Protein AF-A0A2D4WNU9-F1 (afdb_monomer_lite)

Sequence (566 aa):
MNALAAFSLLGSTAFVHADVPSSVTVDGGSSAAVALQISLTSEFGGDTQTQVLNSAVTGGGIVVFRPDAEPFNEVQLSTLEFQIGGGSLDYQFLCGGILGCLDVNVTLTNVRAILDSPTVAGLDGGGNAGFNSNWRLLADYTITSSLSNSGGALDTVSTVPFGGRFIASEGDVFINQLSLGSISSSLGETAGFQIELVTSADLSNTSLSGSFDPLPPKACGSGGYCGSVGAPGCDDLNCCIAICELDFFCCETEWDFSCVEKAIEFCGVTPDNDDCINARPLDLGRHPFTTRNSSPDGPGLISECANETNGGALQGDVWFTHSPQFDNGVLVSTCGLVDFDTQITIYDGCNGLPLACSDDVDGCAGGSSRVGFQGVAGETYHIRVSGISTSGAGEIDLAWGDLDDPYSAPAVEWSTASGGNGHFYAVYAIGTDRSFAAAALAAERFGGYPATITSPEEQDFINRNMPAVQNGGNTVIGLVQDPTASEPSDGWGWVTGEPFSWSNWRSGEPNDTAGNEDFVIMYSDGTWNDNSEDFTYVLIEFDEDPGVEEVVWSVQDGGEGQRYEA

Structure (mmCIF, N/CA/C/O backbone):
data_AF-A0A2D4WNU9-F1
#
_entry.id   AF-A0A2D4WNU9-F1
#
loop_
_atom_site.group_PDB
_atom_site.id
_atom_site.type_symbol
_atom_site.label_atom_id
_atom_site.label_alt_id
_atom_site.label_comp_id
_atom_site.label_asym_id
_atom_site.label_entity_id
_atom_site.label_seq_id
_atom_site.pdbx_PDB_ins_code
_atom_site.Cartn_x
_atom_site.Cartn_y
_atom_site.Cartn_z
_atom_site.occupancy
_atom_site.B_iso_or_equiv
_atom_site.auth_seq_id
_atom_site.auth_comp_id
_atom_site.auth_asym_id
_atom_site.auth_atom_id
_atom_site.pdbx_PDB_model_num
ATOM 1 N N . MET A 1 1 ? -46.592 4.258 -28.150 1.00 36.25 1 MET A N 1
ATOM 2 C CA . MET A 1 1 ? -45.905 2.952 -28.131 1.00 36.25 1 MET A CA 1
ATOM 3 C C . MET A 1 1 ? -44.517 3.166 -28.709 1.00 36.25 1 MET A C 1
ATOM 5 O O . MET A 1 1 ? -44.353 3.118 -29.918 1.00 36.25 1 MET A O 1
ATOM 9 N N . ASN A 1 2 ? -43.566 3.515 -27.840 1.00 30.69 2 ASN A N 1
ATOM 10 C CA . ASN A 1 2 ? -42.141 3.555 -28.158 1.00 30.69 2 ASN A CA 1
ATOM 11 C C . ASN A 1 2 ? -41.570 2.183 -27.807 1.00 30.69 2 ASN A C 1
ATOM 13 O O . ASN A 1 2 ? -41.767 1.727 -26.682 1.00 30.69 2 ASN A O 1
ATOM 17 N N . ALA A 1 3 ? -40.881 1.543 -28.746 1.00 29.61 3 ALA A N 1
ATOM 18 C CA . ALA A 1 3 ? -40.063 0.373 -28.474 1.00 29.61 3 ALA A CA 1
ATOM 19 C C . ALA A 1 3 ? -38.695 0.581 -29.123 1.00 29.61 3 ALA A C 1
ATOM 21 O O . ALA A 1 3 ? -38.583 0.787 -30.330 1.00 29.61 3 ALA A O 1
ATOM 22 N N . LEU A 1 4 ? -37.698 0.586 -28.242 1.00 33.69 4 LEU A N 1
ATOM 23 C CA . LEU A 1 4 ? -36.267 0.590 -28.480 1.00 33.69 4 LEU A CA 1
ATOM 24 C C . LEU A 1 4 ? -35.822 -0.512 -29.452 1.00 33.69 4 LEU A C 1
ATOM 26 O O . LEU A 1 4 ? -36.300 -1.641 -29.376 1.00 33.69 4 LEU A O 1
ATOM 30 N N . ALA A 1 5 ? -34.803 -0.210 -30.256 1.00 30.00 5 ALA A N 1
ATOM 31 C CA . ALA A 1 5 ? -33.852 -1.205 -30.734 1.00 30.00 5 ALA A CA 1
ATOM 32 C C . ALA A 1 5 ? -32.438 -0.648 -30.534 1.00 30.00 5 ALA A C 1
ATOM 34 O O . ALA A 1 5 ? -32.087 0.412 -31.050 1.00 30.00 5 ALA A O 1
ATOM 35 N N . ALA A 1 6 ? -31.702 -1.356 -29.683 1.00 28.50 6 ALA A N 1
ATOM 36 C CA . ALA A 1 6 ? -30.399 -1.047 -29.129 1.00 28.50 6 ALA A CA 1
ATOM 37 C C . ALA A 1 6 ? -29.308 -0.841 -30.190 1.00 28.50 6 ALA A C 1
ATOM 39 O O . ALA A 1 6 ? -29.133 -1.662 -31.089 1.00 28.50 6 ALA A O 1
ATOM 40 N N . PHE A 1 7 ? -28.519 0.219 -30.014 1.00 30.16 7 PHE A N 1
ATOM 41 C CA . PHE A 1 7 ? -27.159 0.297 -30.536 1.00 30.16 7 PHE A CA 1
ATOM 42 C C . PHE A 1 7 ? -26.264 -0.486 -29.570 1.00 30.16 7 PHE A C 1
ATOM 44 O O . PHE A 1 7 ? -26.075 -0.065 -28.430 1.00 30.16 7 PHE A O 1
ATOM 51 N N . SER A 1 8 ? -25.738 -1.635 -29.997 1.00 30.09 8 SER A N 1
ATOM 52 C CA . SER A 1 8 ? -24.658 -2.293 -29.265 1.00 30.09 8 SER A CA 1
ATOM 53 C C . SER A 1 8 ? -23.374 -1.495 -29.488 1.00 30.09 8 SER A C 1
ATOM 55 O O . SER A 1 8 ? -22.766 -1.577 -30.558 1.00 30.09 8 SER A O 1
ATOM 57 N N . LEU A 1 9 ? -22.960 -0.721 -28.485 1.00 38.72 9 LEU A N 1
ATOM 58 C CA . LEU A 1 9 ? -21.551 -0.394 -28.309 1.00 38.72 9 LEU A CA 1
ATOM 59 C C . LEU A 1 9 ? -20.840 -1.698 -27.931 1.00 38.72 9 LEU A C 1
ATOM 61 O O . LEU A 1 9 ? -20.949 -2.158 -26.7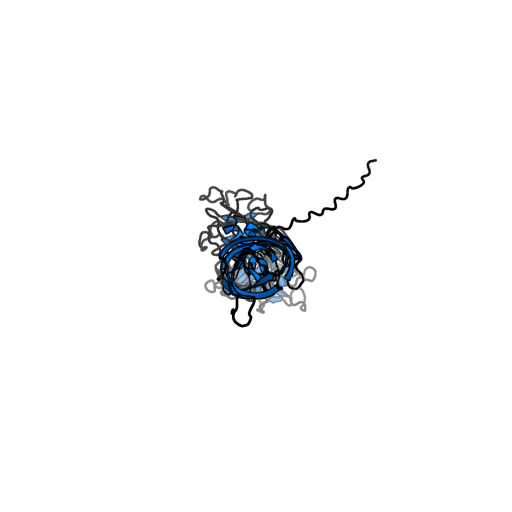99 1.00 38.72 9 LEU A O 1
ATOM 65 N N . LEU A 1 10 ? -20.129 -2.297 -28.881 1.00 36.16 10 LEU A N 1
ATOM 66 C CA . LEU A 1 10 ? -19.011 -3.172 -28.558 1.00 36.16 10 LEU A CA 1
ATOM 67 C C . LEU A 1 10 ? -17.757 -2.326 -28.717 1.00 36.16 10 LEU A C 1
ATOM 69 O O . LEU A 1 10 ? -17.350 -1.985 -29.827 1.00 36.16 10 LEU A O 1
ATOM 73 N N . GLY A 1 11 ? -17.226 -1.917 -27.569 1.00 38.78 11 GLY A N 1
ATOM 74 C CA . GLY A 1 11 ? -15.925 -1.295 -27.468 1.00 38.78 11 GLY A CA 1
ATOM 75 C C . GLY A 1 11 ? -14.828 -2.293 -27.816 1.00 38.78 11 GLY A C 1
ATOM 76 O O . GLY A 1 11 ? -14.859 -3.454 -27.419 1.00 38.78 11 GLY A O 1
ATOM 77 N N . SER A 1 12 ? -13.829 -1.793 -28.523 1.00 33.84 12 SER A N 1
ATOM 78 C CA . SER A 1 12 ? -12.454 -2.226 -28.345 1.00 33.84 12 SER A CA 1
ATOM 79 C C . SER A 1 12 ? -11.614 -0.957 -28.372 1.00 33.84 12 SER A C 1
ATOM 81 O O . SER A 1 12 ? -11.212 -0.484 -29.435 1.00 33.84 12 SER A O 1
ATOM 83 N N . THR A 1 13 ? -11.394 -0.355 -27.207 1.00 34.56 13 THR A N 1
ATOM 84 C CA . THR A 1 13 ? -10.204 0.470 -27.016 1.00 34.56 13 THR A CA 1
ATOM 85 C C . THR A 1 13 ? -9.032 -0.499 -27.088 1.00 34.56 13 THR A C 1
ATOM 87 O O . THR A 1 13 ? -8.683 -1.138 -26.100 1.00 34.56 13 THR A O 1
ATOM 90 N N . ALA A 1 14 ? -8.487 -0.702 -28.288 1.00 37.66 14 ALA A N 1
ATOM 91 C CA . ALA A 1 14 ? -7.142 -1.232 -28.395 1.00 37.66 14 ALA A CA 1
ATOM 92 C C . ALA A 1 14 ? -6.261 -0.203 -27.687 1.00 37.66 14 ALA A C 1
ATOM 94 O O . ALA A 1 14 ? -6.163 0.937 -28.148 1.00 37.66 14 ALA A O 1
ATOM 95 N N . PHE A 1 15 ? -5.727 -0.567 -26.523 1.00 37.31 15 PHE A N 1
ATOM 96 C CA . PHE A 1 15 ? -4.644 0.190 -25.921 1.00 37.31 15 PHE A CA 1
ATOM 97 C C . PHE A 1 15 ? -3.571 0.327 -27.001 1.00 37.31 15 PHE A C 1
ATOM 99 O O . PHE A 1 15 ? -3.139 -0.662 -27.596 1.00 37.31 15 PHE A O 1
ATOM 106 N N . VAL A 1 16 ? -3.235 1.567 -27.346 1.00 41.88 16 VAL A N 1
ATOM 107 C CA . VAL A 1 16 ? -2.070 1.838 -28.181 1.00 41.88 16 VAL A CA 1
ATOM 108 C C . VAL A 1 16 ? -0.886 1.533 -27.277 1.00 41.88 16 VAL A C 1
ATOM 110 O O . VAL A 1 16 ? -0.531 2.362 -26.448 1.00 41.88 16 VAL A O 1
ATOM 113 N N . HIS A 1 17 ? -0.372 0.309 -27.361 1.00 55.56 17 HIS A N 1
ATOM 114 C CA . HIS A 1 17 ? 0.868 -0.074 -26.698 1.00 55.56 17 HIS A CA 1
ATOM 115 C C . HIS A 1 17 ? 1.983 0.883 -27.134 1.00 55.56 17 HIS A C 1
ATOM 117 O O . HIS A 1 17 ? 2.082 1.203 -28.325 1.00 55.56 17 HIS A O 1
ATOM 123 N N . ALA A 1 18 ? 2.761 1.385 -26.177 1.00 61.28 18 ALA A N 1
ATOM 124 C CA . ALA A 1 18 ? 3.873 2.282 -26.445 1.00 61.28 18 ALA A CA 1
ATOM 125 C C . ALA A 1 18 ? 5.086 1.523 -27.022 1.00 61.28 18 ALA A C 1
ATOM 127 O O . ALA A 1 18 ? 5.115 0.295 -27.107 1.00 61.28 18 ALA A O 1
ATOM 128 N N . ASP A 1 19 ? 6.083 2.292 -27.450 1.00 81.94 19 ASP A N 1
ATOM 129 C CA . ASP A 1 19 ? 7.369 1.816 -27.956 1.00 81.94 19 ASP A CA 1
ATOM 130 C C . ASP A 1 19 ? 8.398 1.825 -26.816 1.00 81.94 19 ASP A C 1
ATOM 132 O O . ASP A 1 19 ? 8.449 2.799 -26.066 1.00 81.94 19 ASP A O 1
ATOM 136 N N . VAL A 1 20 ? 9.259 0.804 -26.723 1.00 85.12 20 VAL A N 1
ATOM 137 C CA . VAL A 1 20 ? 10.343 0.741 -25.721 1.00 85.12 20 VAL A CA 1
ATOM 138 C C . VAL A 1 20 ? 11.689 1.027 -26.391 1.00 85.12 20 VAL A C 1
ATOM 140 O O . VAL A 1 20 ? 12.302 0.111 -26.951 1.00 85.12 20 VAL A O 1
ATOM 143 N N . PRO A 1 21 ? 12.157 2.289 -26.420 1.00 88.56 21 PRO A N 1
ATOM 144 C CA . PRO A 1 21 ? 13.439 2.631 -27.016 1.00 88.56 21 PRO A CA 1
ATOM 145 C C . PRO A 1 21 ? 14.605 2.229 -26.106 1.00 88.56 21 PRO A C 1
ATOM 147 O O . PRO A 1 21 ? 14.609 2.492 -24.909 1.00 88.56 21 PRO A O 1
ATOM 150 N N . SER A 1 22 ? 15.647 1.672 -26.710 1.00 91.06 22 SER A N 1
ATOM 151 C CA . SER A 1 22 ? 16.920 1.350 -26.077 1.00 91.06 22 SER A CA 1
ATOM 152 C C . SER A 1 22 ? 18.069 1.901 -26.909 1.00 91.06 22 SER A C 1
ATOM 154 O O . SER A 1 22 ? 18.119 1.724 -28.132 1.00 91.06 22 SER A O 1
ATOM 156 N N . SER A 1 23 ? 19.007 2.567 -26.239 1.00 94.00 23 SER A N 1
ATOM 157 C CA . SER A 1 23 ? 20.282 2.940 -26.850 1.00 94.00 23 SER A CA 1
ATOM 158 C C . SER A 1 23 ? 21.259 1.785 -26.685 1.00 94.00 23 SER A C 1
ATOM 160 O O . SER A 1 23 ? 21.564 1.396 -25.561 1.00 94.00 23 SER A O 1
ATOM 162 N N . VAL A 1 24 ? 21.768 1.264 -27.798 1.00 95.69 24 VAL A N 1
ATOM 163 C CA . VAL A 1 24 ? 22.710 0.139 -27.815 1.00 95.69 24 VAL A CA 1
ATOM 164 C C . VAL A 1 24 ? 24.069 0.575 -28.346 1.00 95.69 24 VAL A C 1
ATOM 166 O O . VAL A 1 24 ? 24.165 1.421 -29.238 1.00 95.69 24 VAL A O 1
ATOM 169 N N . THR A 1 25 ? 25.132 -0.035 -27.837 1.00 96.12 25 THR A N 1
ATOM 170 C CA . THR A 1 25 ? 26.519 0.179 -28.256 1.00 96.12 25 THR A CA 1
ATOM 171 C C . THR A 1 25 ? 27.195 -1.144 -28.568 1.00 96.12 25 THR A C 1
ATOM 173 O O . THR A 1 25 ? 26.908 -2.147 -27.927 1.00 96.12 25 THR A O 1
ATOM 176 N N . VAL A 1 26 ? 28.095 -1.151 -29.551 1.00 94.25 26 VAL A N 1
ATOM 177 C CA . VAL A 1 26 ? 28.916 -2.326 -29.867 1.00 94.25 26 VAL A CA 1
ATOM 178 C C . VAL A 1 26 ? 29.881 -2.606 -28.716 1.00 94.25 26 VAL A C 1
ATOM 180 O O . VAL A 1 26 ? 30.627 -1.715 -28.301 1.00 94.25 26 VAL A O 1
ATOM 183 N N . ASP A 1 27 ? 29.904 -3.850 -28.243 1.00 91.06 27 ASP A N 1
ATOM 184 C CA . ASP A 1 27 ? 30.724 -4.242 -27.100 1.00 91.06 27 ASP A CA 1
ATOM 185 C C . ASP A 1 27 ? 32.220 -4.227 -27.432 1.00 91.06 27 ASP A C 1
ATOM 187 O O . ASP A 1 27 ? 32.656 -4.621 -28.523 1.00 91.06 27 ASP A O 1
ATOM 191 N N . GLY A 1 28 ? 33.034 -3.828 -26.452 1.00 85.00 28 GLY A N 1
ATOM 192 C CA . GLY A 1 28 ? 34.490 -3.830 -26.567 1.00 85.00 28 GLY A CA 1
ATOM 193 C C . GLY A 1 28 ? 35.046 -5.225 -26.870 1.00 85.00 28 GLY A C 1
ATOM 194 O O . GLY A 1 28 ? 34.719 -6.198 -26.199 1.00 85.00 28 GLY A O 1
ATOM 195 N N . GLY A 1 29 ? 35.925 -5.316 -27.871 1.00 77.00 29 GLY A N 1
ATOM 196 C CA . GLY A 1 29 ? 36.495 -6.589 -28.332 1.00 77.00 29 GLY A CA 1
ATOM 197 C C . GLY A 1 29 ? 35.723 -7.252 -29.476 1.00 77.00 29 GLY A C 1
ATOM 198 O O . GLY A 1 29 ? 36.216 -8.234 -30.031 1.00 77.00 29 GLY A O 1
ATOM 199 N N . SER A 1 30 ? 34.577 -6.691 -29.879 1.00 82.12 30 SER A N 1
ATOM 200 C CA . SER A 1 30 ? 33.875 -7.083 -31.104 1.00 82.12 30 SER A CA 1
ATOM 201 C C . SER A 1 30 ? 34.747 -6.875 -32.345 1.00 82.12 30 SER A C 1
ATOM 203 O O . SER A 1 30 ? 35.485 -5.889 -32.463 1.00 82.12 30 SER A O 1
ATOM 205 N N . SER A 1 31 ? 34.648 -7.802 -33.297 1.00 79.38 31 SER A N 1
ATOM 206 C CA . SER A 1 31 ? 35.371 -7.726 -34.570 1.00 79.38 31 SER A CA 1
ATOM 207 C C . SER A 1 31 ? 34.464 -8.052 -35.749 1.00 79.38 31 SER A C 1
ATOM 209 O O . SER A 1 31 ? 33.508 -8.820 -35.624 1.00 79.38 31 SER A O 1
ATOM 211 N N . ALA A 1 32 ? 34.792 -7.470 -36.899 1.00 78.50 32 ALA A N 1
ATOM 212 C CA . ALA A 1 32 ? 34.173 -7.778 -38.175 1.00 78.50 32 ALA A CA 1
ATOM 213 C C . ALA A 1 32 ? 35.239 -8.103 -39.208 1.00 78.50 32 ALA A C 1
ATOM 215 O O . ALA A 1 32 ? 36.336 -7.534 -39.207 1.00 78.50 32 ALA A O 1
ATOM 216 N N . ALA A 1 33 ? 34.877 -9.002 -40.112 1.00 75.38 33 ALA A N 1
ATOM 217 C CA . ALA A 1 33 ? 35.694 -9.342 -41.257 1.00 75.38 33 ALA A CA 1
ATOM 218 C C . ALA A 1 33 ? 35.141 -8.623 -42.486 1.00 75.38 33 ALA A C 1
ATOM 220 O O . ALA A 1 33 ? 34.005 -8.851 -42.888 1.00 75.38 33 ALA A O 1
ATOM 221 N N . VAL A 1 34 ? 35.943 -7.756 -43.091 1.00 75.50 34 VAL A N 1
ATOM 222 C CA . VAL A 1 34 ? 35.625 -7.111 -44.361 1.00 75.50 34 VAL A CA 1
ATOM 223 C C . VAL A 1 34 ? 36.395 -7.816 -45.461 1.00 75.50 34 VAL A C 1
ATOM 225 O O . VAL A 1 34 ? 37.608 -7.652 -45.572 1.00 75.50 34 VAL A O 1
ATOM 228 N N . ALA A 1 35 ? 35.712 -8.611 -46.279 1.00 75.25 35 ALA A N 1
ATOM 229 C CA . ALA A 1 35 ? 36.329 -9.135 -47.490 1.00 75.25 35 ALA A CA 1
ATOM 230 C C . ALA A 1 35 ? 36.332 -8.045 -48.559 1.00 75.25 35 ALA A C 1
ATOM 232 O O . ALA A 1 35 ? 35.297 -7.428 -48.800 1.00 75.25 35 ALA A O 1
ATOM 233 N N . LEU A 1 36 ? 37.487 -7.836 -49.180 1.00 74.69 36 LEU A N 1
ATOM 234 C CA . LEU A 1 36 ? 37.695 -6.967 -50.320 1.00 74.69 36 LEU A CA 1
ATOM 235 C C . LEU A 1 36 ? 38.136 -7.828 -51.501 1.00 74.69 36 LEU A C 1
ATOM 237 O O . LEU A 1 36 ? 39.171 -8.495 -51.446 1.00 74.69 36 LEU A O 1
ATOM 241 N N . GLN A 1 37 ? 37.346 -7.826 -52.565 1.00 76.50 37 GLN A N 1
ATOM 242 C CA . GLN A 1 37 ? 37.731 -8.423 -53.840 1.00 76.50 37 GLN A CA 1
ATOM 243 C C . GLN A 1 37 ? 38.235 -7.328 -54.775 1.00 76.50 37 GLN A C 1
ATOM 245 O O . GLN A 1 37 ? 37.631 -6.263 -54.824 1.00 76.50 37 GLN A O 1
ATOM 250 N N . ILE A 1 38 ? 39.317 -7.592 -55.505 1.00 71.88 38 ILE A N 1
ATOM 251 C CA . ILE A 1 38 ? 39.828 -6.752 -56.588 1.00 71.88 38 ILE A CA 1
ATOM 252 C C . ILE A 1 38 ? 39.979 -7.621 -57.829 1.00 71.88 38 ILE A C 1
ATOM 254 O O . ILE A 1 38 ? 40.676 -8.639 -57.819 1.00 71.88 38 ILE A O 1
ATOM 258 N N . SER A 1 39 ? 39.341 -7.187 -58.909 1.00 70.00 39 SER A N 1
ATOM 259 C CA . SER A 1 39 ? 39.519 -7.762 -60.238 1.00 70.00 39 SER A CA 1
ATOM 260 C C . SER A 1 39 ? 40.401 -6.850 -61.083 1.00 70.00 39 SER A C 1
ATOM 262 O O . SER A 1 39 ? 40.303 -5.630 -61.028 1.00 70.00 39 SER A O 1
ATOM 264 N N . LEU A 1 40 ? 41.265 -7.450 -61.885 1.00 67.25 40 LEU A N 1
ATOM 265 C CA . LEU A 1 40 ? 42.107 -6.793 -62.865 1.00 67.25 40 LEU A CA 1
ATOM 266 C C . LEU A 1 40 ? 41.696 -7.334 -64.226 1.00 67.25 40 LEU A C 1
ATOM 268 O O . LEU A 1 40 ? 41.853 -8.523 -64.475 1.00 67.25 40 LEU A O 1
ATOM 272 N N . THR A 1 41 ? 41.163 -6.491 -65.107 1.00 63.31 41 THR A N 1
ATOM 273 C CA . THR A 1 41 ? 40.808 -6.901 -66.474 1.00 63.31 41 THR A CA 1
ATOM 274 C C . THR A 1 41 ? 41.700 -6.165 -67.461 1.00 63.31 41 THR A C 1
ATOM 276 O O . THR A 1 41 ? 41.737 -4.939 -67.451 1.00 63.31 41 THR A O 1
ATOM 279 N N . SER A 1 42 ? 42.421 -6.906 -68.303 1.00 62.09 42 SER A N 1
ATOM 280 C CA . SER A 1 42 ? 43.293 -6.357 -69.347 1.00 62.09 42 SER A CA 1
ATOM 281 C C . SER A 1 42 ? 43.016 -7.009 -70.705 1.00 62.09 42 SER A C 1
ATOM 283 O O . SER A 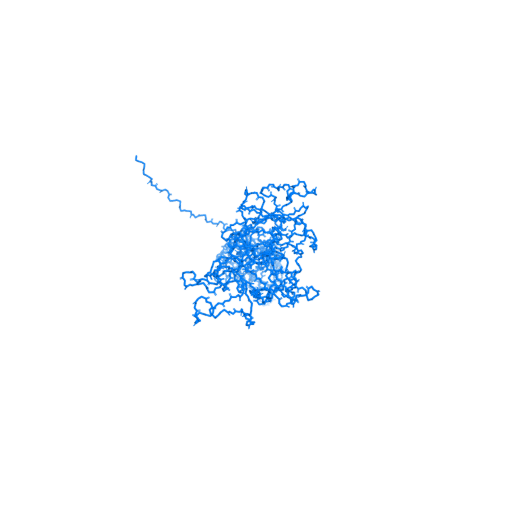1 42 ? 42.385 -8.065 -70.787 1.00 62.09 42 SER A O 1
ATOM 285 N N . GLU A 1 43 ? 43.552 -6.427 -71.780 1.00 59.53 43 GLU A N 1
ATOM 286 C CA . GLU A 1 43 ? 43.493 -7.011 -73.132 1.00 59.53 43 GLU A CA 1
ATOM 287 C C . GLU A 1 43 ? 44.224 -8.368 -73.255 1.00 59.53 43 GLU A C 1
ATOM 289 O O . GLU A 1 43 ? 44.023 -9.095 -74.227 1.00 59.53 43 GLU A O 1
ATOM 294 N N . PHE A 1 44 ? 45.027 -8.741 -72.249 1.00 57.62 44 PHE A N 1
ATOM 295 C CA . PHE A 1 44 ? 45.796 -9.989 -72.188 1.00 57.62 44 PHE A CA 1
ATOM 296 C C . PHE A 1 44 ? 45.204 -11.041 -71.230 1.00 57.62 44 PHE A C 1
ATOM 298 O O . PHE A 1 44 ? 45.801 -12.103 -71.050 1.00 57.62 44 PHE A O 1
ATOM 305 N N . GLY A 1 45 ? 44.037 -10.775 -70.634 1.00 62.81 45 GLY A N 1
ATOM 306 C CA . GLY A 1 45 ? 43.382 -11.641 -69.648 1.00 62.81 45 GLY A CA 1
ATOM 307 C C . GLY A 1 45 ? 42.997 -10.889 -68.373 1.00 62.81 45 GLY A C 1
ATOM 308 O O . GLY A 1 45 ? 43.363 -9.724 -68.196 1.00 62.81 45 GLY A O 1
ATOM 309 N N . GLY A 1 46 ? 42.242 -11.556 -67.497 1.00 69.19 46 GLY A N 1
ATOM 310 C CA . GLY A 1 46 ? 41.850 -11.020 -66.195 1.00 69.19 46 GLY A CA 1
ATOM 311 C C . GLY A 1 46 ? 42.319 -11.890 -65.031 1.00 69.19 46 GLY A C 1
ATOM 312 O O . GLY A 1 46 ? 42.469 -13.100 -65.189 1.00 69.19 46 GLY A O 1
ATOM 313 N N . ASP A 1 47 ? 42.558 -11.261 -63.885 1.00 76.06 47 ASP A N 1
ATOM 314 C CA . ASP A 1 47 ? 42.941 -11.896 -62.621 1.00 76.06 47 ASP A CA 1
ATOM 315 C C . ASP A 1 47 ? 42.090 -11.308 -61.485 1.00 76.06 47 ASP A C 1
ATOM 317 O O . ASP A 1 47 ? 41.843 -10.104 -61.463 1.00 76.06 47 ASP A O 1
ATOM 321 N N . THR A 1 48 ? 41.620 -12.139 -60.558 1.00 80.38 48 THR A N 1
ATOM 322 C CA . THR A 1 48 ? 40.743 -11.723 -59.453 1.00 80.38 48 THR A CA 1
ATOM 323 C C . THR A 1 48 ? 41.303 -12.253 -58.147 1.00 80.38 48 THR A C 1
ATOM 325 O O . THR A 1 48 ? 41.541 -13.452 -58.008 1.00 80.38 48 THR A O 1
ATOM 328 N N . GLN A 1 49 ? 41.465 -11.366 -57.170 1.00 81.38 49 GLN A N 1
ATOM 329 C CA . GLN A 1 49 ? 41.960 -11.705 -55.841 1.00 81.38 49 GLN A CA 1
ATOM 330 C C . GLN A 1 49 ? 41.037 -11.160 -54.762 1.00 81.38 49 GLN A C 1
ATOM 332 O O . GLN A 1 49 ? 40.508 -10.059 -54.889 1.00 81.38 49 GLN A O 1
ATOM 337 N N . THR A 1 50 ? 40.886 -11.917 -53.679 1.00 83.12 50 THR A N 1
ATOM 338 C CA . THR A 1 50 ? 40.083 -11.528 -52.517 1.00 83.12 50 THR A CA 1
ATOM 339 C C . THR A 1 50 ? 40.937 -11.620 -51.267 1.00 83.12 50 THR A C 1
ATOM 341 O O . THR A 1 50 ? 41.580 -12.643 -51.030 1.00 83.12 50 THR A O 1
ATOM 344 N N . GLN A 1 51 ? 40.923 -10.571 -50.454 1.00 84.69 51 GLN A N 1
ATOM 345 C CA . GLN A 1 51 ? 41.533 -10.567 -49.130 1.00 84.69 51 GLN A CA 1
ATOM 346 C C . GLN A 1 51 ? 40.530 -10.146 -48.072 1.00 84.69 51 GLN A C 1
ATOM 348 O O . GLN A 1 51 ? 39.538 -9.496 -48.371 1.00 84.69 51 GLN A O 1
ATOM 353 N N . VAL A 1 52 ? 40.788 -10.529 -46.825 1.00 81.81 52 VAL A N 1
ATOM 354 C CA . VAL A 1 52 ? 39.912 -10.230 -45.694 1.00 81.81 52 VAL A CA 1
ATOM 355 C C . VAL A 1 52 ? 40.658 -9.350 -44.707 1.00 81.81 52 VAL A C 1
ATOM 357 O O . VAL A 1 52 ? 41.710 -9.729 -44.194 1.00 81.81 52 VAL A O 1
ATOM 360 N N . LEU A 1 53 ? 40.088 -8.186 -44.428 1.00 81.38 53 LEU A N 1
ATOM 361 C CA . LEU A 1 53 ? 40.511 -7.290 -43.372 1.00 81.38 53 LEU A CA 1
ATOM 362 C C . LEU A 1 53 ? 39.690 -7.583 -42.115 1.00 81.38 53 LEU A C 1
ATOM 364 O O . LEU A 1 53 ? 38.497 -7.300 -42.073 1.00 81.38 53 LEU A O 1
ATOM 368 N N . ASN A 1 54 ? 40.330 -8.138 -41.089 1.00 82.75 54 ASN A N 1
ATOM 369 C CA . ASN A 1 54 ? 39.710 -8.275 -39.775 1.00 82.75 54 ASN A CA 1
ATOM 370 C C . ASN A 1 54 ? 40.001 -7.020 -38.958 1.00 82.75 54 ASN A C 1
ATOM 372 O O . ASN A 1 54 ? 41.163 -6.726 -38.669 1.00 82.75 54 ASN A O 1
ATOM 376 N N . SER A 1 55 ? 38.947 -6.310 -38.578 1.00 84.50 55 SER A N 1
ATOM 377 C CA . SER A 1 55 ? 39.038 -5.041 -37.865 1.00 84.50 55 SER A CA 1
ATOM 378 C C . SER A 1 55 ? 38.192 -5.071 -36.601 1.00 84.50 55 SER A C 1
ATOM 380 O O . SER A 1 55 ? 37.146 -5.719 -36.547 1.00 84.50 55 SER A O 1
ATOM 382 N N . ALA A 1 56 ? 38.635 -4.329 -35.586 1.00 86.56 56 ALA A N 1
ATOM 383 C CA . ALA A 1 56 ? 37.782 -4.005 -34.451 1.00 86.56 56 ALA A CA 1
ATOM 384 C C . ALA A 1 56 ? 36.560 -3.211 -34.934 1.00 86.56 56 ALA A C 1
ATOM 386 O O . ALA A 1 56 ? 36.662 -2.418 -35.880 1.00 86.56 56 ALA A O 1
ATOM 387 N N . VAL A 1 57 ? 35.429 -3.435 -34.273 1.00 89.25 57 VAL A N 1
ATOM 388 C CA . VAL A 1 57 ? 34.169 -2.755 -34.571 1.00 89.25 57 VAL A CA 1
ATOM 389 C C . VAL A 1 57 ? 33.745 -1.950 -33.363 1.00 89.25 57 VAL A C 1
ATOM 391 O O . VAL A 1 57 ? 33.777 -2.437 -32.235 1.00 89.25 57 VAL A O 1
ATOM 394 N N . THR A 1 58 ? 33.330 -0.719 -33.616 1.00 92.56 58 THR A N 1
ATOM 395 C CA . THR A 1 58 ? 32.637 0.136 -32.655 1.00 92.56 58 THR A CA 1
ATOM 396 C C . THR A 1 58 ? 31.343 0.632 -33.282 1.00 92.56 58 THR A C 1
ATOM 398 O O . THR A 1 58 ? 31.079 0.390 -34.458 1.00 92.56 58 THR A O 1
ATOM 401 N N . GLY A 1 59 ? 30.521 1.338 -32.517 1.00 94.00 59 GLY A N 1
ATOM 402 C CA . GLY A 1 59 ? 29.280 1.912 -33.022 1.00 94.00 59 GLY A CA 1
ATOM 403 C C . GLY A 1 59 ? 28.119 1.640 -32.087 1.00 94.00 59 GLY A C 1
ATOM 404 O O . GLY A 1 59 ? 28.317 1.387 -30.899 1.00 94.00 59 GLY A O 1
ATOM 405 N N . GLY A 1 60 ? 26.911 1.719 -32.623 1.00 95.25 60 GLY A N 1
ATOM 406 C CA . GLY A 1 60 ? 25.692 1.653 -31.834 1.00 95.25 60 GLY A CA 1
ATOM 407 C C . GLY A 1 60 ? 24.496 2.217 -32.581 1.00 95.25 60 GLY A C 1
ATOM 408 O O . GLY A 1 60 ? 24.561 2.501 -33.780 1.00 95.25 60 GLY A O 1
ATOM 409 N N . GLY A 1 61 ? 23.390 2.371 -31.869 1.00 95.75 61 GLY A N 1
ATOM 410 C CA . GLY A 1 61 ? 22.139 2.811 -32.460 1.00 95.75 61 GLY A CA 1
ATOM 411 C C . GLY A 1 61 ? 20.987 2.837 -31.470 1.00 95.75 61 GLY A C 1
ATOM 412 O O . GLY A 1 61 ? 21.181 2.707 -30.263 1.00 95.75 61 GLY A O 1
ATOM 413 N N . ILE A 1 62 ? 19.785 3.003 -32.011 1.00 95.06 62 ILE A N 1
ATOM 414 C CA . ILE A 1 62 ? 18.532 2.964 -31.263 1.00 95.06 62 ILE A CA 1
ATOM 415 C C . ILE A 1 62 ? 17.715 1.779 -31.763 1.00 95.06 62 ILE A C 1
ATOM 417 O O . ILE A 1 62 ? 17.338 1.719 -32.940 1.00 95.06 62 ILE A O 1
ATOM 421 N N . VAL A 1 63 ? 17.411 0.872 -30.844 1.00 95.25 63 VAL A N 1
ATOM 422 C CA . VAL A 1 63 ? 16.533 -0.280 -31.049 1.00 95.25 63 VAL A CA 1
ATOM 423 C C . VAL A 1 63 ? 15.254 -0.040 -30.262 1.00 95.25 63 VAL A C 1
ATOM 425 O O . VAL A 1 63 ? 15.300 0.482 -29.158 1.00 95.25 63 VAL A O 1
ATOM 428 N N . VAL A 1 64 ? 14.107 -0.364 -30.841 1.00 92.94 64 VAL A N 1
ATOM 429 C CA . VAL A 1 64 ? 12.795 -0.138 -30.237 1.00 92.94 64 VAL A CA 1
ATOM 430 C C . VAL A 1 64 ? 12.056 -1.465 -30.173 1.00 92.94 64 VAL A C 1
ATOM 432 O O . VAL A 1 64 ? 11.801 -2.065 -31.215 1.00 92.94 64 VAL A O 1
ATOM 435 N N . PHE A 1 65 ? 11.720 -1.923 -28.972 1.00 91.31 65 PHE A N 1
ATOM 436 C CA . PHE A 1 65 ? 10.961 -3.156 -28.762 1.00 91.31 65 PHE A CA 1
ATOM 437 C C . PHE A 1 65 ? 9.457 -2.874 -28.703 1.00 91.31 65 PHE A C 1
ATOM 439 O O . PHE A 1 65 ? 9.036 -1.828 -28.200 1.00 91.31 65 PHE A O 1
ATOM 446 N N . ARG A 1 66 ? 8.658 -3.791 -29.263 1.00 88.31 66 ARG A N 1
ATOM 447 C CA . ARG A 1 66 ? 7.200 -3.673 -29.389 1.00 88.31 66 ARG A CA 1
ATOM 448 C C . ARG A 1 66 ? 6.475 -5.002 -29.132 1.00 88.31 66 ARG A C 1
ATOM 450 O O . ARG A 1 66 ? 7.003 -6.060 -29.500 1.00 88.31 66 ARG A O 1
ATOM 457 N N . PRO A 1 67 ? 5.239 -4.955 -28.592 1.00 80.56 67 PRO A N 1
ATOM 458 C CA . PRO A 1 67 ? 4.648 -3.826 -27.845 1.00 80.56 67 PRO A CA 1
ATOM 459 C C . PRO A 1 67 ? 5.436 -3.539 -26.552 1.00 80.56 67 PRO A C 1
ATOM 461 O O . PRO A 1 67 ? 6.348 -4.282 -26.232 1.00 80.56 67 PRO A O 1
ATOM 464 N N . ASP A 1 68 ? 5.081 -2.526 -25.772 1.00 73.31 68 ASP A N 1
ATOM 465 C CA . ASP A 1 68 ? 5.620 -2.237 -24.426 1.00 73.31 68 ASP A CA 1
ATOM 466 C C . ASP A 1 68 ? 5.306 -3.288 -23.339 1.00 73.31 68 ASP A C 1
ATOM 468 O O . ASP A 1 68 ? 5.196 -2.968 -22.159 1.00 73.31 68 ASP A O 1
ATOM 472 N N . ALA A 1 69 ? 5.160 -4.558 -23.711 1.00 70.56 69 ALA A N 1
ATOM 473 C CA . ALA A 1 69 ? 4.891 -5.649 -22.790 1.00 70.56 69 ALA A CA 1
ATOM 474 C C . ALA A 1 69 ? 5.698 -6.886 -23.181 1.00 70.56 69 ALA A C 1
ATOM 476 O O . ALA A 1 69 ? 5.642 -7.351 -24.323 1.00 70.56 69 ALA A O 1
ATOM 477 N N . GLU A 1 70 ? 6.415 -7.452 -22.213 1.00 72.00 70 GLU A N 1
ATOM 478 C CA . GLU A 1 70 ? 7.117 -8.713 -22.409 1.00 72.00 70 GLU A CA 1
ATOM 479 C C . GLU A 1 70 ? 6.141 -9.910 -22.477 1.00 72.00 70 GLU A C 1
ATOM 481 O O . GLU A 1 70 ? 5.154 -9.962 -21.734 1.00 72.00 70 GLU A O 1
ATOM 486 N N . PRO A 1 71 ? 6.414 -10.918 -23.329 1.00 77.94 71 PRO A N 1
ATOM 487 C CA . PRO A 1 71 ? 7.524 -10.973 -24.277 1.00 77.94 71 PRO A CA 1
ATOM 488 C C . PRO A 1 71 ? 7.281 -10.088 -25.511 1.00 77.94 71 PRO A C 1
ATOM 490 O O . PRO A 1 71 ? 6.226 -10.163 -26.146 1.00 77.94 71 PRO A O 1
ATOM 493 N N . PHE A 1 72 ? 8.301 -9.315 -25.892 1.00 85.94 72 PHE A N 1
ATOM 494 C CA . PHE A 1 72 ? 8.298 -8.531 -27.126 1.00 85.94 72 PHE A CA 1
ATOM 495 C C . PHE A 1 72 ? 8.138 -9.441 -28.346 1.00 85.94 72 PHE A C 1
ATOM 497 O O . PHE A 1 72 ? 8.755 -10.506 -28.428 1.00 85.94 72 PHE A O 1
ATOM 504 N N . ASN A 1 73 ? 7.332 -9.016 -29.316 1.00 90.00 73 ASN A N 1
ATOM 505 C CA . ASN A 1 73 ? 7.076 -9.782 -30.537 1.00 90.00 73 ASN A CA 1
ATOM 506 C C . ASN A 1 73 ? 7.532 -9.060 -31.811 1.00 90.00 73 ASN A C 1
ATOM 508 O O . ASN A 1 73 ? 7.537 -9.665 -32.883 1.00 90.00 73 ASN A O 1
ATOM 512 N N . GLU A 1 74 ? 7.947 -7.802 -31.703 1.00 93.44 74 GLU A N 1
ATOM 513 C CA . GLU A 1 74 ? 8.466 -6.991 -32.793 1.00 93.44 74 GLU A CA 1
ATOM 514 C C . GLU A 1 74 ? 9.634 -6.132 -32.296 1.00 93.44 74 GLU A C 1
ATOM 516 O O . GLU A 1 74 ? 9.690 -5.702 -31.143 1.00 93.44 74 GLU A O 1
ATOM 521 N N . VAL A 1 75 ? 10.590 -5.885 -33.186 1.00 95.19 75 VAL A N 1
ATOM 522 C CA . VAL A 1 75 ? 11.706 -4.977 -32.955 1.00 95.19 75 VAL A CA 1
ATOM 523 C C . VAL A 1 75 ? 11.885 -4.064 -34.162 1.00 95.19 75 VAL A C 1
ATOM 525 O O . VAL A 1 75 ? 11.903 -4.503 -35.315 1.00 95.19 75 VAL A O 1
ATOM 528 N N . GLN A 1 76 ? 12.032 -2.771 -33.900 1.00 95.25 76 GLN A N 1
ATOM 529 C CA . GLN A 1 76 ? 12.405 -1.763 -34.879 1.00 95.25 76 GLN A CA 1
ATOM 530 C C . GLN A 1 76 ? 13.855 -1.329 -34.652 1.00 95.25 76 GLN A C 1
ATOM 532 O O . GLN A 1 76 ? 14.258 -0.985 -33.545 1.00 95.25 76 GLN A O 1
ATOM 537 N N . LEU A 1 77 ? 14.635 -1.272 -35.726 1.00 96.06 77 LEU A N 1
ATOM 538 C CA . LEU A 1 77 ? 15.920 -0.582 -35.743 1.00 96.06 77 LEU A CA 1
ATOM 539 C C . LEU A 1 77 ? 15.655 0.841 -36.227 1.00 96.06 77 LEU A C 1
ATOM 541 O O . LEU A 1 77 ? 15.365 1.048 -37.405 1.00 96.06 77 LEU A O 1
ATOM 545 N N . SER A 1 78 ? 15.708 1.814 -35.321 1.00 94.94 78 SER A N 1
ATOM 546 C CA . SER A 1 78 ? 15.512 3.228 -35.664 1.00 94.94 78 SER A CA 1
ATOM 547 C C . SER A 1 78 ? 16.776 3.811 -36.283 1.00 94.94 78 SER A C 1
ATOM 549 O O . SER A 1 78 ? 16.717 4.490 -37.306 1.00 94.94 78 SER A O 1
ATOM 551 N N . THR A 1 79 ? 17.923 3.510 -35.681 1.00 95.25 79 THR A N 1
ATOM 552 C CA . THR A 1 79 ? 19.252 3.849 -36.194 1.00 95.25 79 THR A CA 1
ATOM 553 C C . THR A 1 79 ? 20.216 2.732 -35.825 1.00 95.25 79 THR A C 1
ATOM 555 O O . THR A 1 79 ? 20.064 2.107 -34.778 1.00 95.25 79 THR A O 1
ATOM 558 N N . LEU A 1 80 ? 21.207 2.467 -36.675 1.00 95.94 80 LEU A N 1
ATOM 559 C CA . LEU A 1 80 ? 22.296 1.546 -36.363 1.00 95.94 80 LEU A CA 1
ATOM 560 C C . LEU A 1 80 ? 23.509 1.881 -37.231 1.00 95.94 80 LEU A C 1
ATOM 562 O O . LEU A 1 80 ? 23.384 2.023 -38.446 1.00 95.94 80 LEU A O 1
ATOM 566 N N . GLU A 1 81 ? 24.674 2.016 -36.612 1.00 95.31 81 GLU A N 1
ATOM 567 C CA . GLU A 1 81 ? 25.939 2.282 -37.291 1.00 95.31 81 GLU A CA 1
ATOM 568 C C . GLU A 1 81 ? 27.025 1.355 -36.751 1.00 95.31 81 GLU A C 1
ATOM 570 O O . GLU A 1 81 ? 27.258 1.288 -35.544 1.00 95.31 81 GLU A O 1
ATOM 575 N N . PHE A 1 82 ? 27.730 0.694 -37.667 1.00 92.50 82 PHE A N 1
ATOM 576 C CA . PHE A 1 82 ? 28.952 -0.048 -37.391 1.00 92.50 82 PHE A CA 1
ATOM 577 C C . PHE A 1 82 ? 30.137 0.705 -37.978 1.00 92.50 82 PHE A C 1
ATOM 579 O O . PHE A 1 82 ? 30.240 0.881 -39.193 1.00 92.50 82 PHE A O 1
ATOM 586 N N . GLN A 1 83 ? 31.049 1.127 -37.114 1.00 92.12 83 GLN A N 1
ATOM 587 C CA . GLN A 1 83 ? 32.340 1.685 -37.479 1.00 92.12 83 GLN A CA 1
ATOM 588 C C . GLN A 1 83 ? 33.351 0.551 -37.496 1.00 92.12 83 GLN A C 1
ATOM 590 O O . GLN A 1 83 ? 33.687 -0.025 -36.462 1.00 92.12 83 GLN A O 1
ATOM 595 N N . ILE A 1 84 ? 33.815 0.219 -38.691 1.00 87.62 84 ILE A N 1
ATOM 596 C CA . ILE A 1 84 ? 34.768 -0.850 -38.920 1.00 87.62 84 ILE A CA 1
ATOM 597 C C . ILE A 1 84 ? 36.143 -0.202 -39.063 1.00 87.62 84 ILE A C 1
ATOM 599 O O . ILE A 1 84 ? 36.329 0.749 -39.827 1.00 87.62 84 ILE A O 1
ATOM 603 N N . GLY A 1 85 ? 37.125 -0.690 -38.309 1.00 82.19 85 GLY A N 1
ATOM 604 C CA . GLY A 1 85 ? 38.499 -0.214 -38.442 1.00 82.19 85 GLY A CA 1
ATOM 605 C C . GLY A 1 85 ? 39.003 -0.260 -39.894 1.00 82.19 85 GLY A C 1
ATOM 606 O O . GLY A 1 85 ? 38.638 -1.141 -40.675 1.00 82.19 85 GLY A O 1
ATOM 607 N N . GLY A 1 86 ? 39.862 0.695 -40.249 1.00 83.38 86 GLY A N 1
ATOM 608 C CA . GLY A 1 86 ? 40.566 0.708 -41.530 1.00 83.38 86 GLY A CA 1
ATOM 609 C C . GLY A 1 86 ? 41.760 -0.249 -41.563 1.00 83.38 86 GLY A C 1
ATOM 610 O O . GLY A 1 86 ? 42.153 -0.821 -40.547 1.00 83.38 86 GLY A O 1
ATOM 611 N N . GLY A 1 87 ? 42.374 -0.396 -42.731 1.00 86.44 87 GLY A N 1
ATOM 612 C CA . GLY A 1 87 ? 43.518 -1.282 -42.915 1.00 86.44 87 GLY A CA 1
ATOM 613 C C . GLY A 1 87 ? 44.102 -1.206 -44.316 1.00 86.44 87 GLY A C 1
ATOM 614 O O . GLY A 1 87 ? 43.540 -0.562 -45.197 1.00 86.44 87 GLY A O 1
ATOM 615 N N . SER A 1 88 ? 45.252 -1.846 -44.507 1.00 88.38 88 SER A N 1
ATOM 616 C CA . SER A 1 88 ? 45.902 -1.972 -45.813 1.00 88.38 88 SER A CA 1
ATOM 617 C C . SER A 1 88 ? 45.885 -3.423 -46.275 1.00 88.38 88 SER A C 1
ATOM 619 O O . SER A 1 88 ? 46.118 -4.325 -45.474 1.00 88.38 88 SER A O 1
ATOM 621 N N . LEU A 1 89 ? 45.597 -3.626 -47.556 1.00 86.62 89 LEU A N 1
ATOM 622 C CA . LEU A 1 89 ? 45.518 -4.924 -48.215 1.00 86.62 89 LEU A CA 1
ATOM 623 C C . LEU A 1 89 ? 46.468 -4.925 -49.418 1.00 86.62 89 LEU A C 1
ATOM 625 O O . LEU A 1 89 ? 46.435 -3.996 -50.226 1.00 86.62 89 LEU A O 1
ATOM 629 N N . ASP A 1 90 ? 47.300 -5.960 -49.529 1.00 88.56 90 ASP A N 1
ATOM 630 C CA . ASP A 1 90 ? 48.406 -6.036 -50.494 1.00 88.56 90 ASP A CA 1
ATOM 631 C C . ASP A 1 90 ? 48.165 -7.119 -51.545 1.00 88.56 90 ASP A C 1
ATOM 633 O O . ASP A 1 90 ? 48.231 -8.309 -51.243 1.00 88.56 90 ASP A O 1
ATOM 637 N N . TYR A 1 91 ? 47.893 -6.728 -52.784 1.00 85.56 91 TYR A N 1
ATOM 638 C CA . TYR A 1 91 ? 47.559 -7.628 -53.889 1.00 85.56 91 TYR A CA 1
ATOM 639 C C . TYR A 1 91 ? 48.707 -7.747 -54.889 1.00 85.56 91 TYR A C 1
ATOM 641 O O . TYR A 1 91 ? 49.456 -6.792 -55.091 1.00 85.56 91 TYR A O 1
ATOM 649 N N . GLN A 1 92 ? 48.815 -8.897 -55.561 1.00 85.94 92 GLN A N 1
ATOM 650 C CA . GLN A 1 92 ? 49.891 -9.168 -56.523 1.00 85.94 92 GLN A CA 1
ATOM 651 C C . GLN A 1 92 ? 49.356 -9.690 -57.854 1.00 85.94 92 GLN A C 1
ATOM 653 O O . GLN A 1 92 ? 49.085 -10.879 -57.983 1.00 85.94 92 GLN A O 1
ATOM 658 N N . PHE A 1 93 ? 49.241 -8.832 -58.863 1.00 79.19 93 PHE A N 1
ATOM 659 C CA . PHE A 1 93 ? 48.652 -9.193 -60.158 1.00 79.19 93 PHE A CA 1
ATOM 660 C C . PHE A 1 93 ? 49.708 -9.458 -61.240 1.00 79.19 93 PHE A C 1
ATOM 662 O O . PHE A 1 93 ? 50.858 -9.028 -61.132 1.00 79.19 93 PHE A O 1
ATOM 669 N N . LEU A 1 94 ? 49.305 -10.138 -62.322 1.00 76.75 94 LEU A N 1
ATOM 670 C CA . LEU A 1 94 ? 50.128 -10.375 -63.525 1.00 76.75 94 LEU A CA 1
ATOM 671 C C . LEU A 1 94 ? 51.485 -11.048 -63.241 1.00 76.75 94 LEU A C 1
ATOM 673 O O . LEU A 1 94 ? 52.478 -10.797 -63.923 1.00 76.75 94 LEU A O 1
ATOM 677 N N . CYS A 1 95 ? 51.535 -11.918 -62.235 1.00 75.56 95 CYS A N 1
ATOM 678 C CA . CYS A 1 95 ? 52.759 -12.596 -61.827 1.00 75.56 95 CYS A CA 1
ATOM 679 C C . CYS A 1 95 ? 53.304 -13.522 -62.932 1.00 75.56 95 CYS A C 1
ATOM 681 O O . CYS A 1 95 ? 52.712 -14.560 -63.238 1.00 75.56 95 CYS A O 1
ATOM 683 N N . GLY A 1 96 ? 54.469 -13.190 -63.506 1.00 69.31 96 GLY A N 1
ATOM 684 C CA . GLY A 1 96 ? 55.112 -14.029 -64.519 1.00 69.31 96 GLY A CA 1
ATOM 685 C C . GLY A 1 96 ? 56.591 -13.723 -64.791 1.00 69.31 96 GLY A C 1
ATOM 686 O O . GLY A 1 96 ? 57.006 -12.573 -64.898 1.00 69.31 96 GLY A O 1
ATOM 687 N N . GLY A 1 97 ? 57.379 -14.791 -64.975 1.00 70.88 97 GLY A N 1
ATOM 688 C CA . GLY A 1 97 ? 58.733 -14.789 -65.549 1.00 70.88 97 GLY A CA 1
ATOM 689 C C . GLY A 1 97 ? 59.643 -13.607 -65.175 1.00 70.88 97 GLY A C 1
ATOM 690 O O . GLY A 1 97 ? 59.874 -13.322 -64.008 1.00 70.88 97 GLY A O 1
ATOM 691 N N . ILE A 1 98 ? 60.212 -12.950 -66.192 1.00 60.72 98 ILE A N 1
ATOM 692 C CA . ILE A 1 98 ? 61.303 -11.961 -66.071 1.00 60.72 98 ILE A CA 1
ATOM 693 C C . ILE A 1 98 ? 60.864 -10.636 -65.403 1.00 60.72 98 ILE A C 1
ATOM 695 O O . ILE A 1 98 ? 61.723 -9.859 -64.996 1.00 60.72 98 ILE A O 1
ATOM 699 N N . LEU A 1 99 ? 59.558 -10.362 -65.283 1.00 63.38 99 LEU A N 1
ATOM 700 C CA . LEU A 1 99 ? 59.037 -9.033 -64.921 1.00 63.38 99 LEU A CA 1
ATOM 701 C C . LEU A 1 99 ? 58.548 -8.898 -63.467 1.00 63.38 99 LEU A C 1
ATOM 703 O O . LEU A 1 99 ? 58.324 -7.775 -63.028 1.00 63.38 99 LEU A O 1
ATOM 707 N N . GLY A 1 100 ? 58.443 -9.994 -62.706 1.00 76.44 100 GLY A N 1
ATOM 708 C CA . GLY A 1 100 ? 57.906 -9.959 -61.337 1.00 76.44 100 GLY A CA 1
ATOM 709 C C . GLY A 1 100 ? 56.383 -9.761 -61.290 1.00 76.44 100 GLY A C 1
ATOM 710 O O . GLY A 1 100 ? 55.718 -9.817 -62.322 1.00 76.44 100 GLY A O 1
ATOM 711 N N . CYS A 1 101 ? 55.826 -9.594 -60.088 1.00 83.50 101 CYS A N 1
ATOM 712 C CA . CYS A 1 101 ? 54.406 -9.285 -59.885 1.00 83.50 101 CYS A CA 1
ATOM 713 C C . CYS A 1 101 ? 54.184 -7.767 -59.845 1.00 83.50 101 CYS A C 1
ATOM 715 O O . CYS A 1 101 ? 55.063 -7.014 -59.423 1.00 83.50 101 CYS A O 1
ATOM 717 N N . LEU A 1 102 ? 52.995 -7.324 -60.251 1.00 82.25 102 LEU A N 1
ATOM 718 C CA . LEU A 1 102 ? 52.528 -5.967 -59.998 1.00 82.25 102 LEU A CA 1
ATOM 719 C C . LEU A 1 102 ? 51.924 -5.903 -58.592 1.00 82.25 102 LEU A C 1
ATOM 721 O O . LEU A 1 102 ? 50.828 -6.422 -58.375 1.00 82.25 102 LEU A O 1
ATOM 725 N N . ASP A 1 103 ? 52.625 -5.249 -57.669 1.00 86.56 103 ASP A N 1
ATOM 726 C CA . ASP A 1 103 ? 52.115 -4.991 -56.323 1.00 86.56 103 ASP A CA 1
ATOM 727 C C . ASP A 1 103 ? 51.112 -3.825 -56.342 1.00 86.56 103 ASP A C 1
ATOM 729 O O . ASP A 1 103 ? 51.403 -2.732 -56.850 1.00 86.56 103 ASP A O 1
ATOM 733 N N . VAL A 1 104 ? 49.930 -4.066 -55.779 1.00 83.69 104 VAL A N 1
ATOM 734 C CA . VAL A 1 104 ? 48.853 -3.086 -55.610 1.00 83.69 104 VAL A CA 1
ATOM 735 C C . VAL A 1 104 ? 48.447 -3.072 -54.143 1.00 83.69 104 VAL A C 1
ATOM 737 O O . VAL A 1 104 ? 47.908 -4.051 -53.637 1.00 83.69 104 VAL A O 1
ATOM 740 N N . ASN A 1 105 ? 48.674 -1.954 -53.463 1.00 87.62 105 ASN A N 1
ATOM 741 C CA . ASN A 1 105 ? 48.249 -1.757 -52.084 1.00 87.62 105 ASN A CA 1
ATOM 742 C C . ASN A 1 105 ? 46.972 -0.913 -52.050 1.00 87.62 105 ASN A C 1
ATOM 744 O O . ASN A 1 105 ? 46.918 0.160 -52.659 1.00 87.62 105 ASN A O 1
ATOM 748 N N . VAL A 1 106 ? 45.959 -1.398 -51.334 1.00 85.06 106 VAL A N 1
ATOM 749 C CA . VAL A 1 106 ? 44.715 -0.671 -51.074 1.00 85.06 106 VAL A CA 1
ATOM 750 C C . VAL A 1 106 ? 44.600 -0.387 -49.589 1.00 85.06 106 VAL A C 1
ATOM 752 O O . VAL A 1 106 ? 44.494 -1.307 -48.782 1.00 85.06 106 VAL A O 1
ATOM 755 N N . THR A 1 107 ? 44.581 0.891 -49.233 1.00 88.25 107 THR A N 1
ATOM 756 C CA . THR A 1 107 ? 44.297 1.353 -47.876 1.00 88.25 107 THR A CA 1
ATOM 757 C C . THR A 1 107 ? 42.848 1.801 -47.782 1.00 88.25 107 THR A C 1
ATOM 759 O O . THR A 1 107 ? 42.417 2.632 -48.578 1.00 88.25 107 THR A O 1
ATOM 762 N N . LEU A 1 108 ? 42.125 1.293 -46.787 1.00 87.00 108 LEU A N 1
ATOM 763 C CA . LEU A 1 108 ? 40.782 1.725 -46.412 1.00 87.00 108 LEU A CA 1
ATOM 764 C C . LEU A 1 108 ? 40.821 2.467 -45.076 1.00 87.00 108 LEU A C 1
ATOM 766 O O . LEU A 1 108 ? 41.467 2.017 -44.128 1.00 87.00 108 LEU A O 1
ATOM 770 N N . THR A 1 109 ? 40.090 3.571 -44.977 1.00 90.12 109 THR A N 1
ATOM 771 C CA . THR A 1 109 ? 39.874 4.328 -43.736 1.00 90.12 109 THR A CA 1
ATOM 772 C C . THR A 1 109 ? 38.410 4.738 -43.608 1.00 90.12 109 THR A C 1
ATOM 774 O O . THR A 1 109 ? 37.684 4.732 -44.597 1.00 90.12 109 THR A O 1
ATOM 777 N N . ASN A 1 110 ? 37.964 5.099 -42.400 1.00 89.56 110 ASN A N 1
ATOM 778 C CA . ASN A 1 110 ? 36.589 5.558 -42.141 1.00 89.56 110 ASN A CA 1
ATOM 779 C C . ASN A 1 110 ? 35.503 4.589 -42.653 1.00 89.56 110 ASN A C 1
ATOM 781 O O . ASN A 1 110 ? 34.471 5.028 -43.160 1.00 89.56 110 ASN A O 1
ATOM 785 N N . VAL A 1 111 ? 35.744 3.278 -42.543 1.00 88.19 111 VAL A N 1
ATOM 786 C CA . VAL A 1 111 ? 34.804 2.261 -43.023 1.00 88.19 111 VAL A CA 1
ATOM 787 C C . VAL A 1 111 ? 33.596 2.227 -42.089 1.00 88.19 111 VAL A C 1
ATOM 789 O O . VAL A 1 111 ? 33.734 1.972 -40.895 1.00 88.19 111 VAL A O 1
ATOM 792 N N . ARG A 1 112 ? 32.402 2.508 -42.611 1.00 90.69 112 ARG A N 1
ATOM 793 C CA . ARG A 1 112 ? 31.154 2.527 -41.840 1.00 90.69 112 ARG A CA 1
ATOM 794 C C . ARG A 1 112 ? 30.025 1.853 -42.595 1.00 90.69 112 ARG A C 1
ATOM 796 O O . ARG A 1 112 ? 29.800 2.178 -43.756 1.00 90.69 112 ARG A O 1
ATOM 803 N N . ALA A 1 113 ? 29.280 0.991 -41.918 1.00 90.81 113 ALA A N 1
ATOM 804 C CA . ALA A 1 113 ? 27.997 0.487 -42.391 1.00 90.81 113 ALA A CA 1
ATOM 805 C C . ALA A 1 113 ? 26.882 1.148 -41.573 1.00 90.81 113 ALA A C 1
ATOM 807 O O . ALA A 1 113 ? 26.819 0.975 -40.358 1.00 90.81 113 ALA A O 1
ATOM 808 N N . ILE A 1 114 ? 26.032 1.929 -42.235 1.00 94.00 114 ILE A N 1
ATOM 809 C CA . ILE A 1 114 ? 24.979 2.733 -41.608 1.00 94.00 114 ILE A CA 1
ATOM 810 C C . ILE A 1 114 ? 23.628 2.234 -42.111 1.00 94.00 114 ILE A C 1
ATOM 812 O O . ILE A 1 114 ? 23.431 2.090 -43.318 1.00 94.00 114 ILE A O 1
ATOM 816 N N . LEU A 1 115 ? 22.690 1.991 -41.203 1.00 96.12 115 LEU A N 1
ATOM 817 C CA . LEU A 1 115 ? 21.300 1.735 -41.552 1.00 96.12 115 LEU A CA 1
ATOM 818 C C . LEU A 1 115 ? 20.711 2.992 -42.212 1.00 96.12 115 LEU A C 1
ATOM 820 O O . LEU A 1 115 ? 20.633 4.047 -41.587 1.00 96.12 115 LEU A O 1
ATOM 824 N N . ASP A 1 116 ? 20.314 2.884 -43.479 1.00 95.75 116 ASP A N 1
ATOM 825 C CA . ASP A 1 116 ? 19.910 4.034 -44.302 1.00 95.75 116 ASP A CA 1
ATOM 826 C C . ASP A 1 116 ? 18.502 4.542 -43.949 1.00 95.75 116 ASP A C 1
ATOM 828 O O . ASP A 1 116 ? 18.206 5.732 -44.055 1.00 95.75 116 ASP A O 1
ATOM 832 N N . SER A 1 117 ? 17.631 3.645 -43.482 1.00 92.94 117 SER A N 1
ATOM 833 C CA . SER A 1 117 ? 16.274 3.975 -43.047 1.00 92.94 117 SER A CA 1
ATOM 834 C C . SER A 1 117 ? 15.802 3.040 -41.932 1.00 92.94 117 SER A C 1
ATOM 836 O O . SER A 1 117 ? 16.166 1.859 -41.962 1.00 92.94 117 SER A O 1
ATOM 838 N N . PRO A 1 118 ? 14.933 3.508 -41.013 1.00 95.25 118 PRO A N 1
ATOM 839 C CA . PRO A 1 118 ? 14.334 2.652 -40.000 1.00 95.25 118 PRO A CA 1
ATOM 840 C C . PRO A 1 118 ? 13.671 1.412 -40.603 1.00 95.25 118 PRO A C 1
ATOM 842 O O . PRO A 1 118 ? 13.069 1.474 -41.678 1.00 95.25 118 PRO A O 1
ATOM 845 N N . THR A 1 119 ? 13.773 0.288 -39.905 1.00 96.00 119 THR A N 1
ATOM 846 C CA . THR A 1 119 ? 13.243 -1.007 -40.353 1.00 96.00 119 THR A CA 1
ATOM 847 C C . THR A 1 119 ? 12.640 -1.762 -39.179 1.00 96.00 119 THR A C 1
ATOM 849 O O . THR A 1 119 ? 13.033 -1.531 -38.039 1.00 96.00 119 THR A O 1
ATOM 852 N N . VAL A 1 120 ? 11.701 -2.664 -39.442 1.00 95.38 120 VAL A N 1
ATOM 853 C CA . VAL A 1 120 ? 10.966 -3.394 -38.408 1.00 95.38 120 VAL A CA 1
ATOM 854 C C . VAL A 1 120 ? 10.819 -4.863 -38.784 1.00 95.38 120 VAL A C 1
ATOM 856 O O . VAL A 1 120 ? 10.649 -5.188 -39.962 1.00 95.38 120 VAL A O 1
ATOM 859 N N . ALA A 1 121 ? 10.915 -5.747 -37.796 1.00 96.56 121 ALA A N 1
ATOM 860 C CA . ALA A 1 121 ? 10.765 -7.183 -37.976 1.00 96.56 121 ALA A CA 1
ATOM 861 C C . ALA A 1 121 ? 10.160 -7.841 -36.731 1.00 96.56 121 ALA A C 1
ATOM 863 O O . ALA A 1 121 ? 10.406 -7.412 -35.606 1.00 96.56 121 ALA A O 1
ATOM 864 N N . GLY A 1 122 ? 9.399 -8.915 -36.945 1.00 95.50 122 GLY A N 1
ATOM 865 C CA . GLY A 1 122 ? 8.904 -9.758 -35.859 1.00 95.50 122 GLY A CA 1
ATOM 866 C C . GLY A 1 122 ? 10.021 -10.589 -35.219 1.00 95.50 122 GLY A C 1
ATOM 867 O O . GLY A 1 122 ? 10.963 -10.995 -35.905 1.00 95.50 122 GLY A O 1
ATOM 868 N N . LEU A 1 123 ? 9.881 -10.864 -33.924 1.00 94.81 123 LEU A N 1
ATOM 869 C CA . LEU A 1 123 ? 10.738 -11.761 -33.151 1.00 94.81 123 LEU A CA 1
ATOM 870 C C . LEU A 1 123 ? 10.161 -13.182 -33.161 1.00 94.81 123 LEU A C 1
ATOM 872 O O . LEU A 1 123 ? 8.963 -13.385 -32.945 1.00 94.81 123 LEU A O 1
ATOM 876 N N . ASP A 1 124 ? 11.010 -14.182 -33.403 1.00 93.56 124 ASP A N 1
ATOM 877 C CA . ASP A 1 124 ? 10.640 -15.584 -33.196 1.00 93.56 124 ASP A CA 1
ATOM 878 C C . ASP A 1 124 ? 10.764 -16.004 -31.716 1.00 93.56 124 ASP A C 1
ATOM 880 O O . ASP A 1 124 ? 11.258 -15.260 -30.871 1.00 93.56 124 ASP A O 1
ATOM 884 N N . GLY A 1 125 ? 10.348 -17.232 -31.382 1.00 86.25 125 GLY A N 1
ATOM 885 C CA . GLY A 1 125 ? 10.421 -17.749 -30.005 1.00 86.25 125 GLY A CA 1
ATOM 886 C C . GLY A 1 125 ? 11.841 -17.904 -29.432 1.00 86.25 125 GLY A C 1
ATOM 887 O O . GLY A 1 125 ? 11.982 -18.244 -28.261 1.00 86.25 125 GLY A O 1
ATOM 888 N N . GLY A 1 126 ? 12.888 -17.694 -30.237 1.00 89.25 126 GLY A N 1
ATOM 889 C CA . GLY A 1 126 ? 14.288 -17.644 -29.809 1.00 89.25 126 GLY A CA 1
ATOM 890 C C . GLY A 1 126 ? 14.850 -16.222 -29.674 1.00 89.25 126 GLY A C 1
ATOM 891 O O . GLY A 1 126 ? 16.021 -16.083 -29.302 1.00 89.25 126 GLY A O 1
ATOM 892 N N . GLY A 1 127 ? 14.043 -15.195 -29.965 1.00 92.50 127 GLY A N 1
ATOM 893 C CA . GLY A 1 127 ? 14.445 -13.789 -30.005 1.00 92.50 127 GLY A CA 1
ATOM 894 C C . GLY A 1 127 ? 15.138 -13.386 -31.309 1.00 92.50 127 GLY A C 1
ATOM 895 O O . GLY A 1 127 ? 15.794 -12.350 -31.352 1.00 92.50 127 GLY A O 1
ATOM 896 N N . ASN A 1 128 ? 15.063 -14.189 -32.375 1.00 96.25 128 ASN A N 1
ATOM 897 C CA . ASN A 1 128 ? 15.695 -13.828 -33.645 1.00 96.25 128 ASN A CA 1
ATOM 898 C C . ASN A 1 128 ? 14.798 -12.881 -34.442 1.00 96.25 128 ASN A C 1
ATOM 900 O O . ASN A 1 128 ? 13.603 -13.138 -34.596 1.00 96.25 128 ASN A O 1
ATOM 904 N N . ALA A 1 129 ? 15.401 -11.838 -35.010 1.00 96.88 129 ALA A N 1
ATOM 905 C CA . ALA A 1 129 ? 14.760 -10.954 -35.975 1.00 96.88 129 ALA A CA 1
ATOM 906 C C . ALA A 1 129 ? 15.622 -10.825 -37.233 1.00 96.88 129 ALA A C 1
ATOM 908 O O . ALA A 1 129 ? 16.849 -10.694 -37.170 1.00 96.88 129 ALA A O 1
ATOM 909 N N . GLY A 1 130 ? 14.957 -10.865 -38.386 1.00 95.75 130 GLY A N 1
ATOM 910 C CA . GLY A 1 130 ? 15.565 -10.712 -39.701 1.00 95.75 130 GLY A CA 1
ATOM 911 C C . GLY A 1 130 ? 14.910 -9.570 -40.465 1.00 95.75 130 GLY A C 1
ATOM 912 O O . GLY A 1 130 ? 13.690 -9.503 -40.586 1.00 95.75 130 GLY A O 1
ATOM 913 N N . PHE A 1 131 ? 15.736 -8.698 -41.016 1.00 95.31 131 PHE A N 1
ATOM 914 C CA . PHE A 1 131 ? 15.361 -7.492 -41.729 1.00 95.31 131 PHE A CA 1
ATOM 915 C C . PHE A 1 131 ? 15.885 -7.566 -43.161 1.00 95.31 131 PHE A C 1
ATOM 917 O O . PHE A 1 131 ? 16.974 -8.080 -43.409 1.00 95.31 131 PHE A O 1
ATOM 924 N N . ASN A 1 132 ? 15.143 -7.000 -44.107 1.00 93.88 132 ASN A N 1
ATOM 925 C CA . ASN A 1 132 ? 15.655 -6.716 -45.442 1.00 93.88 132 ASN A CA 1
ATOM 926 C C . ASN A 1 132 ? 15.732 -5.198 -45.597 1.00 93.88 132 ASN A C 1
ATOM 928 O O . ASN A 1 132 ? 14.717 -4.553 -45.858 1.00 93.88 132 ASN A O 1
ATOM 932 N N . SER A 1 133 ? 16.917 -4.638 -45.364 1.00 93.19 133 SER A N 1
ATOM 933 C CA . SER A 1 133 ? 17.077 -3.209 -45.083 1.00 93.19 133 SER A CA 1
ATOM 934 C C . SER A 1 133 ? 18.080 -2.561 -46.015 1.00 93.19 133 SER A C 1
ATOM 936 O O . SER A 1 133 ? 19.020 -3.200 -46.488 1.00 93.19 133 SER A O 1
ATOM 938 N N . ASN A 1 134 ? 17.896 -1.266 -46.250 1.00 94.31 134 ASN A N 1
ATOM 939 C CA . ASN A 1 134 ? 18.882 -0.465 -46.955 1.00 94.31 134 ASN A CA 1
ATOM 940 C C . ASN A 1 134 ? 20.032 -0.135 -46.006 1.00 94.31 134 ASN A C 1
ATOM 942 O O . ASN A 1 134 ? 19.822 0.418 -44.925 1.00 94.31 134 ASN A O 1
ATOM 946 N N . TRP A 1 135 ? 21.242 -0.468 -46.433 1.00 92.62 135 TRP A N 1
ATOM 947 C CA . TRP A 1 135 ? 22.474 -0.144 -45.735 1.00 92.62 135 TRP A CA 1
ATOM 948 C C . TRP A 1 135 ? 23.349 0.717 -46.627 1.00 92.62 135 TRP A C 1
ATOM 950 O O . TRP A 1 135 ? 23.564 0.397 -47.798 1.00 92.62 135 TRP A O 1
ATOM 960 N N . ARG A 1 136 ? 23.870 1.795 -46.052 1.00 92.00 136 ARG A N 1
ATOM 961 C CA . ARG A 1 136 ? 24.831 2.692 -46.674 1.00 92.00 136 ARG A CA 1
ATOM 962 C C . ARG A 1 136 ? 26.230 2.356 -46.176 1.00 92.00 136 ARG A C 1
ATOM 964 O O . ARG A 1 136 ? 26.532 2.518 -44.995 1.00 92.00 136 ARG A O 1
ATOM 971 N N . LEU A 1 137 ? 27.080 1.890 -47.081 1.00 88.19 137 LEU A N 1
ATOM 972 C CA . LEU A 1 137 ? 28.492 1.644 -46.831 1.00 88.19 137 LEU A CA 1
ATOM 973 C C . LEU A 1 137 ? 29.306 2.869 -47.251 1.00 88.19 137 LEU A C 1
ATOM 975 O O . LEU A 1 137 ? 29.275 3.273 -48.415 1.00 88.19 137 LEU A O 1
ATOM 979 N N . LEU A 1 138 ? 30.052 3.421 -46.298 1.00 89.56 138 LEU A N 1
ATOM 980 C CA . LEU A 1 138 ? 30.997 4.513 -46.498 1.00 89.56 138 LEU A CA 1
ATOM 981 C C . LEU A 1 138 ? 32.418 4.012 -46.245 1.00 89.56 138 LEU A C 1
ATOM 983 O O . LEU A 1 138 ? 32.637 3.257 -45.302 1.00 89.56 138 LEU A O 1
ATOM 987 N N . ALA A 1 139 ? 33.382 4.442 -47.050 1.00 88.12 139 ALA A N 1
ATOM 988 C CA . ALA A 1 139 ? 34.807 4.219 -46.799 1.00 88.12 139 ALA A CA 1
ATOM 989 C C . ALA A 1 139 ? 35.638 5.209 -47.612 1.00 88.12 139 ALA A C 1
ATOM 991 O O . ALA A 1 139 ? 35.298 5.501 -48.748 1.00 88.12 139 ALA A O 1
ATOM 992 N N . ASP A 1 140 ? 36.764 5.671 -47.093 1.00 89.56 140 ASP A N 1
ATOM 993 C CA . ASP A 1 140 ? 37.773 6.344 -47.910 1.00 89.56 140 ASP A CA 1
ATOM 994 C C . ASP A 1 140 ? 38.812 5.317 -48.351 1.00 89.56 140 ASP A C 1
ATOM 996 O O . ASP A 1 140 ? 39.207 4.456 -47.559 1.00 89.56 140 ASP A O 1
ATOM 1000 N N . TYR A 1 141 ? 39.268 5.404 -49.599 1.00 86.38 141 TYR A N 1
ATOM 1001 C CA . TYR A 1 141 ? 40.247 4.472 -50.142 1.00 86.38 141 TYR A CA 1
ATOM 1002 C C . TYR A 1 141 ? 41.417 5.182 -50.821 1.00 86.38 141 TYR A C 1
ATOM 1004 O O . TYR A 1 141 ? 41.274 6.235 -51.445 1.00 86.38 141 TYR A O 1
ATOM 1012 N N . THR A 1 142 ? 42.593 4.567 -50.732 1.00 87.94 142 THR A N 1
ATOM 1013 C CA . THR A 1 142 ? 43.782 4.920 -51.517 1.00 87.94 142 THR A CA 1
ATOM 1014 C C . THR A 1 142 ? 44.350 3.655 -52.143 1.00 87.94 142 THR A C 1
ATOM 1016 O O . THR A 1 142 ? 44.476 2.638 -51.472 1.00 87.94 142 THR A O 1
ATOM 1019 N N . ILE A 1 143 ? 44.690 3.720 -53.425 1.00 83.62 143 ILE A N 1
ATOM 1020 C CA . ILE A 1 143 ? 45.261 2.630 -54.214 1.00 83.62 143 ILE A CA 1
ATOM 1021 C C . ILE A 1 143 ? 46.630 3.084 -54.693 1.00 83.62 143 ILE A C 1
ATOM 1023 O O . ILE A 1 143 ? 46.744 4.092 -55.393 1.00 83.62 143 ILE A O 1
ATOM 1027 N N . THR A 1 144 ? 47.663 2.327 -54.348 1.00 85.94 144 THR A N 1
ATOM 1028 C CA . THR A 1 144 ? 49.040 2.604 -54.757 1.00 85.94 144 THR A CA 1
ATOM 1029 C C . THR A 1 144 ? 49.637 1.409 -55.485 1.00 85.94 144 THR A C 1
ATOM 1031 O O . THR A 1 144 ? 49.433 0.259 -55.107 1.00 85.94 144 THR A O 1
ATOM 1034 N N . SER A 1 145 ? 50.371 1.682 -56.559 1.00 82.06 145 SER A N 1
ATOM 1035 C CA . SER A 1 145 ? 51.158 0.696 -57.300 1.00 82.06 145 SER A CA 1
ATOM 1036 C C . SER A 1 145 ? 52.410 1.356 -57.880 1.00 82.06 145 SER A C 1
ATOM 1038 O O . SER A 1 145 ? 52.579 2.577 -57.814 1.00 82.06 145 SER A O 1
ATOM 1040 N N . SER A 1 146 ? 53.275 0.563 -58.512 1.00 80.25 146 SER A N 1
ATOM 1041 C CA . SER A 1 146 ? 54.422 1.082 -59.270 1.00 80.25 146 SER A CA 1
ATOM 1042 C C . SER A 1 146 ? 54.028 1.882 -60.524 1.00 80.25 146 SER A C 1
ATOM 1044 O O . SER A 1 146 ? 54.867 2.598 -61.072 1.00 80.25 146 SER A O 1
ATOM 1046 N N . LEU A 1 147 ? 52.771 1.781 -60.975 1.00 73.81 147 LEU A N 1
ATOM 1047 C CA . LEU A 1 147 ? 52.271 2.396 -62.209 1.00 73.81 147 LEU A CA 1
ATOM 1048 C C . LEU A 1 147 ? 51.405 3.639 -61.954 1.00 73.81 147 LEU A C 1
ATOM 1050 O O . LEU A 1 147 ? 51.395 4.559 -62.772 1.00 73.81 147 LEU A O 1
ATOM 1054 N N . SER A 1 148 ? 50.678 3.679 -60.835 1.00 75.31 148 SER A N 1
ATOM 1055 C CA . SER A 1 148 ? 49.716 4.743 -60.528 1.00 75.31 148 SER A CA 1
ATOM 1056 C C . SER A 1 148 ? 49.396 4.853 -59.037 1.00 75.31 148 SER A C 1
ATOM 1058 O O . SER A 1 148 ? 49.492 3.879 -58.290 1.00 75.31 148 SER A O 1
ATOM 1060 N N . ASN A 1 149 ? 48.939 6.039 -58.628 1.00 82.94 149 ASN A N 1
ATOM 1061 C CA . ASN A 1 149 ? 48.340 6.297 -57.320 1.00 82.94 149 ASN A CA 1
ATOM 1062 C C . ASN A 1 149 ? 47.003 7.031 -57.514 1.00 82.94 149 ASN A C 1
ATOM 1064 O O . ASN A 1 149 ? 46.933 7.985 -58.293 1.00 82.94 149 ASN A O 1
ATOM 1068 N N . SER A 1 150 ? 45.959 6.582 -56.828 1.00 83.56 150 SER A N 1
ATOM 1069 C CA . SER A 1 150 ? 44.611 7.151 -56.883 1.00 83.56 150 SER A CA 1
ATOM 1070 C C . SER A 1 150 ? 43.902 6.982 -55.546 1.00 83.56 150 SER A C 1
ATOM 1072 O O . SER A 1 150 ? 44.161 6.017 -54.838 1.00 83.56 150 SER A O 1
ATOM 1074 N N . GLY A 1 151 ? 42.951 7.851 -55.229 1.00 85.69 151 GLY A N 1
ATOM 1075 C CA . GLY A 1 151 ? 42.101 7.691 -54.052 1.00 85.69 151 GLY A CA 1
ATOM 1076 C C . GLY A 1 151 ? 40.724 8.296 -54.273 1.00 85.69 151 GLY A C 1
ATOM 1077 O O . GLY A 1 151 ? 40.509 9.026 -55.244 1.00 85.69 151 GLY A O 1
ATOM 1078 N N . GLY A 1 152 ? 39.803 7.980 -53.376 1.00 86.69 152 GLY A N 1
ATOM 1079 C CA . GLY A 1 152 ? 38.423 8.438 -53.444 1.00 86.69 152 GLY A CA 1
ATOM 1080 C C . GLY A 1 152 ? 37.633 8.060 -52.199 1.00 86.69 152 GLY A C 1
ATOM 1081 O O . GLY A 1 152 ? 38.186 7.542 -51.229 1.00 86.69 152 GLY A O 1
ATOM 1082 N N . ALA A 1 153 ? 36.332 8.324 -52.256 1.00 87.94 153 ALA A N 1
ATOM 1083 C CA . ALA A 1 153 ? 35.374 7.921 -51.241 1.00 87.94 153 ALA A CA 1
ATOM 1084 C C . ALA A 1 153 ? 34.358 6.953 -51.853 1.00 87.94 153 ALA A C 1
ATOM 1086 O O . ALA A 1 153 ? 33.892 7.136 -52.979 1.00 87.94 153 ALA A O 1
ATOM 1087 N N . LEU A 1 154 ? 34.038 5.923 -51.089 1.00 84.12 154 LEU A N 1
ATOM 1088 C CA . LEU A 1 154 ? 32.989 4.956 -51.316 1.00 84.12 154 LEU A CA 1
ATOM 1089 C C . LEU A 1 154 ? 31.721 5.449 -50.634 1.00 84.12 154 LEU A C 1
ATOM 1091 O O . LEU A 1 154 ? 31.743 5.806 -49.457 1.00 84.12 154 LEU A O 1
ATOM 1095 N N . ASP A 1 155 ? 30.624 5.428 -51.377 1.00 89.88 155 ASP A N 1
ATOM 1096 C CA . ASP A 1 155 ? 29.298 5.733 -50.866 1.00 89.88 155 ASP A CA 1
ATOM 1097 C C . ASP A 1 155 ? 28.283 4.896 -51.635 1.00 89.88 155 ASP A C 1
ATOM 1099 O O . ASP A 1 155 ? 27.989 5.154 -52.803 1.00 89.88 155 ASP A O 1
ATOM 1103 N N . THR A 1 156 ? 27.848 3.791 -51.039 1.00 87.44 156 THR A N 1
ATOM 1104 C CA . THR A 1 156 ? 26.994 2.815 -51.719 1.00 87.44 156 THR A CA 1
ATOM 1105 C C . THR A 1 156 ? 25.851 2.400 -50.826 1.00 87.44 156 THR A C 1
ATOM 1107 O O . THR A 1 156 ? 26.069 1.962 -49.701 1.00 87.44 156 THR A O 1
ATOM 1110 N N . VAL A 1 157 ? 24.635 2.513 -51.354 1.00 90.69 157 VAL A N 1
ATOM 1111 C CA . VAL A 1 157 ? 23.419 2.040 -50.700 1.00 90.69 157 VAL A CA 1
ATOM 1112 C C . VAL A 1 157 ? 22.983 0.747 -51.369 1.00 90.69 157 VAL A C 1
ATOM 1114 O O . VAL A 1 157 ? 22.758 0.723 -52.579 1.00 90.69 157 VAL A O 1
ATOM 1117 N N . SER A 1 158 ? 22.836 -0.307 -50.573 1.00 89.56 158 SER A N 1
ATOM 1118 C CA . SER A 1 158 ? 22.359 -1.609 -51.033 1.00 89.56 158 SER A CA 1
ATOM 1119 C C . SER A 1 158 ? 21.304 -2.149 -50.082 1.00 89.56 158 SER A C 1
ATOM 1121 O O . SER A 1 158 ? 21.428 -2.035 -48.864 1.00 89.56 158 SER A O 1
ATOM 1123 N N . THR A 1 159 ? 20.271 -2.775 -50.640 1.00 92.62 159 THR A N 1
ATOM 1124 C CA . THR A 1 159 ? 19.304 -3.544 -49.856 1.00 92.62 159 THR A CA 1
ATOM 1125 C C . THR A 1 159 ? 19.889 -4.924 -49.585 1.00 92.62 159 THR A C 1
ATOM 1127 O O . THR A 1 159 ? 20.089 -5.706 -50.517 1.00 92.62 159 THR A O 1
ATOM 1130 N N . VAL A 1 160 ? 20.190 -5.218 -48.324 1.00 90.56 160 VAL A N 1
ATOM 1131 C CA . VAL A 1 160 ? 20.798 -6.483 -47.900 1.00 90.56 160 VAL A CA 1
ATOM 1132 C C . VAL A 1 160 ? 20.082 -7.034 -46.665 1.00 90.56 160 VAL A C 1
ATOM 1134 O O . VAL A 1 160 ? 19.536 -6.257 -45.873 1.00 90.56 160 VAL A O 1
ATOM 1137 N N . PRO A 1 161 ? 20.070 -8.366 -46.471 1.00 92.50 161 PRO A N 1
ATOM 1138 C CA . PRO A 1 161 ? 19.556 -8.937 -45.239 1.00 92.50 161 PRO A CA 1
ATOM 1139 C C . PRO A 1 161 ? 20.424 -8.501 -44.054 1.00 92.50 161 PRO A C 1
ATOM 1141 O O . PRO A 1 161 ? 21.651 -8.521 -44.136 1.00 92.50 161 PRO A O 1
ATOM 1144 N N . PHE A 1 162 ? 19.788 -8.138 -42.951 1.00 93.75 162 PHE A N 1
ATOM 1145 C CA . PHE A 1 162 ? 20.419 -7.963 -41.649 1.00 93.75 162 PHE A CA 1
ATOM 1146 C C . PHE A 1 162 ? 19.650 -8.797 -40.635 1.00 93.75 162 PHE A C 1
ATOM 1148 O O . PHE A 1 162 ? 18.437 -8.925 -40.747 1.00 93.75 162 PHE A O 1
ATOM 1155 N N . GLY A 1 163 ? 20.312 -9.364 -39.641 1.00 93.75 163 GLY A N 1
ATOM 1156 C CA . GLY A 1 163 ? 19.606 -10.094 -38.599 1.00 93.75 163 GLY A CA 1
ATOM 1157 C C . GLY A 1 163 ? 20.484 -10.385 -37.406 1.00 93.75 163 GLY A C 1
ATOM 1158 O O . GLY A 1 163 ? 21.703 -10.252 -37.474 1.00 93.75 163 GLY A O 1
ATOM 1159 N N . GLY A 1 164 ? 19.846 -10.795 -36.324 1.00 94.62 164 GLY A N 1
ATOM 1160 C CA . GLY A 1 164 ? 20.509 -11.163 -35.086 1.00 94.62 164 GLY A CA 1
ATOM 1161 C C . GLY A 1 164 ? 19.505 -11.695 -34.080 1.00 94.62 164 GLY A C 1
ATOM 1162 O O . GLY A 1 164 ? 18.298 -11.734 -34.340 1.00 94.62 164 GLY A O 1
ATOM 1163 N N . ARG A 1 165 ? 20.021 -12.091 -32.924 1.00 95.50 165 ARG A N 1
ATOM 1164 C CA . ARG A 1 165 ? 19.227 -12.478 -31.769 1.00 95.50 165 ARG A CA 1
ATOM 1165 C C . ARG A 1 165 ? 19.185 -11.315 -30.788 1.00 95.50 165 ARG A C 1
ATOM 1167 O O . ARG A 1 165 ? 20.229 -10.847 -30.346 1.00 95.50 165 ARG A O 1
ATOM 1174 N N . PHE A 1 166 ? 17.978 -10.869 -30.474 1.00 95.31 166 PHE A N 1
ATOM 1175 C CA . PHE A 1 166 ? 17.669 -9.752 -29.596 1.00 95.31 166 PHE A CA 1
ATOM 1176 C C . PHE A 1 166 ? 17.130 -10.307 -28.282 1.00 95.31 166 PHE A C 1
ATOM 1178 O O . PHE A 1 166 ? 16.174 -11.083 -28.264 1.00 95.31 166 PHE A O 1
ATOM 1185 N N . ILE A 1 167 ? 17.775 -9.933 -27.187 1.00 90.56 167 ILE A N 1
ATOM 1186 C CA . ILE A 1 167 ? 17.425 -10.343 -25.834 1.00 90.56 167 ILE A CA 1
ATOM 1187 C C . ILE A 1 167 ? 17.193 -9.055 -25.054 1.00 90.56 167 ILE A C 1
ATOM 1189 O O . ILE A 1 167 ? 18.087 -8.218 -24.992 1.00 90.56 167 ILE A O 1
ATOM 1193 N N . ALA A 1 168 ? 16.000 -8.897 -24.494 1.00 87.50 168 ALA A N 1
ATOM 1194 C CA . ALA A 1 168 ? 15.665 -7.817 -23.578 1.00 87.50 168 ALA A CA 1
ATOM 1195 C C . ALA A 1 168 ? 15.106 -8.449 -22.302 1.00 87.50 168 ALA A C 1
ATOM 1197 O O . ALA A 1 168 ? 14.311 -9.387 -22.398 1.00 87.50 168 ALA A O 1
ATOM 1198 N N . SER A 1 169 ? 15.611 -8.021 -21.149 1.00 79.88 169 SER A N 1
ATOM 1199 C CA . SER A 1 169 ? 15.213 -8.531 -19.836 1.00 79.88 169 SER A CA 1
ATOM 1200 C C . SER A 1 169 ? 15.706 -7.572 -18.762 1.00 79.88 169 SER A C 1
ATOM 1202 O O . SER A 1 169 ? 16.835 -7.099 -18.856 1.00 79.88 169 SER A O 1
ATOM 1204 N N . GLU A 1 170 ? 14.900 -7.327 -17.727 1.00 73.88 170 GLU A N 1
ATOM 1205 C CA . GLU A 1 170 ? 15.324 -6.596 -16.515 1.00 73.88 170 GLU A CA 1
ATOM 1206 C C . GLU A 1 170 ? 15.952 -5.207 -16.792 1.00 73.88 170 GLU A C 1
ATOM 1208 O O . GLU A 1 170 ? 16.838 -4.760 -16.072 1.00 73.88 170 GLU A O 1
ATOM 1213 N N . GLY A 1 171 ? 15.502 -4.508 -17.842 1.00 78.00 171 GLY A N 1
ATOM 1214 C CA . GLY A 1 171 ? 16.027 -3.187 -18.228 1.00 78.00 171 GLY A CA 1
ATOM 1215 C C . GLY A 1 171 ? 17.295 -3.221 -19.090 1.00 78.00 171 GLY A C 1
ATOM 1216 O O . GLY A 1 171 ? 17.742 -2.174 -19.560 1.00 78.00 171 GLY A O 1
ATOM 1217 N N . ASP A 1 172 ? 17.840 -4.404 -19.376 1.00 87.31 172 ASP A N 1
ATOM 1218 C CA . ASP A 1 172 ? 19.010 -4.591 -20.231 1.00 87.31 172 ASP A CA 1
ATOM 1219 C C . ASP A 1 172 ? 18.633 -5.135 -21.614 1.00 87.31 172 ASP A C 1
ATOM 1221 O O . ASP A 1 172 ? 17.718 -5.946 -21.780 1.00 87.31 172 ASP A O 1
ATOM 1225 N N . VAL A 1 173 ? 19.398 -4.722 -22.625 1.00 92.12 173 VAL A N 1
ATOM 1226 C CA . VAL A 1 173 ? 19.323 -5.228 -23.998 1.00 92.12 173 VAL A CA 1
ATOM 1227 C C . VAL A 1 173 ? 20.659 -5.833 -24.387 1.00 92.12 173 VAL A C 1
ATOM 1229 O O . VAL A 1 173 ? 21.701 -5.188 -24.283 1.00 92.12 173 VAL A O 1
ATOM 1232 N N . PHE A 1 174 ? 20.621 -7.047 -24.927 1.00 94.00 174 PHE A N 1
ATOM 1233 C CA . PHE A 1 174 ? 21.767 -7.718 -25.520 1.00 94.00 174 PHE A CA 1
ATOM 1234 C C . PHE A 1 174 ? 21.426 -8.259 -26.909 1.00 94.00 174 PHE A C 1
ATOM 1236 O O . PHE A 1 174 ? 20.437 -8.968 -27.100 1.00 94.00 174 PHE A O 1
ATOM 1243 N N . ILE A 1 175 ? 22.264 -7.938 -27.894 1.00 94.88 175 ILE A N 1
ATOM 1244 C CA . ILE A 1 175 ? 22.088 -8.342 -29.289 1.00 94.88 175 ILE A CA 1
ATOM 1245 C C . ILE A 1 175 ? 23.341 -9.079 -29.745 1.00 94.88 175 ILE A C 1
ATOM 1247 O O . ILE A 1 175 ? 24.446 -8.540 -29.692 1.00 94.88 175 ILE A O 1
ATOM 1251 N N . ASN A 1 176 ? 23.182 -10.310 -30.219 1.00 92.44 176 ASN A N 1
ATOM 1252 C CA . ASN A 1 176 ? 24.291 -11.128 -30.703 1.00 92.44 176 ASN A CA 1
ATOM 1253 C C . ASN A 1 176 ? 23.908 -11.931 -31.953 1.00 92.44 176 ASN A C 1
ATOM 1255 O O . ASN A 1 176 ? 22.824 -11.766 -32.509 1.00 92.44 176 ASN A O 1
ATOM 1259 N N . GLN A 1 177 ? 24.832 -12.773 -32.431 1.00 91.00 177 GLN A N 1
ATOM 1260 C CA . GLN A 1 177 ? 24.652 -13.560 -33.660 1.00 91.00 177 GLN A CA 1
ATOM 1261 C C . GLN A 1 177 ? 24.313 -12.677 -34.873 1.00 91.00 177 GLN A C 1
ATOM 1263 O O . GLN A 1 177 ? 23.489 -13.039 -35.713 1.00 91.00 177 GLN A O 1
ATOM 1268 N N . LEU A 1 178 ? 24.937 -11.498 -34.940 1.00 91.56 178 LEU A N 1
ATOM 1269 C CA . LEU A 1 178 ? 24.668 -10.525 -35.986 1.00 91.56 178 LEU A CA 1
ATOM 1270 C C . LEU A 1 178 ? 25.100 -11.050 -37.352 1.00 91.56 178 LEU A C 1
ATOM 1272 O O . LEU A 1 178 ? 26.147 -11.673 -37.515 1.00 91.56 178 LEU A O 1
ATOM 1276 N N . SER A 1 179 ? 24.313 -10.719 -38.362 1.00 89.62 179 SER A N 1
ATOM 1277 C CA . SER A 1 179 ? 24.620 -10.982 -39.759 1.00 89.62 179 SER A CA 1
ATOM 1278 C C . SER A 1 179 ? 24.260 -9.765 -40.595 1.00 89.62 179 SER A C 1
ATOM 1280 O O . SER A 1 179 ? 23.217 -9.147 -40.390 1.00 89.62 179 SER A O 1
ATOM 1282 N N . LEU A 1 180 ? 25.133 -9.423 -41.539 1.00 87.94 180 LEU A N 1
ATOM 1283 C CA . LEU A 1 180 ? 24.905 -8.387 -42.536 1.00 87.94 180 LEU A CA 1
ATOM 1284 C C . LEU A 1 180 ? 25.238 -8.969 -43.910 1.00 87.94 180 LEU A C 1
ATOM 1286 O O . LEU A 1 180 ? 26.310 -9.536 -44.121 1.00 87.94 180 LEU A O 1
ATOM 1290 N N . GLY A 1 181 ? 24.299 -8.870 -44.846 1.00 82.88 181 GLY A N 1
ATOM 1291 C CA . GLY A 1 181 ? 24.514 -9.288 -46.223 1.00 82.88 181 GLY A CA 1
ATOM 1292 C C . GLY A 1 181 ? 25.585 -8.438 -46.911 1.00 82.88 181 GLY A C 1
ATOM 1293 O O . GLY A 1 181 ? 25.893 -7.320 -46.505 1.00 82.88 181 GLY A O 1
ATOM 1294 N N . SER A 1 182 ? 26.179 -8.975 -47.973 1.00 78.94 182 SER A N 1
ATOM 1295 C CA . SER A 1 182 ? 27.303 -8.325 -48.652 1.00 78.94 182 SER A CA 1
ATOM 1296 C C . SER A 1 182 ? 26.878 -7.068 -49.415 1.00 78.94 182 SER A C 1
ATOM 1298 O O . SER A 1 182 ? 25.968 -7.120 -50.243 1.00 78.94 182 SER A O 1
ATOM 1300 N N . ILE A 1 183 ? 27.587 -5.958 -49.197 1.00 77.38 183 ILE A N 1
ATOM 1301 C CA . ILE A 1 183 ? 27.362 -4.687 -49.892 1.00 77.38 183 ILE A CA 1
ATOM 1302 C C . ILE A 1 183 ? 28.419 -4.559 -50.992 1.00 77.38 183 ILE A C 1
ATOM 1304 O O . ILE A 1 183 ? 29.553 -4.143 -50.769 1.00 77.38 183 ILE A O 1
ATOM 1308 N N . SER A 1 184 ? 28.054 -4.950 -52.209 1.00 72.75 184 SER A N 1
ATOM 1309 C CA . SER A 1 184 ? 28.944 -4.787 -53.362 1.00 72.75 184 SER A CA 1
ATOM 1310 C C . SER A 1 184 ? 28.977 -3.333 -53.829 1.00 72.75 184 SER A C 1
ATOM 1312 O O . SER A 1 184 ? 27.952 -2.653 -53.836 1.00 72.75 184 SER A O 1
ATOM 1314 N N . SER A 1 185 ? 30.158 -2.863 -54.228 1.00 69.19 185 SER A N 1
ATOM 1315 C CA . SER A 1 185 ? 30.330 -1.577 -54.892 1.00 69.19 185 SER A CA 1
ATOM 1316 C C . SER A 1 185 ? 31.401 -1.662 -55.981 1.00 69.19 185 SER A C 1
ATOM 1318 O O . SER A 1 185 ? 32.210 -2.585 -56.019 1.00 69.19 185 SER A O 1
ATOM 1320 N N . SER A 1 186 ? 31.413 -0.708 -56.905 1.00 68.31 186 SER A N 1
ATOM 1321 C CA . SER A 1 186 ? 32.427 -0.614 -57.954 1.00 68.31 186 SER A CA 1
ATOM 1322 C C . SER A 1 186 ? 33.074 0.760 -57.905 1.00 68.31 186 SER A C 1
ATOM 1324 O O . SER A 1 186 ? 32.379 1.775 -57.857 1.00 68.31 186 SER A O 1
ATOM 1326 N N . LEU A 1 187 ? 34.407 0.791 -57.934 1.00 65.69 187 LEU A N 1
ATOM 1327 C CA . LEU A 1 187 ? 35.182 2.031 -57.961 1.00 65.69 187 LEU A CA 1
ATOM 1328 C C . LEU A 1 187 ? 35.411 2.546 -59.395 1.00 65.69 187 LEU A C 1
ATOM 1330 O O . LEU A 1 187 ? 36.047 3.582 -59.586 1.00 65.69 187 LEU A O 1
ATOM 1334 N N . GLY A 1 188 ? 34.881 1.845 -60.407 1.00 62.62 188 GLY A N 1
ATOM 1335 C CA . GLY A 1 188 ? 35.047 2.180 -61.823 1.00 62.62 188 GLY A CA 1
ATOM 1336 C C . GLY A 1 188 ? 36.456 1.907 -62.368 1.00 62.62 188 GLY A C 1
ATOM 1337 O O . GLY A 1 188 ? 37.266 1.211 -61.753 1.00 62.62 188 GLY A O 1
ATOM 1338 N N . GLU A 1 189 ? 36.755 2.449 -63.557 1.00 62.28 189 GLU A N 1
ATOM 1339 C CA . GLU A 1 189 ? 38.086 2.329 -64.166 1.00 62.28 189 GLU A CA 1
ATOM 1340 C C . GLU A 1 189 ? 39.057 3.364 -63.614 1.00 62.28 189 GLU A C 1
ATOM 1342 O O . GLU A 1 189 ? 38.846 4.569 -63.756 1.00 62.28 189 GLU A O 1
ATOM 1347 N N . THR A 1 190 ? 40.177 2.898 -63.068 1.00 56.94 190 THR A N 1
ATOM 1348 C CA . THR A 1 190 ? 41.272 3.770 -62.645 1.00 56.94 190 THR A CA 1
ATOM 1349 C C . THR A 1 190 ? 42.596 3.228 -63.172 1.00 56.94 190 THR A C 1
ATOM 1351 O O . THR A 1 190 ? 42.913 2.057 -62.995 1.00 56.94 190 THR A O 1
ATOM 1354 N N . ALA A 1 191 ? 43.366 4.077 -63.863 1.00 55.19 191 ALA A N 1
ATOM 1355 C CA . ALA A 1 191 ? 44.683 3.744 -64.424 1.00 55.19 191 ALA A CA 1
ATOM 1356 C C . ALA A 1 191 ? 44.729 2.517 -65.373 1.00 55.19 191 ALA A C 1
ATOM 1358 O O . ALA A 1 191 ? 45.762 1.865 -65.486 1.00 55.19 191 ALA A O 1
ATOM 1359 N N . GLY A 1 192 ? 43.634 2.226 -66.089 1.00 57.09 192 GLY A N 1
ATOM 1360 C CA . GLY A 1 192 ? 43.542 1.090 -67.023 1.00 57.09 192 GLY A CA 1
ATOM 1361 C C . GLY A 1 192 ? 43.081 -0.228 -66.387 1.00 57.09 192 GLY A C 1
ATOM 1362 O O . GLY A 1 192 ? 43.105 -1.257 -67.055 1.00 57.09 192 GLY A O 1
ATOM 1363 N N . PHE A 1 193 ? 42.647 -0.195 -65.124 1.00 58.16 193 PHE A N 1
ATOM 1364 C CA . PHE A 1 193 ? 42.103 -1.336 -64.389 1.00 58.16 193 PHE A CA 1
ATOM 1365 C C . PHE A 1 193 ? 40.618 -1.129 -64.079 1.00 58.16 193 PHE A C 1
ATOM 1367 O O . PHE A 1 193 ? 40.237 -0.055 -63.619 1.00 58.16 193 PHE A O 1
ATOM 1374 N N . GLN A 1 194 ? 39.794 -2.159 -64.291 1.00 60.91 194 GLN A N 1
ATOM 1375 C CA . GLN A 1 194 ? 38.407 -2.232 -63.807 1.00 60.91 194 GLN A CA 1
ATOM 1376 C C . GLN A 1 194 ? 38.395 -2.759 -62.373 1.00 60.91 194 GLN A C 1
ATOM 1378 O O . GLN A 1 194 ? 38.462 -3.969 -62.180 1.00 60.91 194 GLN A O 1
ATOM 1383 N N . ILE A 1 195 ? 38.329 -1.870 -61.381 1.00 57.97 195 ILE A N 1
ATOM 1384 C CA . ILE A 1 195 ? 38.382 -2.251 -59.966 1.00 57.97 195 ILE A CA 1
ATOM 1385 C C . ILE A 1 195 ? 36.951 -2.350 -59.431 1.00 57.97 195 ILE A C 1
ATOM 1387 O O . ILE A 1 195 ? 36.320 -1.355 -59.071 1.00 57.97 195 ILE A O 1
ATOM 1391 N N . GLU A 1 196 ? 36.429 -3.572 -59.386 1.00 60.25 196 GLU A N 1
ATOM 1392 C CA . GLU A 1 196 ? 35.213 -3.881 -58.636 1.00 60.25 196 GLU A CA 1
ATOM 1393 C C . GLU A 1 196 ? 35.594 -4.153 -57.185 1.00 60.25 196 GLU A C 1
ATOM 1395 O O . GLU A 1 196 ? 36.469 -4.977 -56.939 1.00 60.25 196 GLU A O 1
ATOM 1400 N N . LEU A 1 197 ? 34.964 -3.443 -56.250 1.00 56.44 197 LEU A N 1
ATOM 1401 C CA . LEU A 1 197 ? 35.272 -3.475 -54.829 1.00 56.44 197 LEU A CA 1
ATOM 1402 C C . LEU A 1 197 ? 34.112 -4.151 -54.095 1.00 56.44 197 LEU A C 1
ATOM 1404 O O . LEU A 1 197 ? 33.191 -3.507 -53.587 1.00 56.44 197 LEU A O 1
ATOM 1408 N N . VAL A 1 198 ? 34.120 -5.481 -54.075 1.00 60.66 198 VAL A N 1
ATOM 1409 C CA . VAL A 1 198 ? 33.092 -6.225 -53.339 1.00 60.66 198 VAL A CA 1
ATOM 1410 C C . VAL A 1 198 ? 33.457 -6.188 -51.865 1.00 60.66 198 VAL A C 1
ATOM 1412 O O . VAL A 1 198 ? 34.430 -6.826 -51.472 1.00 60.66 198 VAL A O 1
ATOM 1415 N N . THR A 1 199 ? 32.680 -5.445 -51.077 1.00 61.38 199 THR A N 1
ATOM 1416 C CA . THR A 1 199 ? 32.874 -5.312 -49.634 1.00 61.38 199 THR A CA 1
ATOM 1417 C C . THR A 1 199 ? 31.822 -6.145 -48.903 1.00 61.38 199 THR A C 1
ATOM 1419 O O . THR A 1 199 ? 30.656 -5.766 -48.805 1.00 61.38 199 THR A O 1
ATOM 1422 N N . SER A 1 200 ? 32.195 -7.305 -48.367 1.00 63.62 200 SER A N 1
ATOM 1423 C CA . SER A 1 200 ? 31.306 -8.053 -47.465 1.00 63.62 200 SER A CA 1
ATOM 1424 C C . SER A 1 200 ? 31.768 -7.872 -46.027 1.00 63.62 200 SER A C 1
ATOM 1426 O O . SER A 1 200 ? 32.876 -8.294 -45.712 1.00 63.62 200 SER A O 1
ATOM 1428 N N . ALA A 1 201 ? 30.939 -7.265 -45.175 1.00 66.75 201 ALA A N 1
ATOM 1429 C CA . ALA A 1 201 ? 31.198 -7.146 -43.742 1.00 66.75 201 ALA A CA 1
ATOM 1430 C C . ALA A 1 201 ? 30.497 -8.289 -42.989 1.00 66.75 201 ALA A C 1
ATOM 1432 O O . ALA A 1 201 ? 29.273 -8.313 -42.895 1.00 66.75 201 ALA A O 1
ATOM 1433 N N . ASP A 1 202 ? 31.267 -9.241 -42.470 1.00 69.69 202 ASP A N 1
ATOM 1434 C CA . ASP A 1 202 ? 30.790 -10.286 -41.563 1.00 69.69 202 ASP A CA 1
ATOM 1435 C C . ASP A 1 202 ? 30.809 -9.756 -40.123 1.00 69.69 202 ASP A C 1
ATOM 1437 O O . ASP A 1 202 ? 31.876 -9.460 -39.581 1.00 69.69 202 ASP A O 1
ATOM 1441 N N . LEU A 1 203 ? 29.623 -9.626 -39.522 1.00 79.56 203 LEU A N 1
ATOM 1442 C CA . LEU A 1 203 ? 29.414 -9.139 -38.153 1.00 79.56 203 LEU A CA 1
ATOM 1443 C C . LEU A 1 203 ? 29.219 -10.275 -37.131 1.00 79.56 203 LEU A C 1
ATOM 1445 O O . LEU A 1 203 ? 28.867 -10.004 -35.987 1.00 79.56 203 LEU A O 1
ATOM 1449 N N . SER A 1 204 ? 29.450 -11.538 -37.498 1.00 75.94 204 SER A N 1
ATOM 1450 C CA . SER A 1 204 ? 29.143 -12.700 -36.643 1.00 75.94 204 SER A CA 1
ATOM 1451 C C . SER A 1 204 ? 29.872 -12.720 -35.292 1.00 75.94 204 SER A C 1
ATOM 1453 O O . SER A 1 204 ? 29.379 -13.335 -34.345 1.00 75.94 204 SER A O 1
ATOM 1455 N N . ASN A 1 205 ? 31.000 -12.008 -35.176 1.00 79.75 205 ASN A N 1
ATOM 1456 C CA . ASN A 1 205 ? 31.773 -11.833 -33.939 1.00 79.75 205 ASN A CA 1
ATOM 1457 C C . ASN A 1 205 ? 31.553 -10.459 -33.279 1.00 79.75 205 ASN A C 1
ATOM 1459 O O . ASN A 1 205 ? 32.437 -9.950 -32.585 1.00 79.75 205 ASN A O 1
ATOM 1463 N N . THR A 1 206 ? 30.408 -9.830 -33.537 1.00 86.12 206 THR A N 1
ATOM 1464 C CA . THR A 1 206 ? 30.007 -8.549 -32.951 1.00 86.12 206 THR A CA 1
ATOM 1465 C C . THR A 1 206 ? 28.765 -8.741 -32.086 1.00 86.12 206 THR A C 1
ATOM 1467 O O . THR A 1 206 ? 27.820 -9.432 -32.478 1.00 86.12 206 THR A O 1
ATOM 1470 N N . SER A 1 207 ? 28.762 -8.111 -30.914 1.00 91.81 207 SER A N 1
ATOM 1471 C CA . SER A 1 207 ? 27.589 -7.984 -30.049 1.00 91.81 207 SER A CA 1
ATOM 1472 C C . SER A 1 207 ? 27.324 -6.521 -29.712 1.00 91.81 207 SER A C 1
ATOM 1474 O O . SER A 1 207 ? 28.214 -5.672 -29.826 1.00 91.81 207 SER A O 1
ATOM 1476 N N . LEU A 1 208 ? 26.081 -6.225 -29.342 1.00 95.12 208 LEU A N 1
ATOM 1477 C CA . LEU A 1 208 ? 25.683 -4.932 -28.810 1.00 95.12 208 LEU A CA 1
ATOM 1478 C C . LEU A 1 208 ? 25.032 -5.117 -27.449 1.00 95.12 208 LEU A C 1
ATOM 1480 O O . LEU A 1 208 ? 24.259 -6.056 -27.255 1.00 95.12 208 LEU A O 1
ATOM 1484 N N . SER A 1 209 ? 25.282 -4.168 -26.561 1.00 94.94 209 SER A N 1
ATOM 1485 C CA . SER A 1 209 ? 24.603 -4.041 -25.277 1.00 94.94 209 SER A CA 1
ATOM 1486 C C . SER A 1 209 ? 24.030 -2.639 -25.092 1.00 94.94 209 SER A C 1
ATOM 1488 O O . SER A 1 209 ? 24.508 -1.672 -25.689 1.00 94.94 209 SER A O 1
ATOM 1490 N N . GLY A 1 210 ? 22.979 -2.526 -24.295 1.00 92.62 210 GLY A N 1
ATOM 1491 C CA . GLY A 1 210 ? 22.324 -1.268 -23.963 1.00 92.62 210 GLY A CA 1
ATOM 1492 C C . GLY A 1 210 ? 21.360 -1.452 -22.804 1.00 92.62 210 GLY A C 1
ATOM 1493 O O . GLY A 1 210 ? 21.201 -2.563 -22.306 1.00 92.62 210 GLY A O 1
ATOM 1494 N N . SER A 1 211 ? 20.691 -0.373 -22.414 1.00 88.06 211 SER A N 1
ATOM 1495 C CA . SER A 1 211 ? 19.600 -0.411 -21.441 1.00 88.06 211 SER A CA 1
ATOM 1496 C C . SER A 1 211 ? 18.352 0.273 -21.996 1.00 88.06 211 SER A C 1
ATOM 1498 O O . SER A 1 211 ? 18.418 1.040 -22.969 1.00 88.06 211 SER A O 1
ATOM 1500 N N . PHE A 1 212 ? 17.202 -0.045 -21.421 1.00 82.06 212 PHE A N 1
ATOM 1501 C CA . PHE A 1 212 ? 15.936 0.655 -21.614 1.00 82.06 212 PHE A CA 1
ATOM 1502 C C . PHE A 1 212 ? 15.355 1.002 -20.246 1.00 82.06 212 PHE A C 1
ATOM 1504 O O . PHE A 1 212 ? 15.672 0.332 -19.263 1.00 82.06 212 PHE A O 1
ATOM 1511 N N . ASP A 1 213 ? 14.530 2.049 -20.176 1.00 68.81 213 ASP A N 1
ATOM 1512 C CA . ASP A 1 213 ? 13.788 2.320 -18.944 1.00 68.81 213 ASP A CA 1
ATOM 1513 C C . ASP A 1 213 ? 12.929 1.090 -18.641 1.00 68.81 213 ASP A C 1
ATOM 1515 O O . ASP A 1 213 ? 12.172 0.668 -19.525 1.00 68.81 213 ASP A O 1
ATOM 1519 N N . PRO A 1 214 ? 13.074 0.474 -17.452 1.00 63.09 214 PRO A N 1
ATOM 1520 C CA . PRO A 1 214 ? 12.356 -0.743 -17.131 1.00 63.09 214 PRO A CA 1
ATOM 1521 C C . PRO A 1 214 ? 10.868 -0.496 -17.349 1.00 63.09 214 PRO A C 1
ATOM 1523 O O . PRO A 1 214 ? 10.334 0.556 -16.986 1.00 63.09 214 PRO A O 1
ATOM 1526 N N . LEU A 1 215 ? 10.201 -1.461 -17.984 1.00 64.25 215 LEU A N 1
ATOM 1527 C CA . LEU A 1 215 ? 8.751 -1.419 -18.085 1.00 64.25 215 LEU A CA 1
ATOM 1528 C C . LEU A 1 215 ? 8.180 -1.225 -16.675 1.00 64.25 215 LEU A C 1
ATOM 1530 O O . LEU A 1 215 ? 8.710 -1.829 -15.734 1.00 64.25 215 LEU A O 1
ATOM 1534 N N . PRO A 1 216 ? 7.125 -0.406 -16.508 1.00 66.00 216 PRO A N 1
ATOM 1535 C CA . PRO A 1 216 ? 6.482 -0.290 -15.212 1.00 66.00 216 PRO A CA 1
ATOM 1536 C C . PRO A 1 216 ? 6.140 -1.694 -14.700 1.00 66.00 216 PRO A C 1
ATOM 1538 O O . PRO A 1 216 ? 5.703 -2.533 -15.501 1.00 66.00 216 PRO A O 1
ATOM 1541 N N . PRO A 1 217 ? 6.343 -1.978 -13.400 1.00 75.00 217 PRO A N 1
ATOM 1542 C CA . PRO A 1 217 ? 5.992 -3.270 -12.832 1.00 75.00 217 PRO A CA 1
ATOM 1543 C C . PRO A 1 217 ? 4.570 -3.647 -13.237 1.00 75.00 217 PRO A C 1
ATOM 1545 O O . PRO A 1 217 ? 3.672 -2.807 -13.199 1.00 75.00 217 PRO A O 1
ATOM 1548 N N . LYS A 1 218 ? 4.351 -4.906 -13.633 1.00 79.31 218 LYS A N 1
ATOM 1549 C CA . LYS A 1 218 ? 3.057 -5.371 -14.170 1.00 79.31 218 LYS A CA 1
ATOM 1550 C C . LYS A 1 218 ? 1.873 -5.071 -13.236 1.00 79.31 218 LYS A C 1
ATOM 1552 O O . LYS A 1 218 ? 0.743 -4.952 -13.700 1.00 79.31 218 LYS A O 1
ATOM 1557 N N . ALA A 1 219 ? 2.140 -4.989 -11.936 1.00 85.44 219 ALA A N 1
ATOM 1558 C CA . ALA A 1 219 ? 1.183 -4.650 -10.892 1.00 85.44 219 ALA A CA 1
ATOM 1559 C C . ALA A 1 219 ? 0.672 -3.192 -10.961 1.00 85.44 219 ALA A C 1
ATOM 1561 O O . ALA A 1 219 ? -0.436 -2.895 -10.518 1.00 85.44 219 ALA A O 1
ATOM 1562 N N . CYS A 1 220 ? 1.441 -2.275 -11.550 1.00 89.38 220 CYS A N 1
ATOM 1563 C CA . CYS A 1 220 ? 1.097 -0.860 -11.601 1.00 89.38 220 CYS A CA 1
ATOM 1564 C C . CYS A 1 220 ? 0.019 -0.526 -12.635 1.00 89.38 220 CYS A C 1
ATOM 1566 O O . CYS A 1 220 ? 0.029 -1.014 -13.764 1.00 89.38 220 CYS A O 1
ATOM 1568 N N . GLY A 1 221 ? -0.896 0.368 -12.249 1.00 84.31 221 GLY A N 1
ATOM 1569 C CA . GLY A 1 221 ? -2.007 0.851 -13.072 1.00 84.31 221 GLY A CA 1
ATOM 1570 C C . GLY A 1 221 ? -3.304 0.046 -12.946 1.00 84.31 221 GLY A C 1
ATOM 1571 O O . GLY A 1 221 ? -4.226 0.277 -13.728 1.00 84.31 221 GLY A O 1
ATOM 1572 N N . SER A 1 222 ? -3.381 -0.913 -12.013 1.00 84.38 222 SER A N 1
ATOM 1573 C CA . SER A 1 222 ? -4.603 -1.709 -11.786 1.00 84.38 222 SER A CA 1
ATOM 1574 C C . SER A 1 222 ? -4.790 -2.253 -10.359 1.00 84.38 222 SER A C 1
ATOM 1576 O O . SER A 1 222 ? -5.627 -3.133 -10.150 1.00 84.38 222 SER A O 1
ATOM 1578 N N . GLY A 1 223 ? -4.000 -1.771 -9.393 1.00 86.31 223 GLY A N 1
ATOM 1579 C CA . GLY A 1 223 ? -3.985 -2.274 -8.013 1.00 86.31 223 GLY A CA 1
ATOM 1580 C C . GLY A 1 223 ? -4.970 -1.597 -7.049 1.00 86.31 223 GLY A C 1
ATOM 1581 O O . GLY A 1 223 ? -5.032 -1.973 -5.884 1.00 86.31 223 GLY A O 1
ATOM 1582 N N . GLY A 1 224 ? -5.769 -0.630 -7.511 1.00 93.50 224 GLY A N 1
ATOM 1583 C CA . GLY A 1 224 ? -6.678 0.153 -6.669 1.00 93.50 224 GLY A CA 1
ATOM 1584 C C . GLY A 1 224 ? -6.058 1.461 -6.170 1.00 93.50 224 GLY A C 1
ATOM 1585 O O . GLY A 1 224 ? -5.044 1.933 -6.682 1.00 93.50 224 GLY A O 1
ATOM 1586 N N . TYR A 1 225 ? -6.675 2.099 -5.176 1.00 96.50 225 TYR A N 1
ATOM 1587 C CA . TYR A 1 225 ? -6.213 3.399 -4.691 1.00 96.50 225 TYR A CA 1
ATOM 1588 C C . TYR A 1 225 ? -4.885 3.277 -3.925 1.00 96.50 225 TYR A C 1
ATOM 1590 O O . TYR A 1 225 ? -4.748 2.444 -3.037 1.00 96.50 225 TYR A O 1
ATOM 1598 N N . CYS A 1 226 ? -3.898 4.127 -4.227 1.00 97.00 226 CYS A N 1
ATOM 1599 C CA . CYS A 1 226 ? -2.560 4.014 -3.624 1.00 97.00 226 CYS A CA 1
ATOM 1600 C C . CYS A 1 226 ? -2.538 4.274 -2.107 1.00 97.00 226 CYS A C 1
ATOM 1602 O O . CYS A 1 226 ? -1.612 3.833 -1.431 1.00 97.00 226 CYS A O 1
ATOM 1604 N N . GLY A 1 227 ? -3.549 4.975 -1.583 1.00 96.88 227 GLY A N 1
ATOM 1605 C CA . GLY A 1 227 ? -3.748 5.206 -0.151 1.00 96.88 227 GLY A CA 1
ATOM 1606 C C . GLY A 1 227 ? -4.522 4.098 0.578 1.00 96.88 227 GLY A C 1
ATOM 1607 O O . GLY A 1 227 ? -4.805 4.259 1.759 1.00 96.88 227 GLY A O 1
ATOM 1608 N N . SER A 1 228 ? -4.883 3.003 -0.105 1.00 95.88 228 SER A N 1
ATOM 1609 C CA . SER A 1 228 ? -5.583 1.843 0.473 1.00 95.88 228 SER A CA 1
ATOM 1610 C C . SER A 1 228 ? -4.727 0.588 0.397 1.00 95.88 228 SER A C 1
ATOM 1612 O O . SER A 1 228 ? -4.002 0.402 -0.579 1.00 95.88 228 SER A O 1
ATOM 1614 N N . VAL A 1 229 ? -4.850 -0.299 1.385 1.00 95.12 229 VAL A N 1
ATOM 1615 C CA . VAL A 1 229 ? -4.238 -1.634 1.313 1.00 95.12 229 VAL A CA 1
ATOM 1616 C C . VAL A 1 229 ? -4.926 -2.486 0.244 1.00 95.12 229 VAL A C 1
ATOM 1618 O O . VAL A 1 229 ? -6.139 -2.384 0.045 1.00 95.12 229 VAL A O 1
ATOM 1621 N N . GLY A 1 230 ? -4.180 -3.349 -0.443 1.00 94.00 230 GLY A N 1
ATOM 1622 C CA . GLY A 1 230 ? -4.739 -4.092 -1.568 1.00 94.00 230 GLY A CA 1
ATOM 1623 C C . GLY A 1 230 ? -3.826 -5.137 -2.200 1.00 94.00 230 GLY A C 1
ATOM 1624 O O . GLY A 1 230 ? -2.823 -5.579 -1.641 1.00 94.00 230 GLY A O 1
ATOM 1625 N N . ALA A 1 231 ? -4.225 -5.560 -3.402 1.00 94.19 231 ALA A N 1
ATOM 1626 C CA . ALA A 1 231 ? -3.399 -6.405 -4.259 1.00 94.19 231 ALA A CA 1
ATOM 1627 C C . ALA A 1 231 ? -2.105 -5.663 -4.656 1.00 94.19 231 ALA A C 1
ATOM 1629 O O . ALA A 1 231 ? -2.062 -4.445 -4.529 1.00 94.19 231 ALA A O 1
ATOM 1630 N N . PRO A 1 232 ? -1.063 -6.359 -5.148 1.00 95.56 232 PRO A N 1
ATOM 1631 C CA . PRO A 1 232 ? 0.172 -5.702 -5.565 1.00 95.56 232 PRO A CA 1
ATOM 1632 C C . PRO A 1 232 ? -0.057 -4.513 -6.507 1.00 95.56 232 PRO A C 1
ATOM 1634 O O . PRO A 1 232 ? -0.832 -4.614 -7.464 1.00 95.56 232 PRO A O 1
ATOM 1637 N N . GLY A 1 233 ? 0.700 -3.438 -6.280 1.00 95.12 233 GLY A N 1
ATOM 1638 C CA . GLY A 1 233 ? 0.635 -2.185 -7.034 1.00 95.12 233 GLY A CA 1
ATOM 1639 C C . GLY A 1 233 ? -0.574 -1.302 -6.701 1.00 95.12 233 GLY A C 1
ATOM 1640 O O . GLY A 1 233 ? -1.408 -1.631 -5.869 1.00 95.12 233 GLY A O 1
ATOM 1641 N N . CYS A 1 234 ? -0.682 -0.160 -7.382 1.00 96.31 234 CYS A N 1
ATOM 1642 C CA . CYS A 1 234 ? -1.836 0.738 -7.292 1.00 96.31 234 CYS A CA 1
ATOM 1643 C C . CYS A 1 234 ? -2.144 1.407 -8.647 1.00 96.31 234 CYS A C 1
ATOM 1645 O O . CYS A 1 234 ? -1.413 1.222 -9.623 1.00 96.31 234 CYS A O 1
ATOM 1647 N N . ASP A 1 235 ? -3.254 2.141 -8.735 1.00 94.31 235 ASP A N 1
ATOM 1648 C CA . ASP A 1 235 ? -3.821 2.701 -9.970 1.00 94.31 235 ASP A CA 1
ATOM 1649 C C . ASP A 1 235 ? -3.061 3.926 -10.492 1.00 94.31 235 ASP A C 1
ATOM 1651 O O . ASP A 1 235 ? -3.000 4.140 -11.707 1.00 94.31 235 ASP A O 1
ATOM 1655 N N . ASP A 1 236 ? -2.465 4.735 -9.609 1.00 93.69 236 ASP A N 1
ATOM 1656 C CA . ASP A 1 236 ? -1.591 5.824 -10.046 1.00 93.69 236 ASP A CA 1
ATOM 1657 C C . ASP A 1 236 ? -0.249 5.237 -10.484 1.00 93.69 236 ASP A C 1
ATOM 1659 O O . ASP A 1 236 ? 0.556 4.796 -9.666 1.00 93.69 236 ASP A O 1
ATOM 1663 N N . LEU A 1 237 ? -0.013 5.237 -11.796 1.00 89.56 237 LEU A N 1
ATOM 1664 C CA . LEU A 1 237 ? 1.177 4.652 -12.403 1.00 89.56 237 LEU A CA 1
ATOM 1665 C C . LEU A 1 237 ? 2.478 5.265 -11.864 1.00 89.56 237 LEU A C 1
ATOM 1667 O O . LEU A 1 237 ? 3.422 4.529 -11.598 1.00 89.56 237 LEU A O 1
ATOM 1671 N N . ASN A 1 238 ? 2.535 6.587 -11.685 1.00 89.12 238 ASN A N 1
ATOM 1672 C CA . ASN A 1 238 ? 3.760 7.249 -11.236 1.00 89.12 238 ASN A CA 1
ATOM 1673 C C . ASN A 1 238 ? 4.024 6.953 -9.762 1.00 89.12 238 ASN A C 1
ATOM 1675 O O . ASN A 1 238 ? 5.162 6.671 -9.393 1.00 89.12 238 ASN A O 1
ATOM 1679 N N . CYS A 1 239 ? 2.974 6.992 -8.936 1.00 94.31 239 CYS A N 1
ATOM 1680 C CA . CYS A 1 239 ? 3.099 6.632 -7.532 1.00 94.31 239 CYS A CA 1
ATOM 1681 C C . CYS A 1 239 ? 3.497 5.164 -7.377 1.00 94.31 239 CYS A C 1
ATOM 1683 O O . CYS A 1 239 ? 4.454 4.857 -6.675 1.00 94.31 239 CYS A O 1
ATOM 1685 N N . CYS A 1 240 ? 2.817 4.267 -8.093 1.00 94.00 240 CYS A N 1
ATOM 1686 C CA . CYS A 1 240 ? 3.102 2.844 -8.045 1.00 94.00 240 CYS A CA 1
ATOM 1687 C C . CYS A 1 240 ? 4.560 2.554 -8.406 1.00 94.00 240 CYS A C 1
ATOM 1689 O O . CYS A 1 240 ? 5.247 1.925 -7.610 1.00 94.00 240 CYS A O 1
ATOM 1691 N N . ILE A 1 241 ? 5.066 3.080 -9.531 1.00 90.50 241 ILE A N 1
ATOM 1692 C CA . ILE A 1 241 ? 6.474 2.904 -9.926 1.00 90.50 241 ILE A CA 1
ATOM 1693 C C . ILE A 1 241 ? 7.411 3.414 -8.825 1.00 90.50 241 ILE A C 1
ATOM 1695 O O . ILE A 1 241 ? 8.313 2.685 -8.418 1.00 90.50 241 ILE A O 1
ATOM 1699 N N . ALA A 1 242 ? 7.169 4.622 -8.304 1.00 90.50 242 ALA A N 1
ATOM 1700 C CA . ALA A 1 242 ? 8.013 5.211 -7.269 1.00 90.50 242 ALA A CA 1
ATOM 1701 C C . ALA A 1 242 ? 8.071 4.345 -6.000 1.00 90.50 242 ALA A C 1
ATOM 1703 O O . ALA A 1 242 ? 9.145 4.162 -5.430 1.00 90.50 242 ALA A O 1
ATOM 1704 N N . ILE A 1 243 ? 6.942 3.774 -5.566 1.00 94.19 243 ILE A N 1
ATOM 1705 C CA . ILE A 1 243 ? 6.912 2.908 -4.382 1.00 94.19 243 ILE A CA 1
ATOM 1706 C C . ILE A 1 243 ? 7.511 1.531 -4.682 1.00 94.19 243 ILE A C 1
ATOM 1708 O O . ILE A 1 243 ? 8.273 1.035 -3.857 1.00 94.19 243 ILE A O 1
ATOM 1712 N N . CYS A 1 244 ? 7.258 0.942 -5.856 1.00 90.94 244 CYS A N 1
ATOM 1713 C CA . CYS A 1 244 ? 7.877 -0.327 -6.260 1.00 90.94 244 CYS A CA 1
ATOM 1714 C C . CYS A 1 244 ? 9.411 -0.252 -6.286 1.00 90.94 244 CYS A C 1
ATOM 1716 O O . CYS A 1 244 ? 10.080 -1.241 -5.997 1.00 90.94 244 CYS A O 1
ATOM 1718 N N . GLU A 1 245 ? 9.972 0.902 -6.664 1.00 88.88 245 GLU A N 1
ATOM 1719 C CA . GLU A 1 245 ? 11.421 1.133 -6.667 1.00 88.88 245 GLU A CA 1
ATOM 1720 C C . GLU A 1 245 ? 12.002 1.239 -5.251 1.00 88.88 245 GLU A C 1
ATOM 1722 O O . GLU A 1 245 ? 13.149 0.847 -5.023 1.00 88.88 245 GLU A O 1
ATOM 1727 N N . LEU A 1 246 ? 11.223 1.755 -4.295 1.00 89.19 246 LEU A N 1
ATOM 1728 C CA . LEU A 1 246 ? 11.616 1.823 -2.886 1.00 89.19 246 LEU A CA 1
ATOM 1729 C C . LEU A 1 246 ? 11.474 0.469 -2.190 1.00 89.19 246 LEU A C 1
ATOM 1731 O O . LEU A 1 246 ? 12.311 0.112 -1.358 1.00 89.19 246 LEU A O 1
ATOM 1735 N N . ASP A 1 247 ? 10.411 -0.263 -2.512 1.00 91.50 247 ASP A N 1
ATOM 1736 C CA . ASP A 1 247 ? 10.079 -1.540 -1.907 1.00 91.50 247 ASP A CA 1
ATOM 1737 C C . ASP A 1 247 ? 9.403 -2.472 -2.916 1.00 91.50 247 ASP A C 1
ATOM 1739 O O . ASP A 1 247 ? 8.207 -2.388 -3.205 1.00 91.50 247 ASP A O 1
ATOM 1743 N N . PHE A 1 248 ? 10.196 -3.409 -3.431 1.00 89.00 248 PHE A N 1
ATOM 1744 C CA . PHE A 1 248 ? 9.750 -4.374 -4.430 1.00 89.00 248 PHE A CA 1
ATOM 1745 C C . PHE A 1 248 ? 8.625 -5.291 -3.915 1.00 89.00 248 PHE A C 1
ATOM 1747 O O . PHE A 1 248 ? 7.834 -5.802 -4.711 1.00 89.00 248 PHE A O 1
ATOM 1754 N N . PHE A 1 249 ? 8.500 -5.470 -2.592 1.00 91.94 249 PHE A N 1
ATOM 1755 C CA . PHE A 1 249 ? 7.426 -6.264 -1.989 1.00 91.94 249 PHE A CA 1
ATOM 1756 C C . PHE A 1 249 ? 6.037 -5.735 -2.368 1.00 91.94 249 PHE A C 1
ATOM 1758 O O . PHE A 1 249 ? 5.157 -6.540 -2.689 1.00 91.94 249 PHE A O 1
ATOM 1765 N N . CYS A 1 250 ? 5.891 -4.405 -2.455 1.00 95.25 250 CYS A N 1
ATOM 1766 C CA . CYS A 1 250 ? 4.641 -3.719 -2.787 1.00 95.25 250 CYS A CA 1
ATOM 1767 C C . CYS A 1 250 ? 4.051 -4.138 -4.141 1.00 95.25 250 CYS A C 1
ATOM 1769 O O . CYS A 1 250 ? 2.856 -3.985 -4.387 1.00 95.25 250 CYS A O 1
ATOM 1771 N N . CYS A 1 251 ? 4.888 -4.661 -5.039 1.00 90.75 251 CYS A N 1
ATOM 1772 C CA . CYS A 1 251 ? 4.523 -4.912 -6.432 1.00 90.75 251 CYS A CA 1
ATOM 1773 C C . CYS A 1 251 ? 4.609 -6.390 -6.820 1.00 90.75 251 CYS A C 1
ATOM 1775 O O . CYS A 1 251 ? 4.089 -6.773 -7.866 1.00 90.75 251 CYS A O 1
ATOM 1777 N N . GLU A 1 252 ? 5.160 -7.228 -5.941 1.00 90.06 252 GLU A N 1
ATOM 1778 C CA . GLU A 1 252 ? 5.202 -8.682 -6.119 1.00 90.06 252 GLU A CA 1
ATOM 1779 C C . GLU A 1 252 ? 4.284 -9.447 -5.169 1.00 90.06 252 GLU A C 1
ATOM 1781 O O . GLU A 1 252 ? 3.753 -10.490 -5.551 1.00 90.06 252 GLU A O 1
ATOM 1786 N N . THR A 1 253 ? 4.121 -8.973 -3.930 1.00 92.62 253 THR A N 1
ATOM 1787 C CA . THR A 1 253 ? 3.435 -9.748 -2.886 1.00 92.62 253 THR A CA 1
ATOM 1788 C C . THR A 1 253 ? 2.086 -9.151 -2.537 1.00 92.62 253 THR A C 1
ATOM 1790 O O . THR A 1 253 ? 1.068 -9.810 -2.745 1.00 92.62 253 THR A O 1
ATOM 1793 N N . GLU A 1 254 ? 2.061 -7.904 -2.070 1.00 95.31 254 GLU A N 1
ATOM 1794 C CA . GLU A 1 254 ? 0.837 -7.184 -1.713 1.00 95.31 254 GLU A CA 1
ATOM 1795 C C . GLU A 1 254 ? 1.121 -5.696 -1.510 1.00 95.31 254 GLU A C 1
ATOM 1797 O O . GLU A 1 254 ? 2.250 -5.315 -1.210 1.00 95.31 254 GLU A O 1
ATOM 1802 N N . TRP A 1 255 ? 0.091 -4.863 -1.649 1.00 97.19 255 TRP A N 1
ATOM 1803 C CA . TRP A 1 255 ? 0.159 -3.451 -1.289 1.00 97.19 255 TRP A CA 1
ATOM 1804 C C . TRP A 1 255 ? -0.302 -3.294 0.162 1.00 97.19 255 TRP A C 1
ATOM 1806 O O . TRP A 1 255 ? -1.467 -3.006 0.435 1.00 97.19 255 TRP A O 1
ATOM 1816 N N . ASP A 1 256 ? 0.594 -3.585 1.104 1.00 96.12 256 ASP A N 1
ATOM 1817 C CA . ASP A 1 256 ? 0.305 -3.536 2.539 1.00 96.12 256 ASP A CA 1
ATOM 1818 C C . ASP A 1 256 ? 0.315 -2.103 3.108 1.00 96.12 256 ASP A C 1
ATOM 1820 O O . ASP A 1 256 ? 0.466 -1.108 2.393 1.00 96.12 256 ASP A O 1
ATOM 1824 N N . PHE A 1 257 ? 0.155 -1.978 4.429 1.00 95.31 257 PHE A N 1
ATOM 1825 C CA . PHE A 1 257 ? 0.161 -0.672 5.087 1.00 95.31 257 PHE A CA 1
ATOM 1826 C C . PHE A 1 257 ? 1.504 0.066 4.948 1.00 95.31 257 PHE A C 1
ATOM 1828 O O . PHE A 1 257 ? 1.510 1.288 4.828 1.00 95.31 257 PHE A O 1
ATOM 1835 N N . SER A 1 258 ? 2.637 -0.644 4.886 1.00 95.56 258 SER A N 1
ATOM 1836 C CA . SER A 1 258 ? 3.930 0.001 4.638 1.00 95.56 258 SER A CA 1
ATOM 1837 C C . SER A 1 258 ? 3.982 0.611 3.236 1.00 95.56 258 SER A C 1
ATOM 1839 O O . SER A 1 258 ? 4.543 1.692 3.056 1.00 95.56 258 SER A O 1
ATOM 1841 N N . CYS A 1 259 ? 3.383 -0.044 2.239 1.00 97.19 259 CYS A N 1
ATOM 1842 C CA . CYS A 1 259 ? 3.232 0.514 0.895 1.00 97.19 259 CYS A CA 1
ATOM 1843 C C . CYS A 1 259 ? 2.349 1.769 0.901 1.00 97.19 259 CYS A C 1
ATOM 1845 O O . CYS A 1 259 ? 2.719 2.776 0.292 1.00 97.19 259 CYS A O 1
ATOM 1847 N N . VAL A 1 260 ? 1.237 1.740 1.643 1.00 97.44 260 VAL A N 1
ATOM 1848 C CA . VAL A 1 260 ? 0.339 2.893 1.826 1.00 97.44 260 VAL A CA 1
ATOM 1849 C C . VAL A 1 260 ? 1.054 4.071 2.494 1.00 97.44 260 VAL A C 1
ATOM 1851 O O . VAL A 1 260 ? 0.967 5.190 1.991 1.00 97.44 260 VAL A O 1
ATOM 1854 N N . GLU A 1 261 ? 1.815 3.854 3.572 1.00 95.81 261 GLU A N 1
ATOM 1855 C CA . GLU A 1 261 ? 2.561 4.934 4.237 1.00 95.81 261 GLU A CA 1
ATOM 1856 C C . GLU A 1 261 ? 3.578 5.594 3.306 1.00 95.81 261 GLU A C 1
ATOM 1858 O O . GLU A 1 261 ? 3.633 6.825 3.222 1.00 95.81 261 GLU A O 1
ATOM 1863 N N . LYS A 1 262 ? 4.338 4.789 2.552 1.00 95.75 262 LYS A N 1
ATOM 1864 C CA . LYS A 1 262 ? 5.269 5.311 1.546 1.00 95.75 262 LYS A CA 1
ATOM 1865 C C . LYS A 1 262 ? 4.515 6.088 0.461 1.00 95.75 262 LYS A C 1
ATOM 1867 O O . LYS A 1 262 ? 4.960 7.161 0.063 1.00 95.75 262 LYS A O 1
ATOM 1872 N N . ALA A 1 263 ? 3.369 5.593 -0.008 1.00 97.31 263 ALA A N 1
ATOM 1873 C CA . ALA A 1 263 ? 2.561 6.291 -1.006 1.00 97.31 263 ALA A CA 1
ATOM 1874 C C . ALA A 1 263 ? 2.084 7.659 -0.499 1.00 97.31 263 ALA A C 1
ATOM 1876 O O . ALA A 1 263 ? 2.205 8.661 -1.205 1.00 97.31 263 ALA A O 1
ATOM 1877 N N . ILE A 1 264 ? 1.595 7.729 0.738 1.00 96.62 264 ILE A N 1
ATOM 1878 C CA . ILE A 1 264 ? 1.180 8.983 1.376 1.00 96.62 264 ILE A CA 1
ATOM 1879 C C . ILE A 1 264 ? 2.375 9.946 1.463 1.00 96.62 264 ILE A C 1
ATOM 1881 O O . ILE A 1 264 ? 2.266 11.102 1.050 1.00 96.62 264 ILE A O 1
ATOM 1885 N N . GLU A 1 265 ? 3.539 9.480 1.915 1.00 93.75 265 GLU A N 1
ATOM 1886 C CA . GLU A 1 265 ? 4.733 10.320 2.062 1.00 93.75 265 GLU A CA 1
ATOM 1887 C C . GLU A 1 265 ? 5.293 10.821 0.718 1.00 93.75 265 GLU A C 1
ATOM 1889 O O . GLU A 1 265 ? 5.535 12.020 0.552 1.00 93.75 265 GLU A O 1
ATOM 1894 N N . PHE A 1 266 ? 5.502 9.925 -0.248 1.00 94.06 266 PHE A N 1
ATOM 1895 C CA . PHE A 1 266 ? 6.235 10.234 -1.481 1.00 94.06 266 PHE A CA 1
ATOM 1896 C C . PHE A 1 266 ? 5.341 10.701 -2.630 1.00 94.06 266 PHE A C 1
ATOM 1898 O O . PHE A 1 266 ? 5.803 11.455 -3.489 1.00 94.06 266 PHE A O 1
ATOM 1905 N N . CYS A 1 267 ? 4.074 10.286 -2.653 1.00 95.31 267 CYS A N 1
ATOM 1906 C CA . CYS A 1 267 ? 3.136 10.636 -3.720 1.00 95.31 267 CYS A CA 1
ATOM 1907 C C . CYS A 1 267 ? 2.136 11.723 -3.312 1.00 95.31 267 CYS A C 1
ATOM 1909 O O . CYS A 1 267 ? 1.464 12.277 -4.181 1.00 95.31 267 CYS A O 1
ATOM 1911 N N . GLY A 1 268 ? 2.019 12.038 -2.017 1.00 95.00 268 GLY A N 1
ATOM 1912 C CA . GLY A 1 268 ? 1.068 13.037 -1.531 1.00 95.00 268 GLY A CA 1
ATOM 1913 C C . GLY A 1 268 ? -0.394 12.599 -1.648 1.00 95.00 268 GLY A C 1
ATOM 1914 O O . GLY A 1 268 ? -1.273 13.453 -1.762 1.00 95.00 268 GLY A O 1
ATOM 1915 N N . VAL A 1 269 ? -0.657 11.287 -1.668 1.00 95.88 269 VAL A N 1
ATOM 1916 C CA . VAL A 1 269 ? -2.026 10.753 -1.584 1.00 95.88 269 VAL A CA 1
ATOM 1917 C C . VAL A 1 269 ? -2.541 10.845 -0.145 1.00 95.88 269 VAL A C 1
ATOM 1919 O O . VAL A 1 269 ? -1.751 11.013 0.790 1.00 95.88 269 VAL A O 1
ATOM 1922 N N . THR A 1 270 ? -3.859 10.768 0.026 1.00 96.88 270 THR A N 1
ATOM 1923 C CA . THR A 1 270 ? -4.506 10.713 1.340 1.00 96.88 270 THR A CA 1
ATOM 1924 C C . THR A 1 270 ? -4.747 9.256 1.750 1.00 96.88 270 THR A C 1
ATOM 1926 O O . THR A 1 270 ? -4.759 8.376 0.882 1.00 96.88 270 THR A O 1
ATOM 1929 N N . PRO A 1 271 ? -4.908 8.965 3.052 1.00 97.44 271 PRO A N 1
ATOM 1930 C CA . PRO A 1 271 ? -5.425 7.677 3.506 1.00 97.44 271 PRO A CA 1
ATOM 1931 C C . PRO A 1 271 ? -6.798 7.386 2.884 1.00 97.44 271 PRO A C 1
ATOM 1933 O O . PRO A 1 271 ? -7.587 8.296 2.637 1.00 97.44 271 PRO A O 1
ATOM 1936 N N . ASP A 1 272 ? -7.110 6.118 2.638 1.00 96.38 272 ASP A N 1
ATOM 1937 C CA . ASP A 1 272 ? -8.407 5.711 2.084 1.00 96.38 272 ASP A CA 1
ATOM 1938 C C . ASP A 1 272 ? -9.596 5.994 3.009 1.00 96.38 272 ASP A C 1
ATOM 1940 O O . ASP A 1 272 ? -10.721 6.177 2.542 1.00 96.38 272 ASP A O 1
ATOM 1944 N N . ASN A 1 273 ? -9.327 6.092 4.306 1.00 96.88 273 ASN A N 1
ATOM 1945 C CA . ASN A 1 273 ? -10.283 6.400 5.354 1.00 96.88 273 ASN A CA 1
ATOM 1946 C C . ASN A 1 273 ? -10.199 7.851 5.865 1.00 96.88 273 ASN A C 1
ATOM 1948 O O . ASN A 1 273 ? -10.534 8.107 7.021 1.00 96.88 273 ASN A O 1
ATOM 1952 N N . ASP A 1 274 ? -9.753 8.776 5.008 1.00 96.12 274 ASP A N 1
ATOM 1953 C CA . ASP A 1 274 ? -9.746 10.233 5.235 1.00 96.12 274 ASP A CA 1
ATOM 1954 C C . ASP A 1 274 ? -11.160 10.770 5.529 1.00 96.12 274 ASP A C 1
ATOM 1956 O O . ASP A 1 274 ? -11.381 11.474 6.504 1.00 96.12 274 ASP A O 1
ATOM 1960 N N . ASP A 1 275 ? -12.159 10.346 4.748 1.00 94.94 275 ASP A N 1
ATOM 1961 C CA . ASP A 1 275 ? -13.556 10.744 4.957 1.00 94.94 275 ASP A CA 1
ATOM 1962 C C . ASP A 1 275 ? -14.326 9.718 5.803 1.00 94.94 275 ASP A C 1
ATOM 1964 O O . ASP A 1 275 ? -14.195 8.503 5.613 1.00 94.94 275 ASP A O 1
ATOM 1968 N N . CYS A 1 276 ? -15.273 10.184 6.623 1.00 95.12 276 CYS A N 1
ATOM 1969 C CA . CYS A 1 276 ? -16.114 9.312 7.445 1.00 95.12 276 CYS A CA 1
ATOM 1970 C C . CYS A 1 276 ? -16.920 8.297 6.626 1.00 95.12 276 CYS A C 1
ATOM 1972 O O . CYS A 1 276 ? -17.139 7.163 7.051 1.00 95.12 276 CYS A O 1
ATOM 1974 N N . ILE A 1 277 ? -17.351 8.668 5.418 1.00 95.06 277 ILE A N 1
ATOM 1975 C CA . ILE A 1 277 ? -18.103 7.753 4.549 1.00 95.06 277 ILE A CA 1
ATOM 1976 C C . ILE A 1 277 ? -17.268 6.543 4.096 1.00 95.06 277 ILE A C 1
ATOM 1978 O O . ILE A 1 277 ? -17.839 5.514 3.735 1.00 95.06 277 ILE A O 1
ATOM 1982 N N . ASN A 1 278 ? -15.939 6.667 4.138 1.00 95.50 278 ASN A N 1
ATOM 1983 C CA . ASN A 1 278 ? -14.973 5.628 3.793 1.00 95.50 278 ASN A CA 1
ATOM 1984 C C . ASN A 1 278 ? -14.323 5.015 5.047 1.00 95.50 278 ASN A C 1
ATOM 1986 O O . ASN A 1 278 ? -13.267 4.393 4.955 1.00 95.50 278 ASN A O 1
ATOM 1990 N N . ALA A 1 279 ? -14.942 5.185 6.221 1.00 96.88 279 ALA A N 1
ATOM 1991 C CA . ALA A 1 279 ? -14.410 4.711 7.489 1.00 96.88 279 ALA A CA 1
ATOM 1992 C C . ALA A 1 279 ? -14.056 3.215 7.451 1.00 96.88 279 ALA A C 1
ATOM 1994 O O . ALA A 1 279 ? -14.896 2.356 7.160 1.00 96.88 279 ALA A O 1
ATOM 1995 N N . ARG A 1 280 ? -12.805 2.897 7.792 1.00 96.38 280 ARG A N 1
ATOM 1996 C CA . ARG A 1 280 ? -12.268 1.537 7.699 1.00 96.38 280 ARG A CA 1
ATOM 1997 C C . ARG A 1 280 ? -12.786 0.662 8.850 1.00 96.38 280 ARG A C 1
ATOM 1999 O O . ARG A 1 280 ? -12.613 1.045 10.006 1.00 96.38 280 ARG A O 1
ATOM 2006 N N . PRO A 1 281 ? -13.388 -0.511 8.591 1.00 96.56 281 PRO A N 1
ATOM 2007 C CA . PRO A 1 281 ? -13.790 -1.422 9.660 1.00 96.56 281 PRO A CA 1
ATOM 2008 C C . PRO A 1 281 ? -12.587 -1.896 10.477 1.00 96.56 281 PRO A C 1
ATOM 2010 O O . PRO A 1 281 ? -11.564 -2.272 9.904 1.00 96.56 281 PRO A O 1
ATOM 2013 N N . LEU A 1 282 ? -12.723 -1.890 11.799 1.00 94.50 282 LEU A N 1
ATOM 2014 C CA . LEU A 1 282 ? -11.756 -2.433 12.741 1.00 94.50 282 LEU A CA 1
ATOM 2015 C C . LEU A 1 282 ? -12.386 -3.563 13.549 1.00 94.50 282 LEU A C 1
ATOM 2017 O O . LEU A 1 282 ? -13.438 -3.407 14.180 1.00 94.50 282 LEU A O 1
ATOM 2021 N N . ASP A 1 283 ? -11.683 -4.687 13.562 1.00 87.31 283 ASP A N 1
ATOM 2022 C CA . ASP A 1 283 ? -11.873 -5.743 14.546 1.00 87.31 283 ASP A CA 1
ATOM 2023 C C . ASP A 1 283 ? -11.082 -5.416 15.822 1.00 87.31 283 ASP A C 1
ATOM 2025 O O . ASP A 1 283 ? -10.299 -4.466 15.862 1.00 87.31 283 ASP A O 1
ATOM 2029 N N . LEU A 1 284 ? -11.265 -6.214 16.873 1.00 82.06 284 LEU A N 1
ATOM 2030 C CA . LEU A 1 284 ? -10.450 -6.102 18.085 1.00 82.06 284 LEU A CA 1
ATOM 2031 C C . LEU A 1 284 ? -8.963 -6.360 17.781 1.00 82.06 284 LEU A C 1
ATOM 2033 O O . LEU A 1 284 ? -8.628 -7.134 16.881 1.00 82.06 284 LEU A O 1
ATOM 2037 N N . GLY A 1 285 ? -8.087 -5.749 18.572 1.00 80.06 285 GLY A N 1
ATOM 2038 C CA . GLY A 1 285 ? -6.636 -5.785 18.439 1.00 80.06 285 GLY A CA 1
ATOM 2039 C C . GLY A 1 285 ? -6.050 -4.500 17.853 1.00 80.06 285 GLY A C 1
ATOM 2040 O O . GLY A 1 285 ? -6.746 -3.500 17.660 1.00 80.06 285 GLY A O 1
ATOM 2041 N N . ARG A 1 286 ? -4.745 -4.555 17.562 1.00 88.19 286 ARG A N 1
ATOM 2042 C CA . ARG A 1 286 ? -3.974 -3.426 17.032 1.00 88.19 286 ARG A CA 1
ATOM 2043 C C . ARG A 1 286 ? -4.016 -3.358 15.519 1.00 88.19 286 ARG A C 1
ATOM 2045 O O . ARG A 1 286 ? -3.804 -4.358 14.834 1.00 88.19 286 ARG A O 1
ATOM 2052 N N . HIS A 1 287 ? -4.206 -2.145 15.018 1.00 93.94 287 HIS A N 1
ATOM 2053 C CA . HIS A 1 287 ? -4.234 -1.846 13.595 1.00 93.94 287 HIS A CA 1
ATOM 2054 C C . HIS A 1 287 ? -3.400 -0.604 13.298 1.00 93.94 287 HIS A C 1
ATOM 2056 O O . HIS A 1 287 ? -3.548 0.410 13.983 1.00 93.94 287 HIS A O 1
ATOM 2062 N N . PRO A 1 288 ? -2.558 -0.630 12.258 1.00 96.38 288 PRO A N 1
ATOM 2063 C CA . PRO A 1 288 ? -1.750 0.523 11.916 1.00 96.38 288 PRO A CA 1
ATOM 2064 C C . PRO A 1 288 ? -2.584 1.579 11.179 1.00 96.38 288 PRO A C 1
ATOM 2066 O O . PRO A 1 288 ? -3.519 1.258 10.430 1.00 96.38 288 PRO A O 1
ATOM 2069 N N . PHE A 1 289 ? -2.266 2.852 11.392 1.00 96.81 289 PHE A N 1
ATOM 2070 C CA . PHE A 1 289 ? -2.932 3.971 10.735 1.00 96.81 289 PHE A CA 1
ATOM 2071 C C . PHE A 1 289 ? -2.044 5.217 10.639 1.00 96.81 289 PHE A C 1
ATOM 2073 O O . PHE A 1 289 ? -1.009 5.336 11.293 1.00 96.81 289 PHE A O 1
ATOM 2080 N N . THR A 1 290 ? -2.467 6.169 9.809 1.00 96.19 290 THR A N 1
ATOM 2081 C CA . THR A 1 290 ? -1.792 7.457 9.641 1.00 96.19 290 THR A CA 1
ATOM 2082 C C . THR A 1 290 ? -2.805 8.550 9.333 1.00 96.19 290 THR A C 1
ATOM 2084 O O . THR A 1 290 ? -3.739 8.329 8.571 1.00 96.19 290 THR A O 1
ATOM 2087 N N . THR A 1 291 ? -2.618 9.729 9.922 1.00 95.88 291 THR A N 1
ATOM 2088 C CA . THR A 1 291 ? -3.376 10.957 9.628 1.00 95.88 291 THR A CA 1
ATOM 2089 C C . THR A 1 291 ? -2.592 11.892 8.705 1.00 95.88 291 THR A C 1
ATOM 2091 O O . THR A 1 291 ? -3.004 13.022 8.431 1.00 95.88 291 THR A O 1
ATOM 2094 N N . ARG A 1 292 ? -1.423 11.480 8.204 1.00 95.31 292 ARG A N 1
ATOM 2095 C CA . ARG A 1 292 ? -0.623 12.312 7.294 1.00 95.31 292 ARG A CA 1
ATOM 2096 C C . ARG A 1 292 ? -1.399 12.568 5.997 1.00 95.31 292 ARG A C 1
ATOM 2098 O O . ARG A 1 292 ? -2.056 11.678 5.476 1.00 95.31 292 ARG A O 1
ATOM 2105 N N . ASN A 1 293 ? -1.323 13.801 5.496 1.00 95.06 293 ASN A N 1
ATOM 2106 C CA . ASN A 1 293 ? -2.057 14.325 4.331 1.00 95.06 293 ASN A CA 1
ATOM 2107 C C . ASN A 1 293 ? -3.592 14.322 4.407 1.00 95.06 293 ASN A C 1
ATOM 2109 O O . ASN A 1 293 ? -4.209 14.885 3.506 1.00 95.06 293 ASN A O 1
ATOM 2113 N N . SER A 1 294 ? -4.192 13.752 5.451 1.00 95.25 294 SER A N 1
ATOM 2114 C CA . SER A 1 294 ? -5.641 13.783 5.651 1.00 95.25 294 SER A CA 1
ATOM 2115 C C . SER A 1 294 ? -6.172 15.202 5.878 1.00 95.25 294 SER A C 1
ATOM 2117 O O . SER A 1 294 ? -5.436 16.129 6.253 1.00 95.25 294 SER A O 1
ATOM 2119 N N . SER A 1 295 ? -7.468 15.373 5.649 1.00 91.88 295 SER A N 1
ATOM 2120 C CA . SER A 1 295 ? -8.210 16.599 5.896 1.00 91.88 295 SER A CA 1
ATOM 2121 C C . SER A 1 295 ? -9.280 16.362 6.961 1.00 91.88 295 SER A C 1
ATOM 2123 O O . SER A 1 295 ? -9.823 15.271 7.032 1.00 91.88 295 SER A O 1
ATOM 2125 N N . PRO A 1 296 ? -9.595 17.349 7.818 1.00 88.44 296 PRO A N 1
ATOM 2126 C CA . PRO A 1 296 ? -10.641 17.145 8.809 1.00 88.44 296 PRO A CA 1
ATOM 2127 C C . PRO A 1 296 ? -12.018 16.975 8.152 1.00 88.44 296 PRO A C 1
ATOM 2129 O O . PRO A 1 296 ? -12.498 17.911 7.501 1.00 88.44 296 PRO A O 1
ATOM 2132 N N . ASP A 1 297 ? -12.676 15.841 8.385 1.00 88.25 297 ASP A N 1
ATOM 2133 C CA . ASP A 1 297 ? -14.055 15.563 7.962 1.00 88.25 297 ASP A CA 1
ATOM 2134 C C . ASP A 1 297 ? -14.998 15.387 9.170 1.00 88.25 297 ASP A C 1
ATOM 2136 O O . ASP A 1 297 ? -14.577 15.225 10.314 1.00 88.25 297 ASP A O 1
ATOM 2140 N N . GLY A 1 298 ? -16.309 15.467 8.950 1.00 78.06 298 GLY A N 1
ATOM 2141 C CA . GLY A 1 298 ? -17.321 15.144 9.956 1.00 78.06 298 GLY A CA 1
ATOM 2142 C C . GLY A 1 298 ? -17.732 16.287 10.900 1.00 78.06 298 GLY A C 1
ATOM 2143 O O . GLY A 1 298 ? -17.349 17.451 10.732 1.00 78.06 298 GLY A O 1
ATOM 2144 N N . PRO A 1 299 ? -18.609 15.992 11.878 1.00 72.12 299 PRO A N 1
ATOM 2145 C CA . PRO A 1 299 ? -19.223 16.995 12.739 1.00 72.12 299 PRO A CA 1
ATOM 2146 C C . PRO A 1 299 ? -18.191 17.674 13.643 1.00 72.12 299 PRO A C 1
ATOM 2148 O O . PRO A 1 299 ? -17.165 17.104 14.013 1.00 72.12 299 PRO A O 1
ATOM 2151 N N . GLY A 1 300 ? -18.477 18.921 14.019 1.00 66.38 300 GLY A N 1
ATOM 2152 C CA . GLY A 1 300 ? -17.685 19.618 15.028 1.00 66.38 300 GLY A CA 1
ATOM 2153 C C . GLY A 1 300 ? -17.833 18.964 16.403 1.00 66.38 300 GLY A C 1
ATOM 2154 O O . GLY A 1 300 ? -18.877 18.391 16.720 1.00 66.38 300 GLY A O 1
ATOM 2155 N N . LEU A 1 301 ? -16.800 19.094 17.232 1.00 67.94 301 LEU A N 1
ATOM 2156 C CA . LEU A 1 301 ? -16.815 18.602 18.608 1.00 67.94 301 LEU A CA 1
ATOM 2157 C C . LEU A 1 301 ? -17.851 19.36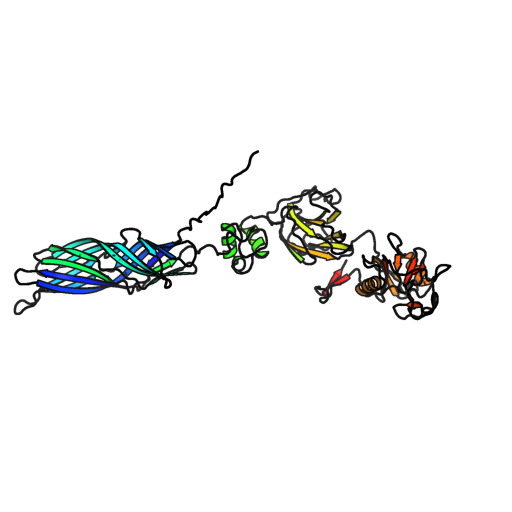7 19.450 1.00 67.94 301 LEU A C 1
ATOM 2159 O O . LEU A 1 301 ? -18.009 20.585 19.318 1.00 67.94 301 LEU A O 1
ATOM 2163 N N . ILE A 1 302 ? -18.551 18.657 20.338 1.00 62.91 302 ILE A N 1
ATOM 2164 C CA . ILE A 1 302 ? -19.374 19.285 21.385 1.00 62.91 302 ILE A CA 1
ATOM 2165 C C . ILE A 1 302 ? -18.472 19.886 22.466 1.00 62.91 302 ILE A C 1
ATOM 2167 O O . ILE A 1 302 ? -17.309 19.517 22.578 1.00 62.91 302 ILE A O 1
ATOM 2171 N N . SER A 1 303 ? -19.000 20.789 23.297 1.00 63.22 303 SER A N 1
ATOM 2172 C CA . SER A 1 303 ? -18.210 21.474 24.335 1.00 63.22 303 SER A CA 1
ATOM 2173 C C . SER A 1 303 ? -17.549 20.538 25.348 1.00 63.22 303 SER A C 1
ATOM 2175 O O . SER A 1 303 ? -16.557 20.920 25.947 1.00 63.22 303 SER A O 1
ATOM 2177 N N . GLU A 1 304 ? -18.101 19.341 25.545 1.00 64.69 304 GLU A N 1
ATOM 2178 C CA . GLU A 1 304 ? -17.543 18.302 26.424 1.00 64.69 304 GLU A CA 1
ATOM 2179 C C . GLU A 1 304 ? -16.334 17.592 25.795 1.00 64.69 304 GLU A C 1
ATOM 2181 O O . GLU A 1 304 ? -15.495 17.067 26.514 1.00 64.69 304 GLU A O 1
ATOM 2186 N N . CYS A 1 305 ? -16.223 17.630 24.465 1.00 69.56 305 CYS A N 1
ATOM 2187 C CA . CYS A 1 305 ? -15.123 17.055 23.692 1.00 69.56 305 CYS A CA 1
ATOM 2188 C C . CYS A 1 305 ? -14.153 18.107 23.148 1.00 69.56 305 CYS A C 1
ATOM 2190 O O . CYS A 1 305 ? -13.109 17.765 22.609 1.00 69.56 305 CYS A O 1
ATOM 2192 N N . ALA A 1 306 ? -14.496 19.390 23.225 1.00 67.69 306 ALA A N 1
ATOM 2193 C CA . ALA A 1 306 ? -13.648 20.470 22.753 1.00 67.69 306 ALA A CA 1
ATOM 2194 C C . ALA A 1 306 ? -12.745 20.952 23.894 1.00 67.69 306 ALA A C 1
ATOM 2196 O O . ALA A 1 306 ? -13.243 21.410 24.921 1.00 67.69 306 ALA A O 1
ATOM 2197 N N . ASN A 1 307 ? -11.428 20.899 23.701 1.00 64.31 307 ASN A N 1
ATOM 2198 C CA . ASN A 1 307 ? -10.468 21.374 24.694 1.00 64.31 307 ASN A CA 1
ATOM 2199 C C . ASN A 1 307 ? -10.089 22.853 24.457 1.00 64.31 307 ASN A C 1
ATOM 2201 O O . ASN A 1 307 ? -10.163 23.374 23.337 1.00 64.31 307 ASN A O 1
ATOM 2205 N N . GLU A 1 308 ? -9.672 23.567 25.508 1.00 54.81 308 GLU A N 1
ATOM 2206 C CA . GLU A 1 308 ? -9.364 25.009 25.441 1.00 54.81 308 GLU A CA 1
ATOM 2207 C C . GLU A 1 308 ? -8.166 25.326 24.519 1.00 54.81 308 GLU A C 1
ATOM 2209 O O . GLU A 1 308 ? -8.028 26.454 24.036 1.00 54.81 308 GLU A O 1
ATOM 2214 N N . THR A 1 309 ? -7.321 24.327 24.240 1.00 58.84 309 THR A N 1
ATOM 2215 C CA . THR A 1 309 ? -6.080 24.440 23.458 1.00 58.84 309 THR A CA 1
ATOM 2216 C C . THR A 1 309 ? -6.319 24.591 21.950 1.00 58.84 309 THR A C 1
ATOM 2218 O O . THR A 1 309 ? -5.542 25.270 21.278 1.00 58.84 309 THR A O 1
ATOM 2221 N N . ASN A 1 310 ? -7.399 24.015 21.406 1.00 54.47 310 ASN A N 1
ATOM 2222 C CA . ASN A 1 310 ? -7.660 23.972 19.959 1.00 54.47 310 ASN A CA 1
ATOM 2223 C C . ASN A 1 310 ? -8.897 24.777 19.513 1.00 54.47 310 ASN A C 1
ATOM 2225 O O . ASN A 1 310 ? -9.107 24.982 18.316 1.00 54.47 310 ASN A O 1
ATOM 2229 N N . GLY A 1 311 ? -9.726 25.255 20.451 1.00 56.41 311 GLY A N 1
ATOM 2230 C CA . GLY A 1 311 ? -10.964 25.976 20.132 1.00 56.41 311 GLY A CA 1
ATOM 2231 C C . GLY A 1 311 ? -11.966 25.154 19.305 1.00 56.41 311 GLY A C 1
ATOM 2232 O O . GLY A 1 311 ? -12.810 25.744 18.628 1.00 56.41 311 GLY A O 1
ATOM 2233 N N . GLY A 1 312 ? -11.850 23.820 19.331 1.00 60.78 312 GLY A N 1
ATOM 2234 C CA . GLY A 1 312 ? -12.652 22.874 18.552 1.00 60.78 312 GLY A CA 1
ATOM 2235 C C . GLY A 1 312 ? -12.160 22.609 17.122 1.00 60.78 312 GLY A C 1
ATOM 2236 O O . GLY A 1 312 ? -12.900 22.003 16.349 1.00 60.78 312 GLY A O 1
ATOM 2237 N N . ALA A 1 313 ? -10.963 23.072 16.740 1.00 65.06 313 ALA A N 1
ATOM 2238 C CA . ALA A 1 313 ? -10.377 22.794 15.428 1.00 65.06 313 ALA A CA 1
ATOM 2239 C C . ALA A 1 313 ? -9.436 21.582 15.487 1.00 65.06 313 ALA A C 1
ATOM 2241 O O . ALA A 1 313 ? -8.436 21.611 16.199 1.00 65.06 313 ALA A O 1
ATOM 2242 N N . LEU A 1 314 ? -9.750 20.548 14.709 1.00 79.06 314 LEU A N 1
ATOM 2243 C CA . LEU A 1 314 ? -8.919 19.360 14.534 1.00 79.06 314 LEU A CA 1
ATOM 2244 C C . LEU A 1 314 ? -7.995 19.532 13.324 1.00 79.06 314 LEU A C 1
ATOM 2246 O O . LEU A 1 314 ? -8.367 20.171 12.337 1.00 79.06 314 LEU A O 1
ATOM 2250 N N . GLN A 1 315 ? -6.792 18.972 13.405 1.00 81.62 315 GLN A N 1
ATOM 2251 C CA . GLN A 1 315 ? -5.963 18.684 12.237 1.00 81.62 315 GLN A CA 1
ATOM 2252 C C . GLN A 1 315 ? -6.343 17.316 11.680 1.00 81.62 315 GLN A C 1
ATOM 2254 O O . GLN A 1 315 ? -6.977 16.542 12.393 1.00 81.62 315 GLN A O 1
ATOM 2259 N N . GLY A 1 316 ? -5.963 17.075 10.417 1.00 87.00 316 GLY A N 1
ATOM 2260 C CA . GLY A 1 316 ? -6.339 15.914 9.603 1.00 87.00 316 GLY A CA 1
ATOM 2261 C C . GLY A 1 316 ? -6.720 14.661 10.395 1.00 87.00 316 GLY A C 1
ATOM 2262 O O . GLY A 1 316 ? -6.023 14.269 11.339 1.00 87.00 316 GLY A O 1
ATOM 2263 N N . ASP A 1 317 ? -7.848 14.065 10.023 1.00 93.31 317 ASP A N 1
ATOM 2264 C CA . ASP A 1 317 ? -8.413 12.916 10.707 1.00 93.31 317 ASP A CA 1
ATOM 2265 C C . ASP A 1 317 ? -8.551 11.708 9.800 1.00 93.31 317 ASP A C 1
ATOM 2267 O O . ASP A 1 317 ? -8.465 11.783 8.582 1.00 93.31 317 ASP A O 1
ATOM 2271 N N . VAL A 1 318 ? -8.705 10.561 10.443 1.00 97.31 318 VAL A N 1
ATOM 2272 C CA . VAL A 1 318 ? -9.116 9.343 9.774 1.00 97.31 318 VAL A CA 1
ATOM 2273 C C . VAL A 1 318 ? -10.232 8.684 10.554 1.00 97.31 318 VAL A C 1
ATOM 2275 O O . VAL A 1 318 ? -10.371 8.852 11.773 1.00 97.31 318 VAL A O 1
ATOM 2278 N N . TRP A 1 319 ? -11.024 7.909 9.830 1.00 97.88 319 TRP A N 1
ATOM 2279 C CA . TRP A 1 319 ? -12.238 7.314 10.345 1.00 97.88 319 TRP A CA 1
ATOM 2280 C C . TRP A 1 319 ? -12.185 5.798 10.313 1.00 97.88 319 TRP A C 1
ATOM 2282 O O . TRP A 1 319 ? -11.708 5.165 9.369 1.00 97.88 319 TRP A O 1
ATOM 2292 N N . PHE A 1 320 ? -12.738 5.202 11.355 1.00 98.25 320 PHE A N 1
ATOM 2293 C CA . PHE A 1 320 ? -12.912 3.768 11.472 1.00 98.25 320 PHE A CA 1
ATOM 2294 C C . PHE A 1 320 ? -14.344 3.429 11.842 1.00 98.25 320 PHE A C 1
ATOM 2296 O O . PHE A 1 320 ? -15.072 4.268 12.371 1.00 98.25 320 PHE A O 1
ATOM 2303 N N . THR A 1 321 ? -14.747 2.189 11.588 1.00 98.00 321 THR A N 1
ATOM 2304 C CA . THR A 1 321 ? -15.996 1.643 12.121 1.00 98.00 321 THR A CA 1
ATOM 2305 C C . THR A 1 321 ? -15.730 0.440 13.001 1.00 98.00 321 THR A C 1
ATOM 2307 O O . THR A 1 321 ? -14.833 -0.349 12.729 1.00 98.00 321 THR A O 1
ATOM 2310 N N . HIS A 1 322 ? -16.531 0.275 14.046 1.00 95.31 322 HIS A N 1
ATOM 2311 C CA . HIS A 1 322 ? -16.542 -0.939 14.850 1.00 95.31 322 HIS A CA 1
ATOM 2312 C C . HIS A 1 322 ? -17.986 -1.367 15.097 1.00 95.31 322 HIS A C 1
ATOM 2314 O O . HIS A 1 322 ? -18.844 -0.530 15.377 1.00 95.31 322 HIS A O 1
ATOM 2320 N N . SER A 1 323 ? -18.262 -2.664 14.957 1.00 93.38 323 SER A N 1
ATOM 2321 C CA . SER A 1 323 ? -19.577 -3.246 15.243 1.00 93.38 323 SER A CA 1
ATOM 2322 C C . SER A 1 323 ? -19.423 -4.327 16.312 1.00 93.38 323 SER A C 1
ATOM 2324 O O . SER A 1 323 ? -19.027 -5.448 15.973 1.00 93.38 323 SER A O 1
ATOM 2326 N N . PRO A 1 324 ? -19.692 -4.007 17.592 1.00 73.69 324 PRO A N 1
ATOM 2327 C CA . PRO A 1 324 ? -19.573 -4.953 18.691 1.00 73.69 324 PRO A CA 1
ATOM 2328 C C . PRO A 1 324 ? -20.373 -6.229 18.427 1.00 73.69 324 PRO A C 1
ATOM 2330 O O . PRO A 1 324 ? -21.494 -6.183 17.922 1.00 73.69 324 PRO A O 1
ATOM 2333 N N . GLN A 1 325 ? -19.825 -7.390 18.784 1.00 75.50 325 GLN A N 1
ATOM 2334 C CA . GLN A 1 325 ? -20.562 -8.659 18.695 1.00 75.50 325 GLN A CA 1
ATOM 2335 C C . GLN A 1 325 ? -21.498 -8.891 19.891 1.00 75.50 325 GLN A C 1
ATOM 2337 O O . GLN A 1 325 ? -22.399 -9.726 19.809 1.00 75.50 325 GLN A O 1
ATOM 2342 N N . PHE A 1 326 ? -21.292 -8.155 20.984 1.00 58.56 326 PHE A N 1
ATOM 2343 C CA . PHE A 1 326 ? -22.019 -8.262 22.246 1.00 58.56 326 PHE A CA 1
ATOM 2344 C C . PHE A 1 326 ? -22.266 -6.861 22.817 1.00 58.56 326 PHE A C 1
ATOM 2346 O O . PHE A 1 326 ? -21.585 -5.920 22.422 1.00 58.56 326 PHE A O 1
ATOM 2353 N N . ASP A 1 327 ? -23.229 -6.740 23.733 1.00 59.03 327 ASP A N 1
ATOM 2354 C CA . ASP A 1 327 ? -23.434 -5.513 24.507 1.00 59.03 327 ASP A CA 1
ATOM 2355 C C . ASP A 1 327 ? -22.338 -5.424 25.577 1.00 59.03 327 ASP A C 1
ATOM 2357 O O . ASP A 1 327 ? -22.295 -6.271 26.475 1.00 59.03 327 ASP A O 1
ATOM 2361 N N . ASN A 1 328 ? -21.427 -4.459 25.466 1.00 56.38 328 ASN A N 1
ATOM 2362 C CA . ASN A 1 328 ? -20.282 -4.307 26.367 1.00 56.38 328 ASN A CA 1
ATOM 2363 C C . ASN A 1 328 ? -19.546 -2.972 26.178 1.00 56.38 328 ASN A C 1
ATOM 2365 O O . ASN A 1 328 ? -19.787 -2.218 25.238 1.00 56.38 328 ASN A O 1
ATOM 2369 N N . GLY A 1 329 ? -18.601 -2.698 27.076 1.00 64.25 329 GLY A N 1
ATOM 2370 C CA . GLY A 1 329 ? -17.665 -1.599 26.904 1.00 64.25 329 GLY A CA 1
ATOM 2371 C C . GLY A 1 329 ? -16.629 -1.891 25.819 1.00 64.25 329 GLY A C 1
ATOM 2372 O O . GLY A 1 329 ? -15.997 -2.951 25.801 1.00 64.25 329 GLY A O 1
ATOM 2373 N N . VAL A 1 330 ? -16.447 -0.928 24.920 1.00 72.62 330 VAL A N 1
ATOM 2374 C CA . VAL A 1 330 ? -15.391 -0.908 23.908 1.00 72.62 330 VAL A CA 1
ATOM 2375 C C . VAL A 1 330 ? -14.379 0.156 24.295 1.00 72.62 330 VAL A C 1
ATOM 2377 O O . VAL A 1 330 ? -14.732 1.326 24.456 1.00 72.62 330 VAL A O 1
ATOM 2380 N N . LEU A 1 331 ? -13.121 -0.253 24.403 1.00 78.38 331 LEU A N 1
ATOM 2381 C CA . LEU A 1 331 ? -11.978 0.613 24.625 1.00 78.38 331 LEU A CA 1
ATOM 2382 C C . LEU A 1 331 ? -11.265 0.860 23.297 1.00 78.38 331 LEU A C 1
ATOM 2384 O O . LEU A 1 331 ? -10.913 -0.082 22.588 1.00 78.38 331 LEU A O 1
ATOM 2388 N N . VAL A 1 332 ? -11.024 2.129 22.986 1.00 87.81 332 VAL A N 1
ATOM 2389 C CA . VAL A 1 332 ? -10.241 2.571 21.832 1.00 87.81 332 VAL A CA 1
ATOM 2390 C C . VAL A 1 332 ? -9.035 3.340 22.349 1.00 87.81 332 VAL A C 1
ATOM 2392 O O . VAL A 1 332 ? -9.190 4.334 23.061 1.00 87.81 332 VAL A O 1
ATOM 2395 N N . SER A 1 333 ? -7.832 2.892 22.001 1.00 90.50 333 SER A N 1
ATOM 2396 C CA . SER A 1 333 ? -6.590 3.441 22.541 1.00 90.50 333 SER A CA 1
ATOM 2397 C C . SER A 1 333 ? -5.566 3.736 21.452 1.00 90.50 333 SER A C 1
ATOM 2399 O O . SER A 1 333 ? -5.339 2.935 20.551 1.00 90.50 333 SER A O 1
ATOM 2401 N N . THR A 1 334 ? -4.901 4.878 21.584 1.00 95.00 334 THR A N 1
ATOM 2402 C CA . THR A 1 334 ? -3.637 5.208 20.898 1.00 95.00 334 THR A CA 1
ATOM 2403 C C . THR A 1 334 ? -2.497 5.394 21.907 1.00 95.00 334 THR A C 1
ATOM 2405 O O . THR A 1 334 ? -1.382 5.760 21.539 1.00 95.00 334 THR A O 1
ATOM 2408 N N . CYS A 1 335 ? -2.770 5.144 23.194 1.00 89.50 335 CYS A N 1
ATOM 2409 C CA . CYS A 1 335 ? -1.892 5.426 24.324 1.00 89.50 335 CYS A CA 1
ATOM 2410 C C . CYS A 1 335 ? -0.502 4.794 24.155 1.00 89.50 335 CYS A C 1
ATOM 2412 O O . CYS A 1 335 ? -0.346 3.577 24.232 1.00 89.50 335 CYS A O 1
ATOM 2414 N N . GLY A 1 336 ? 0.518 5.626 23.934 1.00 89.56 336 GLY A N 1
ATOM 2415 C CA . GLY A 1 336 ? 1.904 5.193 23.733 1.00 89.56 336 GLY A CA 1
ATOM 2416 C C . GLY A 1 336 ? 2.181 4.474 22.405 1.00 89.56 336 GLY A C 1
ATOM 2417 O O . GLY A 1 336 ? 3.278 3.943 22.242 1.00 89.56 336 GLY A O 1
ATOM 2418 N N . LEU A 1 337 ? 1.223 4.462 21.471 1.00 92.19 337 LEU A N 1
ATOM 2419 C CA . LEU A 1 337 ? 1.291 3.746 20.188 1.00 92.19 337 LEU A CA 1
ATOM 2420 C C . LEU A 1 337 ? 1.457 4.667 18.968 1.00 92.19 337 LEU A C 1
ATOM 2422 O O . LEU A 1 337 ? 1.557 4.187 17.841 1.00 92.19 337 LEU A O 1
ATOM 2426 N N . VAL A 1 338 ? 1.472 5.984 19.174 1.00 94.56 338 VAL A N 1
ATOM 2427 C CA . VAL A 1 338 ? 1.477 7.001 18.111 1.00 94.56 338 VAL A CA 1
ATOM 2428 C C . VAL A 1 338 ? 2.600 8.017 18.301 1.00 94.56 338 VAL A C 1
ATOM 2430 O O . VAL A 1 338 ? 3.095 8.224 19.410 1.00 94.56 338 VAL A O 1
ATOM 2433 N N . ASP A 1 339 ? 3.003 8.666 17.206 1.00 94.56 339 ASP A N 1
ATOM 2434 C CA . ASP A 1 339 ? 4.057 9.690 17.191 1.00 94.56 339 ASP A CA 1
ATOM 2435 C C . ASP A 1 339 ? 3.538 11.140 17.284 1.00 94.56 339 ASP A C 1
ATOM 2437 O O . ASP A 1 339 ? 4.318 12.087 17.135 1.00 94.56 339 ASP A O 1
ATOM 2441 N N . PHE A 1 340 ? 2.241 11.322 17.545 1.00 93.06 340 PHE A N 1
ATOM 2442 C CA . PHE A 1 340 ? 1.569 12.617 17.570 1.00 93.06 340 PHE A CA 1
ATOM 2443 C C . PHE A 1 340 ? 0.498 12.704 18.665 1.00 93.06 340 PHE A C 1
ATOM 2445 O O . PHE A 1 340 ? 0.034 11.693 19.182 1.00 93.06 340 PHE A O 1
ATOM 2452 N N . ASP A 1 341 ? 0.131 13.942 18.988 1.00 91.69 341 ASP A N 1
ATOM 2453 C CA . ASP A 1 341 ? -0.913 14.314 19.944 1.00 91.69 341 ASP A CA 1
ATOM 2454 C C . ASP A 1 341 ? -2.299 14.055 19.328 1.00 91.69 341 ASP A C 1
ATOM 2456 O O . ASP A 1 341 ? -2.665 14.670 18.310 1.00 91.69 341 ASP A O 1
ATOM 2460 N N . THR A 1 342 ? -3.018 13.086 19.896 1.00 92.94 342 THR A N 1
ATOM 2461 C CA . THR A 1 342 ? -4.265 12.559 19.342 1.00 92.94 342 THR A CA 1
ATOM 2462 C C . THR A 1 342 ? -5.483 13.104 20.062 1.00 92.94 342 THR A C 1
ATOM 2464 O O . THR A 1 342 ? -5.469 13.379 21.251 1.00 92.94 342 THR A O 1
ATOM 2467 N N . GLN A 1 343 ? -6.596 13.113 19.342 1.00 90.62 343 GLN A N 1
ATOM 2468 C CA . GLN A 1 343 ? -7.930 13.136 19.911 1.00 90.62 343 GLN A CA 1
ATOM 2469 C C . GLN A 1 343 ? -8.748 12.001 19.291 1.00 90.62 343 GLN A C 1
ATOM 2471 O O . GLN A 1 343 ? -8.790 11.860 18.065 1.00 90.62 343 GLN A O 1
ATOM 2476 N N . ILE A 1 344 ? -9.416 11.209 20.134 1.00 91.81 344 ILE A N 1
ATOM 2477 C CA . ILE A 1 344 ? -10.333 10.141 19.711 1.00 91.81 344 ILE A CA 1
ATOM 2478 C C . ILE A 1 344 ? -11.764 10.575 20.021 1.00 91.81 344 ILE A C 1
ATOM 2480 O O . ILE A 1 344 ? -12.052 11.049 21.120 1.00 91.81 344 ILE A O 1
ATOM 2484 N N . THR A 1 345 ? -12.681 10.424 19.066 1.00 87.62 345 THR A N 1
ATOM 2485 C CA . THR A 1 345 ? -14.116 10.688 19.269 1.00 87.62 345 THR A CA 1
ATOM 2486 C C . THR A 1 345 ? -14.974 9.582 18.665 1.00 87.62 345 THR A C 1
ATOM 2488 O O . THR A 1 345 ? -14.745 9.160 17.534 1.00 87.62 345 THR A O 1
ATOM 2491 N N . ILE A 1 346 ? -15.983 9.139 19.412 1.00 87.50 346 ILE A N 1
ATOM 2492 C CA . ILE A 1 346 ? -16.908 8.066 19.046 1.00 87.50 346 ILE A CA 1
ATOM 2493 C C . ILE A 1 346 ? -18.259 8.657 18.643 1.00 87.50 346 ILE A C 1
ATOM 2495 O O . ILE A 1 346 ? -18.772 9.540 19.327 1.00 87.50 346 ILE A O 1
ATOM 2499 N N . TYR A 1 347 ? -18.860 8.137 17.576 1.00 83.88 347 TYR A N 1
ATOM 2500 C CA . TYR A 1 347 ? -20.163 8.550 17.051 1.00 83.88 347 TYR A CA 1
ATOM 2501 C C . TYR A 1 347 ? -21.053 7.337 16.749 1.00 83.88 347 TYR A C 1
ATOM 2503 O O . TYR A 1 347 ? -20.558 6.256 16.429 1.00 83.88 347 TYR A O 1
ATOM 2511 N N . ASP A 1 348 ? -22.372 7.538 16.757 1.00 79.62 348 ASP A N 1
ATOM 2512 C CA . ASP A 1 348 ? -23.369 6.585 16.233 1.00 79.62 348 ASP A CA 1
ATOM 2513 C C . ASP A 1 348 ? -23.535 6.670 14.698 1.00 79.62 348 ASP A C 1
ATOM 2515 O O . ASP A 1 348 ? -24.274 5.900 14.088 1.00 79.62 348 ASP A O 1
ATOM 2519 N N . GLY A 1 349 ? -22.835 7.604 14.046 1.00 85.50 349 GLY A N 1
ATOM 2520 C CA . GLY A 1 349 ? -22.831 7.787 12.598 1.00 85.50 349 GLY A CA 1
ATOM 2521 C C . GLY A 1 349 ? -22.060 9.033 12.163 1.00 85.50 349 GLY A C 1
ATOM 2522 O O . GLY A 1 349 ? -21.814 9.932 12.963 1.00 85.50 349 GLY A O 1
ATOM 2523 N N . CYS A 1 350 ? -21.753 9.152 10.868 1.00 88.62 350 CYS A N 1
ATOM 2524 C CA . CYS A 1 350 ? -20.999 10.293 10.319 1.00 88.62 350 CYS A CA 1
ATOM 2525 C C . CYS A 1 350 ? -21.637 11.676 10.516 1.00 88.62 350 CYS A C 1
ATOM 2527 O O . CYS A 1 350 ? -20.972 12.685 10.333 1.00 88.62 350 CYS A O 1
ATOM 2529 N N . ASN A 1 351 ? -22.928 11.748 10.848 1.00 79.62 351 ASN A N 1
ATOM 2530 C CA . ASN A 1 351 ? -23.623 13.002 11.169 1.00 79.62 351 ASN A CA 1
ATOM 2531 C C . ASN A 1 351 ? -24.183 12.999 12.603 1.00 79.62 351 ASN A C 1
ATOM 2533 O O . ASN A 1 351 ? -25.071 13.793 12.921 1.00 79.62 351 ASN A O 1
ATOM 2537 N N . GLY A 1 352 ? -23.720 12.057 13.425 1.00 71.94 352 GLY A N 1
ATOM 2538 C CA . GLY A 1 352 ? -24.126 11.871 14.808 1.00 71.94 352 GLY A CA 1
ATOM 2539 C C . GLY A 1 352 ? -23.572 12.941 15.740 1.00 71.94 352 GLY A C 1
ATOM 2540 O O . GLY A 1 352 ? -22.731 13.760 15.361 1.00 71.94 352 GLY A O 1
ATOM 2541 N N . LEU A 1 353 ? -24.039 12.921 16.985 1.0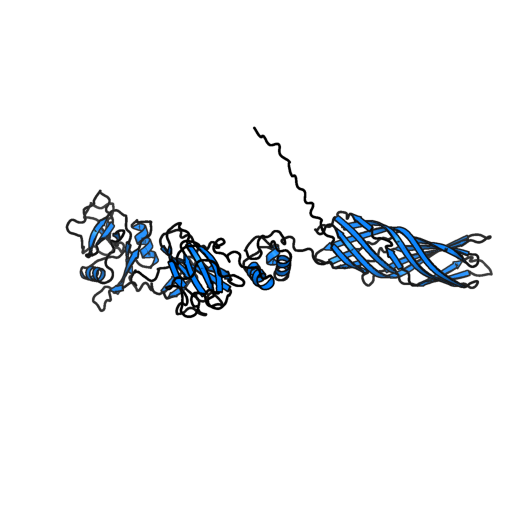0 66.19 353 LEU A N 1
ATOM 2542 C CA . LEU A 1 353 ? -23.377 13.651 18.064 1.00 66.19 353 LEU A CA 1
ATOM 2543 C C . LEU A 1 353 ? -22.272 12.766 18.664 1.00 66.19 353 LEU A C 1
ATOM 2545 O O . LEU A 1 353 ? -22.450 11.547 18.703 1.00 66.19 353 LEU A O 1
ATOM 2549 N N . PRO A 1 354 ? -21.157 13.350 19.141 1.00 72.31 354 PRO A N 1
ATOM 2550 C CA . PRO A 1 354 ? -20.168 12.615 19.919 1.00 72.31 354 PRO A CA 1
ATOM 2551 C C . PRO A 1 354 ? -20.828 11.862 21.082 1.00 72.31 354 PRO A C 1
ATOM 2553 O O . PRO A 1 354 ? -21.554 12.462 21.874 1.00 72.31 354 PRO A O 1
ATOM 2556 N N . LEU A 1 355 ? -20.580 10.557 21.165 1.00 73.38 355 LEU A N 1
ATOM 2557 C CA . LEU A 1 355 ? -21.014 9.679 22.254 1.00 73.38 355 LEU A CA 1
ATOM 2558 C C . LEU A 1 355 ? -19.989 9.649 23.387 1.00 73.38 355 LEU A C 1
ATOM 2560 O O . LEU A 1 355 ? -20.351 9.604 24.558 1.00 73.38 355 LEU A O 1
ATOM 2564 N N . ALA A 1 356 ? -18.712 9.650 23.013 1.00 75.44 356 ALA A N 1
ATOM 2565 C CA . ALA A 1 356 ? -17.575 9.652 23.915 1.00 75.44 356 ALA A CA 1
ATOM 2566 C C . ALA A 1 356 ? -16.376 10.274 23.199 1.00 75.44 356 ALA A C 1
ATOM 2568 O O . ALA A 1 356 ? -16.286 10.245 21.968 1.00 75.44 356 ALA A O 1
ATOM 2569 N N . CYS A 1 357 ? -15.447 10.832 23.958 1.00 82.12 357 CYS A N 1
ATOM 2570 C CA . CYS A 1 357 ? -14.230 11.416 23.421 1.00 82.12 357 CYS A CA 1
ATOM 2571 C C . CYS A 1 357 ? -13.127 11.410 24.473 1.00 82.12 357 CYS A C 1
ATOM 2573 O O . CYS A 1 357 ? -13.398 11.410 25.671 1.00 82.12 357 CYS A O 1
ATOM 2575 N N . SER A 1 358 ? -11.886 11.410 24.006 1.00 84.31 358 SER A N 1
ATOM 2576 C CA . SER A 1 358 ? -10.705 11.585 24.839 1.00 84.31 358 SER A CA 1
ATOM 2577 C C . SER A 1 358 ? -9.671 12.391 24.068 1.00 84.31 358 SER A C 1
ATOM 2579 O O . SER A 1 358 ? -9.467 12.181 22.871 1.00 84.31 358 SER A O 1
ATOM 2581 N N . ASP A 1 359 ? -9.065 13.319 24.786 1.00 83.81 359 ASP A N 1
ATOM 2582 C CA . ASP A 1 359 ? -7.926 14.137 24.407 1.00 83.81 359 ASP A CA 1
ATOM 2583 C C . ASP A 1 359 ? -7.031 14.130 25.651 1.00 83.81 359 ASP A C 1
ATOM 2585 O O . ASP A 1 359 ? -7.497 14.528 26.719 1.00 83.81 359 ASP A O 1
ATOM 2589 N N . ASP A 1 360 ? -5.819 13.595 25.500 1.00 82.88 360 ASP A N 1
ATOM 2590 C CA . ASP A 1 360 ? -4.876 13.249 26.566 1.00 82.88 360 ASP A CA 1
ATOM 2591 C C . ASP A 1 360 ? -5.390 12.288 27.657 1.00 82.88 360 ASP A C 1
ATOM 2593 O O . ASP A 1 360 ? -6.388 12.513 28.340 1.00 82.88 360 ASP A O 1
ATOM 2597 N N . VAL A 1 361 ? -4.637 11.212 27.900 1.00 76.19 361 VAL A N 1
ATOM 2598 C CA . VAL A 1 361 ? -4.818 10.371 29.093 1.00 76.19 361 VAL A CA 1
ATOM 2599 C C . VAL A 1 361 ? -3.546 10.379 29.929 1.00 76.19 361 VAL A C 1
ATOM 2601 O O . VAL A 1 361 ? -2.441 10.188 29.418 1.00 76.19 361 VAL A O 1
ATOM 2604 N N . ASP A 1 362 ? -3.698 10.616 31.234 1.00 78.12 362 ASP A N 1
ATOM 2605 C CA . ASP A 1 362 ? -2.585 10.611 32.180 1.00 78.12 362 ASP A CA 1
ATOM 2606 C C . ASP A 1 362 ? -1.840 9.266 32.114 1.00 78.12 362 ASP A C 1
ATOM 2608 O O . ASP A 1 362 ? -2.435 8.196 32.191 1.00 78.12 362 ASP A O 1
ATOM 2612 N N . GLY A 1 363 ? -0.516 9.320 31.949 1.00 77.75 363 GLY A N 1
ATOM 2613 C CA . GLY A 1 363 ? 0.326 8.128 31.769 1.00 77.75 363 GLY A CA 1
ATOM 2614 C C . GLY A 1 363 ? 0.596 7.745 30.308 1.00 77.75 363 GLY A C 1
ATOM 2615 O O . GLY A 1 363 ? 1.526 6.978 30.053 1.00 77.75 363 GLY A O 1
ATOM 2616 N N . CYS A 1 364 ? -0.109 8.338 29.343 1.00 81.50 364 CYS A N 1
ATOM 2617 C CA . CYS A 1 364 ? 0.124 8.122 27.918 1.00 81.50 364 CYS A CA 1
ATOM 2618 C C . CYS A 1 364 ? 1.167 9.105 27.362 1.00 81.50 364 CYS A C 1
ATOM 2620 O O . CYS A 1 364 ? 1.082 10.323 27.526 1.00 81.50 364 CYS A O 1
ATOM 2622 N N . ALA A 1 365 ? 2.200 8.581 26.700 1.00 86.38 365 ALA A N 1
ATOM 2623 C CA . ALA A 1 365 ? 3.257 9.412 26.128 1.00 86.38 365 ALA A CA 1
ATOM 2624 C C . ALA A 1 365 ? 2.749 10.226 24.923 1.00 86.38 365 ALA A C 1
ATOM 2626 O O . ALA A 1 365 ? 1.918 9.754 24.155 1.00 86.38 365 ALA A O 1
ATOM 2627 N N . GLY A 1 366 ? 3.296 11.430 24.726 1.00 83.00 366 GLY A N 1
ATOM 2628 C CA . GLY A 1 366 ? 3.087 12.205 23.495 1.00 83.00 366 GLY A CA 1
ATOM 2629 C C . GLY A 1 366 ? 1.713 12.858 23.332 1.00 83.00 366 GLY A C 1
ATOM 2630 O O . GLY A 1 366 ? 1.445 13.351 22.244 1.00 83.00 366 GLY A O 1
ATOM 2631 N N . GLY A 1 367 ? 0.887 12.885 24.382 1.00 86.88 367 GLY A N 1
ATOM 2632 C CA . GLY A 1 367 ? -0.496 13.368 24.293 1.00 86.88 367 GLY A CA 1
ATOM 2633 C C . GLY A 1 367 ? -1.423 12.373 23.591 1.00 86.88 367 GLY A C 1
ATOM 2634 O O . GLY A 1 367 ? -2.309 12.725 22.822 1.00 86.88 367 GLY A O 1
ATOM 2635 N N . SER A 1 368 ? -1.141 11.079 23.756 1.00 91.44 368 SER A N 1
ATOM 2636 C CA . SER A 1 368 ? -1.972 10.032 23.168 1.00 91.44 368 SER A CA 1
ATOM 2637 C C . SER A 1 368 ? -3.197 9.742 24.036 1.00 91.44 368 SER A C 1
ATOM 2639 O O . SER A 1 368 ? -3.170 9.910 25.258 1.00 91.44 368 SER A O 1
ATOM 2641 N N . SER A 1 369 ? -4.283 9.305 23.401 1.00 89.75 369 SER A N 1
ATOM 2642 C CA . SER A 1 369 ? -5.607 9.236 24.031 1.00 89.75 369 SER A CA 1
ATOM 2643 C C . SER A 1 369 ? -6.117 7.810 24.196 1.00 89.75 369 SER A C 1
ATOM 2645 O O . SER A 1 369 ? -5.716 6.886 23.478 1.00 89.75 369 SER A O 1
ATOM 2647 N N . ARG A 1 370 ? -7.080 7.650 25.105 1.00 85.88 370 ARG A N 1
ATOM 2648 C CA . ARG A 1 370 ? -7.823 6.409 25.340 1.00 85.88 370 ARG A CA 1
ATOM 2649 C C . ARG A 1 370 ? -9.262 6.758 25.711 1.00 85.88 370 ARG A C 1
ATOM 2651 O O . ARG A 1 370 ? -9.489 7.530 26.635 1.00 85.88 370 ARG A O 1
ATOM 2658 N N . VAL A 1 371 ? -10.234 6.202 24.993 1.00 78.88 371 VAL A N 1
ATOM 2659 C CA . VAL A 1 371 ? -11.664 6.448 25.226 1.00 78.88 371 VAL A CA 1
ATOM 2660 C C . VAL A 1 371 ? -12.429 5.138 25.303 1.00 78.88 371 VAL A C 1
ATOM 2662 O O . VAL A 1 371 ? -12.164 4.206 24.547 1.00 78.88 371 VAL A O 1
ATOM 2665 N N . GLY A 1 372 ? -13.396 5.089 26.210 1.00 77.00 372 GLY A N 1
ATOM 2666 C CA . GLY A 1 372 ? -14.335 3.991 26.340 1.00 77.00 372 GLY A CA 1
ATOM 2667 C C . GLY A 1 372 ? -15.757 4.404 25.944 1.00 77.00 372 GLY A C 1
ATOM 2668 O O . GLY A 1 372 ? -16.157 5.543 26.182 1.00 77.00 372 GLY A O 1
ATOM 2669 N N . PHE A 1 373 ? -16.538 3.499 25.352 1.00 69.94 373 PHE A N 1
ATOM 2670 C CA . PHE A 1 373 ? -17.973 3.702 25.114 1.00 69.94 373 PHE A CA 1
ATOM 2671 C C . PHE A 1 373 ? -18.771 2.399 25.238 1.00 69.94 373 PHE A C 1
ATOM 2673 O O . PHE A 1 373 ? -18.232 1.310 25.048 1.00 69.94 373 PHE A O 1
ATOM 2680 N N . GLN A 1 374 ? -20.064 2.507 25.568 1.00 70.62 374 GLN A N 1
ATOM 2681 C CA . GLN A 1 374 ? -20.955 1.343 25.634 1.00 70.62 374 GLN A CA 1
ATOM 2682 C C . GLN A 1 374 ? -21.389 0.969 24.215 1.00 70.62 374 GLN A C 1
ATOM 2684 O O . GLN A 1 374 ? -22.134 1.709 23.565 1.00 70.62 374 GLN A O 1
ATOM 2689 N N . GLY A 1 375 ? -20.897 -0.169 23.742 1.00 66.44 375 GLY A N 1
ATOM 2690 C CA . GLY A 1 375 ? -21.257 -0.781 22.477 1.00 66.44 375 GLY A CA 1
ATOM 2691 C C . GLY A 1 375 ? -22.494 -1.667 22.609 1.00 66.44 375 GLY A C 1
ATOM 2692 O O . GLY A 1 375 ? -22.610 -2.441 23.554 1.00 66.44 375 GLY A O 1
ATOM 2693 N N . VAL A 1 376 ? -23.414 -1.561 21.651 1.00 74.25 376 VAL A N 1
ATOM 2694 C CA . VAL A 1 376 ? -24.565 -2.461 21.490 1.00 74.25 376 VAL A CA 1
ATOM 2695 C C . VAL A 1 376 ? -24.266 -3.461 20.376 1.00 74.25 376 VAL A C 1
ATOM 2697 O O . VAL A 1 376 ? -23.768 -3.090 19.309 1.00 74.25 376 VAL A O 1
ATOM 2700 N N . ALA A 1 377 ? -24.589 -4.730 20.613 1.00 73.25 377 ALA A N 1
ATOM 2701 C CA . ALA A 1 377 ? -24.352 -5.825 19.688 1.00 73.25 377 ALA A CA 1
ATOM 2702 C C . ALA A 1 377 ? -24.988 -5.557 18.314 1.00 73.25 377 ALA A C 1
ATOM 2704 O O . ALA A 1 377 ? -26.203 -5.398 18.186 1.00 73.25 377 ALA A O 1
ATOM 2705 N N . GLY A 1 378 ? -24.163 -5.574 17.268 1.00 76.25 378 GLY A N 1
ATOM 2706 C CA . GLY A 1 378 ? -24.584 -5.404 15.879 1.00 76.25 378 GLY A CA 1
ATOM 2707 C C . GLY A 1 378 ? -24.821 -3.959 15.436 1.00 76.25 378 GLY A C 1
ATOM 2708 O O . GLY A 1 378 ? -25.037 -3.747 14.243 1.00 76.25 378 GLY A O 1
ATOM 2709 N N . GLU A 1 379 ? -24.746 -2.979 16.338 1.00 83.88 379 GLU A N 1
ATOM 2710 C CA . GLU A 1 379 ? -24.768 -1.562 15.970 1.00 83.88 379 GLU A CA 1
ATOM 2711 C C . GLU A 1 379 ? -23.380 -1.110 15.503 1.00 83.88 379 GLU A C 1
ATOM 2713 O O . GLU A 1 379 ? -22.357 -1.566 16.013 1.00 83.88 379 GLU A O 1
ATOM 2718 N N . THR A 1 380 ? -23.331 -0.215 14.516 1.00 93.81 380 THR A N 1
ATOM 2719 C CA . THR A 1 380 ? -22.067 0.278 13.953 1.00 93.81 380 THR A CA 1
ATOM 2720 C C . THR A 1 380 ? -21.727 1.653 14.507 1.00 93.81 380 THR A C 1
ATOM 2722 O O . THR A 1 380 ? -22.430 2.632 14.258 1.00 93.81 380 THR A O 1
ATOM 2725 N N . TYR A 1 381 ? -20.586 1.739 15.177 1.00 91.88 381 TYR A N 1
ATOM 2726 C CA . TYR A 1 381 ? -20.028 2.975 15.709 1.00 91.88 381 TYR A CA 1
ATOM 2727 C C . TYR A 1 381 ? -18.921 3.491 14.800 1.00 91.88 381 TYR A C 1
ATOM 2729 O O . TYR A 1 381 ? -18.202 2.700 14.189 1.00 91.88 381 TYR A O 1
ATOM 2737 N N . HIS A 1 382 ? -18.782 4.812 14.721 1.00 95.69 382 HIS A N 1
ATOM 2738 C CA . HIS A 1 382 ? -17.727 5.476 13.960 1.00 95.69 382 HIS A CA 1
ATOM 2739 C C . HIS A 1 382 ? -16.711 6.078 14.926 1.00 95.69 382 HIS A C 1
ATOM 2741 O O . HIS A 1 382 ? -17.073 6.804 15.851 1.00 95.69 382 HIS A O 1
ATOM 2747 N N . ILE A 1 383 ? -15.442 5.771 14.704 1.00 96.25 383 ILE A N 1
ATOM 2748 C CA . ILE A 1 383 ? -14.314 6.188 15.528 1.00 96.25 383 ILE A CA 1
ATOM 2749 C C . ILE A 1 383 ? -13.504 7.171 14.690 1.00 96.25 383 ILE A C 1
ATOM 2751 O O . ILE A 1 383 ? -12.916 6.790 13.681 1.00 96.25 383 ILE A O 1
ATOM 2755 N N . ARG A 1 384 ? -13.477 8.433 15.104 1.00 94.94 384 ARG A N 1
ATOM 2756 C CA . ARG A 1 384 ? -12.621 9.464 14.517 1.00 94.94 384 ARG A CA 1
ATOM 2757 C C . ARG A 1 384 ? -11.332 9.539 15.316 1.00 94.94 384 ARG A C 1
ATOM 2759 O O . ARG A 1 384 ? -11.393 9.741 16.530 1.00 94.94 384 ARG A O 1
ATOM 2766 N N . VAL A 1 385 ? -10.196 9.428 14.638 1.00 95.81 385 VAL A N 1
ATOM 2767 C CA . VAL A 1 385 ? -8.879 9.700 15.219 1.00 95.81 385 VAL A CA 1
ATOM 2768 C C . VAL A 1 385 ? -8.277 10.888 14.494 1.00 95.81 385 VAL A C 1
ATOM 2770 O O . VAL A 1 385 ? -8.064 10.851 13.286 1.00 95.81 385 VAL A O 1
ATOM 2773 N N . SER A 1 386 ? -8.020 11.951 15.240 1.00 93.12 386 SER A N 1
ATOM 2774 C CA . SER A 1 386 ? -7.567 13.238 14.715 1.00 93.12 386 SER A CA 1
ATOM 2775 C C . SER A 1 386 ? -6.315 13.710 15.433 1.00 93.12 386 SER A C 1
ATOM 2777 O O . SER A 1 386 ? -6.112 13.372 16.596 1.00 93.12 386 SER A O 1
ATOM 2779 N N . GLY A 1 387 ? -5.502 14.522 14.764 1.00 90.88 387 GLY A N 1
ATOM 2780 C CA . GLY A 1 387 ? -4.435 15.267 15.430 1.00 90.88 387 GLY A CA 1
ATOM 2781 C C . GLY A 1 387 ? -4.946 16.589 16.003 1.00 90.88 387 GLY A C 1
ATOM 2782 O O . GLY A 1 387 ? -5.765 17.258 15.373 1.00 90.88 387 GLY A O 1
ATOM 2783 N N . ILE A 1 388 ? -4.444 17.027 17.158 1.00 83.56 388 ILE A N 1
ATOM 2784 C CA . ILE A 1 388 ? -4.829 18.342 17.713 1.00 83.56 388 ILE A CA 1
ATOM 2785 C C . ILE A 1 388 ? -4.027 19.469 17.064 1.00 83.56 388 ILE A C 1
ATOM 2787 O O . ILE A 1 388 ? -4.579 20.484 16.635 1.00 83.56 388 ILE A O 1
ATOM 2791 N N . SER A 1 389 ? -2.709 19.299 16.962 1.00 79.25 389 SER A N 1
ATOM 2792 C CA . SER A 1 389 ? -1.806 20.328 16.426 1.00 79.25 389 SER A CA 1
ATOM 2793 C C . SER A 1 389 ? -0.966 19.854 15.240 1.00 79.25 389 SER A C 1
ATOM 2795 O O . SER A 1 389 ? -0.535 20.674 14.422 1.00 79.25 389 SER A O 1
ATOM 2797 N N . THR A 1 390 ? -0.788 18.542 15.103 1.00 88.38 390 THR A N 1
ATOM 2798 C CA . THR A 1 390 ? 0.019 17.885 14.072 1.00 88.38 390 THR A CA 1
ATOM 2799 C C . THR A 1 390 ? -0.643 16.588 13.633 1.00 88.38 390 THR A C 1
ATOM 2801 O O . THR A 1 390 ? -1.313 15.949 14.435 1.00 88.38 390 THR A O 1
ATOM 2804 N N . SER A 1 391 ? -0.410 16.172 12.391 1.00 92.12 391 SER A N 1
ATOM 2805 C CA . SER A 1 391 ? -0.694 14.807 11.944 1.00 92.12 391 SER A CA 1
ATOM 2806 C C . SER A 1 391 ? 0.511 13.892 12.158 1.00 92.12 391 SER A C 1
ATOM 2808 O O . SER A 1 391 ? 1.650 14.359 12.277 1.00 92.12 391 SER A O 1
ATOM 2810 N N . GLY A 1 392 ? 0.262 12.587 12.173 1.00 93.88 392 GLY A N 1
ATOM 2811 C CA . GLY A 1 392 ? 1.276 11.571 12.424 1.00 93.88 392 GLY A CA 1
ATOM 2812 C C . GLY A 1 392 ? 0.792 10.169 12.072 1.00 93.88 392 GLY A C 1
ATOM 2813 O O . GLY A 1 392 ? -0.174 10.009 11.326 1.00 93.88 392 GLY A O 1
ATOM 2814 N N . ALA A 1 393 ? 1.500 9.162 12.564 1.00 95.06 393 ALA A N 1
ATOM 2815 C CA . ALA A 1 393 ? 1.215 7.753 12.326 1.00 95.06 393 ALA A CA 1
ATOM 2816 C C . ALA A 1 393 ? 1.443 6.915 13.592 1.00 95.06 393 ALA A C 1
ATOM 2818 O O . ALA A 1 393 ? 2.054 7.365 14.565 1.00 95.06 393 ALA A O 1
ATOM 2819 N N . GLY A 1 394 ? 0.931 5.689 13.577 1.00 94.94 394 GLY A N 1
ATOM 2820 C CA . GLY A 1 394 ? 1.083 4.740 14.671 1.00 94.94 394 GLY A CA 1
ATOM 2821 C C . GLY A 1 394 ? 0.047 3.629 14.608 1.00 94.94 394 GLY A C 1
ATOM 2822 O O . GLY A 1 394 ? -0.420 3.261 13.530 1.00 94.94 394 GLY A O 1
ATOM 2823 N N . GLU A 1 395 ? -0.319 3.102 15.770 1.00 95.88 395 GLU A N 1
ATOM 2824 C CA . GLU A 1 395 ? -1.317 2.040 15.895 1.00 95.88 395 GLU A CA 1
ATOM 2825 C C . GLU A 1 395 ? -2.504 2.478 16.756 1.00 95.88 395 GLU A C 1
ATOM 2827 O O . GLU A 1 395 ? -2.361 3.230 17.723 1.00 95.88 395 GLU A O 1
ATOM 2832 N N . ILE A 1 396 ? -3.690 2.000 16.382 1.00 95.44 396 ILE A N 1
ATOM 2833 C CA . ILE A 1 396 ? -4.915 2.087 17.172 1.00 95.44 396 ILE A CA 1
ATOM 2834 C C . ILE A 1 396 ? -5.237 0.690 17.696 1.00 95.44 396 ILE A C 1
ATOM 2836 O O . ILE A 1 396 ? -5.200 -0.280 16.939 1.00 95.44 396 ILE A O 1
ATOM 2840 N N . ASP A 1 397 ? -5.532 0.585 18.985 1.00 89.25 397 ASP A N 1
ATOM 2841 C CA . ASP A 1 397 ? -5.876 -0.666 19.656 1.00 89.25 397 ASP A CA 1
ATOM 2842 C C . ASP A 1 397 ? -7.347 -0.645 20.072 1.00 89.25 397 ASP A C 1
ATOM 2844 O O . ASP A 1 397 ? -7.802 0.311 20.713 1.00 89.25 397 ASP A O 1
ATOM 2848 N N . LEU A 1 398 ? -8.093 -1.678 19.679 1.00 86.50 398 LEU A N 1
ATOM 2849 C CA . LEU A 1 398 ? -9.490 -1.872 20.061 1.00 86.50 398 LEU A CA 1
ATOM 2850 C C . LEU A 1 398 ? -9.608 -3.098 20.957 1.00 86.50 398 LEU A C 1
ATOM 2852 O O . LEU A 1 398 ? -9.261 -4.209 20.562 1.00 86.50 398 LEU A O 1
ATOM 2856 N N . ALA A 1 399 ? -10.183 -2.919 22.137 1.00 74.38 399 ALA A N 1
ATOM 2857 C CA . ALA A 1 399 ? -10.396 -4.003 23.081 1.00 74.38 399 ALA A CA 1
ATOM 2858 C C . ALA A 1 399 ? -11.792 -3.930 23.693 1.00 74.38 399 ALA A C 1
ATOM 2860 O O . ALA A 1 399 ? -12.449 -2.889 23.693 1.00 74.38 399 ALA A O 1
ATOM 2861 N N . TRP A 1 400 ? -12.229 -5.046 24.267 1.00 63.81 400 TRP A N 1
ATOM 2862 C CA . TRP A 1 400 ? -13.262 -4.982 25.290 1.00 63.81 400 TRP A CA 1
ATOM 2863 C C . TRP A 1 400 ? -12.653 -4.386 26.553 1.00 63.81 400 TRP A C 1
ATOM 2865 O O . TRP A 1 400 ? -11.539 -4.753 26.924 1.00 63.81 400 TR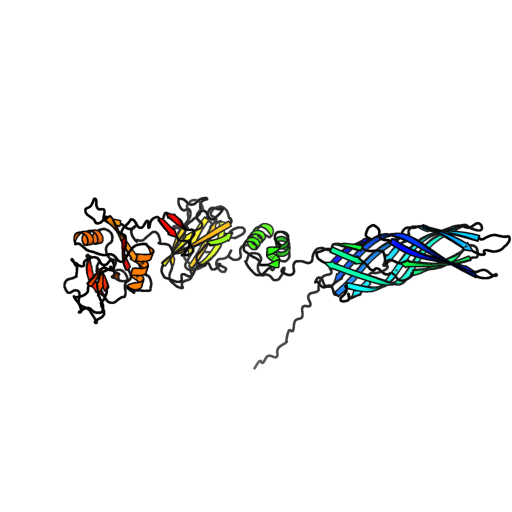P A O 1
ATOM 2875 N N . GLY A 1 401 ? -13.372 -3.485 27.208 1.00 52.31 401 GLY A N 1
ATOM 2876 C CA . GLY A 1 401 ? -12.900 -2.865 28.437 1.00 52.31 401 GLY A CA 1
ATOM 2877 C C . GLY A 1 401 ? -14.054 -2.493 29.346 1.00 52.31 401 GLY A C 1
ATOM 2878 O O . GLY A 1 401 ? -15.140 -2.159 28.872 1.00 52.31 401 GLY A O 1
ATOM 2879 N N . ASP A 1 402 ? -13.804 -2.543 30.649 1.00 49.22 402 ASP A N 1
ATOM 2880 C CA . ASP A 1 402 ? -14.701 -1.940 31.624 1.00 49.22 402 ASP A CA 1
ATOM 2881 C C . ASP A 1 402 ? -14.607 -0.418 31.463 1.00 49.22 402 ASP A C 1
ATOM 2883 O O . ASP A 1 402 ? -13.520 0.159 31.408 1.00 49.22 402 ASP A O 1
ATOM 2887 N N . LEU A 1 403 ? -15.755 0.226 31.253 1.00 43.12 403 LEU A N 1
ATOM 2888 C CA . LEU A 1 403 ? -15.811 1.667 31.047 1.00 43.12 403 LEU A CA 1
ATOM 2889 C C . LEU A 1 403 ? -15.806 2.373 32.393 1.00 43.12 403 LEU A C 1
ATOM 2891 O O . LEU A 1 403 ? -16.668 2.099 33.231 1.00 43.12 403 LEU A O 1
ATOM 2895 N N . ASP A 1 404 ? -14.921 3.349 32.551 1.00 41.47 404 ASP A N 1
ATOM 2896 C CA . ASP A 1 404 ? -14.994 4.268 33.678 1.00 41.47 404 ASP A CA 1
ATOM 2897 C C . ASP A 1 404 ? -16.262 5.149 33.591 1.00 41.47 404 ASP A C 1
ATOM 2899 O O . ASP A 1 404 ? -16.335 6.119 32.842 1.00 41.47 404 ASP A O 1
ATOM 2903 N N . ASP A 1 405 ? -17.237 4.757 34.418 1.00 38.00 405 ASP A N 1
ATOM 2904 C CA . ASP A 1 405 ? -18.425 5.432 34.974 1.00 38.00 405 ASP A CA 1
ATOM 2905 C C . ASP A 1 405 ? -19.615 5.839 34.048 1.00 38.00 405 ASP A C 1
ATOM 2907 O O . ASP A 1 405 ? -19.430 6.478 33.011 1.00 38.00 405 ASP A O 1
ATOM 2911 N N . PRO A 1 406 ? -20.889 5.545 34.439 1.00 43.88 406 PRO A N 1
ATOM 2912 C CA . PRO A 1 406 ? -21.322 5.149 35.778 1.00 43.88 406 PRO A CA 1
ATOM 2913 C C . PRO A 1 406 ? -21.330 3.634 36.090 1.00 43.88 406 PRO A C 1
ATOM 2915 O O . PRO A 1 406 ? -22.176 2.899 35.588 1.00 43.88 406 PRO A O 1
ATOM 2918 N N . TYR A 1 407 ? -20.449 3.275 37.035 1.00 36.75 407 TYR A N 1
ATOM 2919 C CA . TYR A 1 407 ? -20.392 2.227 38.065 1.00 36.75 407 TYR A CA 1
ATOM 2920 C C . TYR A 1 407 ? -20.402 0.726 37.700 1.00 36.75 407 TYR A C 1
ATOM 2922 O O . TYR A 1 407 ? -21.458 0.124 37.516 1.00 36.75 407 TYR A O 1
ATOM 2930 N N . SER A 1 408 ? -19.250 0.078 37.920 1.00 39.72 408 SER A N 1
ATOM 2931 C CA . SER A 1 408 ? -19.128 -1.065 38.844 1.00 39.72 408 SER A CA 1
ATOM 2932 C C . SER A 1 408 ? -17.948 -0.792 39.780 1.00 39.72 408 SER A C 1
ATOM 2934 O O . SER A 1 408 ? -16.860 -0.471 39.317 1.00 39.72 408 SER A O 1
ATOM 2936 N N . ALA A 1 409 ? -18.176 -0.830 41.094 1.00 40.22 409 ALA A N 1
ATOM 2937 C CA . ALA A 1 409 ? -17.147 -0.513 42.083 1.00 40.22 409 ALA A CA 1
ATOM 2938 C C . ALA A 1 409 ? -15.914 -1.430 41.923 1.00 40.22 409 ALA A C 1
ATOM 2940 O O . ALA A 1 409 ? -16.105 -2.613 41.620 1.00 40.22 409 ALA A O 1
ATOM 2941 N N . PRO A 1 410 ? -14.684 -0.937 42.183 1.00 54.88 410 PRO A N 1
ATOM 2942 C CA . PRO A 1 410 ? -13.536 -1.819 42.375 1.00 54.88 410 PRO A CA 1
ATOM 2943 C C . PRO A 1 410 ? -13.879 -2.853 43.451 1.00 54.88 410 PRO A C 1
ATOM 2945 O O . PRO A 1 410 ? -14.633 -2.550 44.384 1.00 54.88 410 PRO A O 1
ATOM 2948 N N . ALA A 1 411 ? -13.364 -4.076 43.310 1.00 65.62 411 ALA A N 1
ATOM 2949 C CA . ALA A 1 411 ? -13.647 -5.141 44.262 1.00 65.62 411 ALA A CA 1
ATOM 2950 C C . ALA A 1 411 ? -13.302 -4.674 45.689 1.00 65.62 411 ALA A C 1
ATOM 2952 O O . ALA A 1 411 ? -12.203 -4.188 45.950 1.00 65.62 411 ALA A O 1
ATOM 2953 N N . VAL A 1 412 ? -14.255 -4.770 46.617 1.00 71.81 412 VAL A N 1
ATOM 2954 C CA . VAL A 1 412 ? -14.099 -4.226 47.973 1.00 71.81 412 VAL A CA 1
ATOM 2955 C C . VAL A 1 412 ? -13.694 -5.342 48.925 1.00 71.81 412 VAL A C 1
ATOM 2957 O O . VAL A 1 412 ? -14.430 -6.316 49.081 1.00 71.81 412 VAL A O 1
ATOM 2960 N N . GLU A 1 413 ? -12.560 -5.180 49.610 1.00 86.06 413 GLU A N 1
ATOM 2961 C CA . GLU A 1 413 ? -12.107 -6.132 50.631 1.00 86.06 413 GLU A CA 1
ATOM 2962 C C . GLU A 1 413 ? -13.011 -6.103 51.874 1.00 86.06 413 GLU A C 1
ATOM 2964 O O . GLU A 1 413 ? -13.168 -5.065 52.536 1.00 86.06 413 GLU A O 1
ATOM 2969 N N . TRP A 1 414 ? -13.504 -7.267 52.302 1.00 85.12 414 TRP A N 1
ATOM 2970 C CA . TRP A 1 414 ? -13.995 -7.455 53.663 1.00 85.12 414 TRP A CA 1
ATOM 2971 C C . TRP A 1 414 ? -12.837 -7.787 54.606 1.00 85.12 414 TRP A C 1
ATOM 2973 O O . TRP A 1 414 ? -12.636 -8.925 55.036 1.00 85.12 414 TRP A O 1
ATOM 2983 N N . SER A 1 415 ? -12.052 -6.762 54.936 1.00 84.00 415 SER A N 1
ATOM 2984 C CA . SER A 1 415 ? -10.800 -6.958 55.674 1.00 84.00 415 SER A CA 1
ATOM 2985 C C . SER A 1 415 ? -10.968 -7.711 56.999 1.00 84.00 415 SER A C 1
ATOM 2987 O O . SER A 1 415 ? -11.840 -7.413 57.826 1.00 84.00 415 SER A O 1
ATOM 2989 N N . THR A 1 416 ? -10.031 -8.621 57.276 1.00 89.62 416 THR A N 1
ATOM 2990 C CA . THR A 1 416 ? -9.937 -9.323 58.573 1.00 89.62 416 THR A CA 1
ATOM 2991 C C . THR A 1 416 ? -9.770 -8.352 59.749 1.00 89.62 416 THR A C 1
ATOM 2993 O O . THR A 1 416 ? -10.252 -8.604 60.854 1.00 89.62 416 THR A O 1
ATOM 2996 N N . ALA A 1 417 ? -9.160 -7.185 59.508 1.00 80.31 417 ALA A N 1
ATOM 2997 C CA . ALA A 1 417 ? -9.046 -6.098 60.480 1.00 80.31 417 ALA A CA 1
ATOM 2998 C C . ALA A 1 417 ? -10.408 -5.505 60.889 1.00 80.31 417 ALA A C 1
ATOM 3000 O O . ALA A 1 417 ? -10.556 -5.031 62.018 1.00 80.31 417 ALA A O 1
ATOM 3001 N N . SER A 1 418 ? -11.398 -5.566 59.997 1.00 75.25 418 SER A N 1
ATOM 3002 C CA . SER A 1 418 ? -12.783 -5.141 60.237 1.00 75.25 418 SER A CA 1
ATOM 3003 C C . SER A 1 418 ? -13.698 -6.304 60.648 1.00 75.25 418 SER A C 1
ATOM 3005 O O . SER A 1 418 ? -14.911 -6.124 60.735 1.00 75.25 418 SER A O 1
ATOM 3007 N N . GLY A 1 419 ? -13.126 -7.483 60.932 1.00 82.50 419 GLY A N 1
ATOM 3008 C CA . GLY A 1 419 ? -13.857 -8.690 61.324 1.00 82.50 419 GLY A CA 1
ATOM 3009 C C . GLY A 1 419 ? -14.348 -9.555 60.162 1.00 82.50 419 GLY A C 1
ATOM 3010 O O . GLY A 1 419 ? -15.183 -10.419 60.408 1.00 82.50 419 GLY A O 1
ATOM 3011 N N . GLY A 1 420 ? -13.861 -9.318 58.940 1.00 89.88 420 GLY A N 1
ATOM 3012 C CA . GLY A 1 420 ? -14.226 -10.092 57.753 1.00 89.88 420 GLY A CA 1
ATOM 3013 C C . GLY A 1 420 ? -13.347 -11.295 57.447 1.00 89.88 420 GLY A C 1
ATOM 3014 O O . GLY A 1 420 ? -12.457 -11.644 58.227 1.00 89.88 420 GLY A O 1
ATOM 3015 N N . ASN A 1 421 ? -13.616 -11.932 56.307 1.00 92.44 421 ASN A N 1
ATOM 3016 C CA . ASN A 1 421 ? -12.884 -13.102 55.813 1.00 92.44 421 ASN A CA 1
ATOM 3017 C C . ASN A 1 421 ? -11.614 -12.753 55.019 1.00 92.44 421 ASN A C 1
ATOM 3019 O O . ASN A 1 421 ? -10.797 -13.637 54.788 1.00 92.44 421 ASN A O 1
ATOM 3023 N N . GLY A 1 422 ? -11.387 -11.475 54.696 1.00 90.56 422 GLY A N 1
ATOM 3024 C CA . GLY A 1 422 ? -10.255 -11.031 53.875 1.00 90.56 422 GLY A CA 1
ATOM 3025 C C . GLY A 1 422 ? -10.472 -11.212 52.372 1.00 90.56 422 GLY A C 1
ATOM 3026 O O . GLY A 1 422 ? -9.538 -10.978 51.615 1.00 90.56 422 GLY A O 1
ATOM 3027 N N . HIS A 1 423 ? -11.674 -11.616 51.958 1.00 93.44 423 HIS A N 1
ATOM 3028 C CA . HIS A 1 423 ? -12.048 -11.758 50.555 1.00 93.44 423 HIS A CA 1
ATOM 3029 C C . HIS A 1 423 ? -12.515 -10.420 49.976 1.00 93.44 423 HIS A C 1
ATOM 3031 O O . HIS A 1 423 ? -12.849 -9.486 50.716 1.00 93.44 423 HIS A O 1
ATOM 3037 N N . PHE A 1 424 ? -12.562 -10.336 48.652 1.00 89.25 424 PHE A N 1
ATOM 3038 C CA . PHE A 1 424 ? -12.992 -9.158 47.903 1.00 89.25 424 PHE A CA 1
ATOM 3039 C C . PHE A 1 424 ? -14.305 -9.436 47.180 1.00 89.25 424 PHE A C 1
ATOM 3041 O O . PHE A 1 424 ? -14.560 -10.569 46.782 1.00 89.25 424 PHE A O 1
ATOM 3048 N N . TYR A 1 425 ? -15.132 -8.404 46.995 1.00 85.31 425 TYR A N 1
ATOM 3049 C CA . TYR A 1 425 ? -16.465 -8.554 46.405 1.00 85.31 425 TYR A CA 1
ATOM 3050 C C . TYR A 1 425 ? -16.755 -7.475 45.368 1.00 85.31 425 TYR A C 1
ATOM 3052 O O . TYR A 1 425 ? -16.473 -6.299 45.600 1.00 85.31 425 TYR A O 1
ATOM 3060 N N . ALA A 1 426 ? -17.376 -7.865 44.256 1.00 77.38 426 ALA A N 1
ATOM 3061 C CA . ALA A 1 426 ? -17.805 -6.954 43.196 1.00 77.38 426 ALA A CA 1
ATOM 3062 C C . ALA A 1 426 ? -19.137 -7.404 42.582 1.00 77.38 426 ALA A C 1
ATOM 3064 O O . ALA A 1 426 ? -19.429 -8.594 42.528 1.00 77.38 426 ALA A O 1
ATOM 3065 N N . VAL A 1 427 ? -19.945 -6.464 42.086 1.00 73.88 427 VAL A N 1
ATOM 3066 C CA . VAL A 1 427 ? -21.133 -6.781 41.273 1.00 73.88 427 VAL A CA 1
ATOM 3067 C C . VAL A 1 427 ? -20.803 -6.509 39.814 1.00 73.88 427 VAL A C 1
ATOM 3069 O O . VAL A 1 427 ? -20.387 -5.403 39.477 1.00 73.88 427 VAL A O 1
ATOM 3072 N N . TYR A 1 428 ? -21.026 -7.503 38.958 1.00 69.50 428 TYR A N 1
ATOM 3073 C CA . TYR A 1 428 ? -20.688 -7.462 37.539 1.00 69.50 428 TYR A CA 1
ATOM 3074 C C . TYR A 1 428 ? -21.916 -7.738 36.672 1.00 69.50 428 TYR A C 1
ATOM 3076 O O . TYR A 1 428 ? -22.732 -8.590 37.021 1.00 69.50 428 TYR A O 1
ATOM 3084 N N . ALA A 1 429 ? -22.066 -7.034 35.549 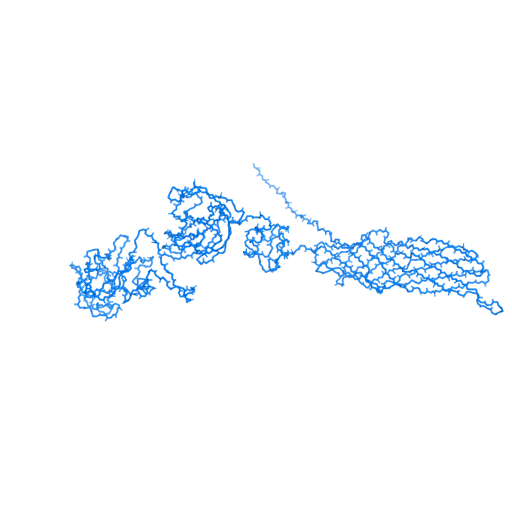1.00 67.62 429 ALA A N 1
ATOM 3085 C CA . ALA A 1 429 ? -23.156 -7.276 34.606 1.00 67.62 429 ALA A CA 1
ATOM 3086 C C . ALA A 1 429 ? -22.854 -8.509 33.745 1.00 67.62 429 ALA A C 1
ATOM 3088 O O . ALA A 1 429 ? -21.838 -8.563 33.057 1.00 67.62 429 ALA A O 1
ATOM 3089 N N . ILE A 1 430 ? -23.745 -9.497 33.757 1.00 58.97 430 ILE A N 1
ATOM 3090 C CA . ILE A 1 430 ? -23.657 -10.638 32.847 1.00 58.97 430 ILE A CA 1
ATOM 3091 C C . ILE A 1 430 ? -24.393 -10.268 31.556 1.00 58.97 430 ILE A C 1
ATOM 3093 O O . ILE A 1 430 ? -25.443 -9.629 31.607 1.00 58.97 430 ILE A O 1
ATOM 3097 N N . GLY A 1 431 ? -23.796 -10.588 30.406 1.00 56.06 431 GLY A N 1
ATOM 3098 C CA . GLY A 1 431 ? -24.278 -10.164 29.089 1.00 56.06 431 GLY A CA 1
ATOM 3099 C C . GLY A 1 431 ? -25.630 -10.773 28.680 1.00 56.06 431 GLY A C 1
ATOM 3100 O O . GLY A 1 431 ? -26.538 -10.990 29.476 1.00 56.06 431 GLY A O 1
ATOM 3101 N N . THR A 1 432 ? -25.808 -11.057 27.391 1.00 58.78 432 THR A N 1
ATOM 3102 C CA . THR A 1 432 ? -27.097 -11.557 26.873 1.00 58.78 432 THR A CA 1
ATOM 3103 C C . THR A 1 432 ? -27.396 -13.014 27.236 1.00 58.78 432 THR A C 1
ATOM 3105 O O . THR A 1 432 ? -28.562 -13.411 27.226 1.00 58.78 432 THR A O 1
ATOM 3108 N N . ASP A 1 433 ? -26.373 -13.806 27.571 1.00 74.25 433 ASP A N 1
ATOM 3109 C CA . ASP A 1 433 ? -26.552 -15.125 28.172 1.00 74.25 433 ASP A CA 1
ATOM 3110 C C . ASP A 1 433 ? -26.870 -14.951 29.657 1.00 74.25 433 ASP A C 1
ATOM 3112 O O . ASP A 1 433 ? -26.003 -14.651 30.477 1.00 74.25 433 ASP A O 1
ATOM 3116 N N . ARG A 1 434 ? -28.152 -15.105 29.976 1.00 81.75 434 ARG A N 1
ATOM 3117 C CA . ARG A 1 434 ? -28.697 -14.881 31.313 1.00 81.75 434 ARG A CA 1
ATOM 3118 C C . ARG A 1 434 ? -28.767 -16.154 32.153 1.00 81.75 434 ARG A C 1
ATOM 3120 O O . ARG A 1 434 ? -29.626 -16.256 33.030 1.00 81.75 434 ARG A O 1
ATOM 3127 N N . SER A 1 435 ? -27.916 -17.129 31.833 1.00 93.44 435 SER A N 1
ATOM 3128 C CA . SER A 1 435 ? -27.800 -18.385 32.568 1.00 93.44 435 SER A CA 1
ATOM 3129 C C . SER A 1 435 ? -26.852 -18.280 33.764 1.00 93.44 435 SER A C 1
ATOM 3131 O O . SER A 1 435 ? -25.909 -17.482 33.774 1.00 93.44 435 SER A O 1
ATOM 3133 N N . PHE A 1 436 ? -27.025 -19.157 34.749 1.00 95.69 436 PHE A N 1
ATOM 3134 C CA . PHE A 1 436 ? -26.067 -19.319 35.838 1.00 95.69 436 PHE A CA 1
ATOM 3135 C C . PHE A 1 436 ? -24.679 -19.717 35.323 1.00 95.69 436 PHE A C 1
ATOM 3137 O O . PHE A 1 436 ? -23.663 -19.262 35.843 1.00 95.69 436 PHE A O 1
ATOM 3144 N N . ALA A 1 437 ? -24.619 -20.534 34.266 1.00 94.25 437 ALA A N 1
ATOM 3145 C CA . ALA A 1 437 ? -23.356 -20.926 33.647 1.00 94.25 437 ALA A CA 1
ATOM 3146 C C . ALA A 1 437 ? -22.577 -19.707 33.125 1.00 94.25 437 ALA A C 1
ATOM 3148 O O . ALA A 1 437 ? -21.365 -19.628 33.315 1.00 94.25 437 ALA A O 1
ATOM 3149 N N . ALA A 1 438 ? -23.264 -18.732 32.524 1.00 80.44 438 ALA A N 1
ATOM 3150 C CA . ALA A 1 438 ? -22.644 -17.483 32.094 1.00 80.44 438 ALA A CA 1
ATOM 3151 C C . ALA A 1 438 ? -22.171 -16.629 33.279 1.00 80.44 438 ALA A C 1
ATOM 3153 O O . ALA A 1 438 ? -21.078 -16.068 33.223 1.00 80.44 438 ALA A O 1
ATOM 3154 N N . ALA A 1 439 ? -22.944 -16.576 34.366 1.00 85.69 439 ALA A N 1
ATOM 3155 C CA . ALA A 1 439 ? -22.538 -15.896 35.595 1.00 85.69 439 ALA A CA 1
ATOM 3156 C C . ALA A 1 439 ? -21.284 -16.520 36.230 1.00 85.69 439 ALA A C 1
ATOM 3158 O O . ALA A 1 439 ? -20.361 -15.798 36.608 1.00 85.69 439 ALA A O 1
ATOM 3159 N N . ALA A 1 440 ? -21.218 -17.852 36.293 1.00 90.06 440 ALA A N 1
ATOM 3160 C CA . ALA A 1 440 ? -20.050 -18.577 36.784 1.00 90.06 440 ALA A CA 1
ATOM 3161 C C . ALA A 1 440 ? -18.817 -18.332 35.903 1.00 90.06 440 ALA A C 1
ATOM 3163 O O . ALA A 1 440 ? -17.760 -17.987 36.420 1.00 90.06 440 ALA A O 1
ATOM 3164 N N . LEU A 1 441 ? -18.966 -18.410 34.576 1.00 77.38 441 LEU A N 1
ATOM 3165 C CA . LEU A 1 441 ? -17.882 -18.107 33.635 1.00 77.38 441 LEU A CA 1
ATOM 3166 C C . LEU A 1 441 ? -17.397 -16.654 33.740 1.00 77.38 441 LEU A C 1
ATOM 3168 O O . LEU A 1 441 ? -16.201 -16.398 33.598 1.00 77.38 441 LEU A O 1
ATOM 3172 N N . ALA A 1 442 ? -18.304 -15.700 33.974 1.00 70.44 442 ALA A N 1
ATOM 3173 C CA . ALA A 1 442 ? -17.944 -14.301 34.185 1.00 70.44 442 ALA A CA 1
ATOM 3174 C C . ALA A 1 442 ? -17.106 -14.134 35.459 1.00 70.44 442 ALA A C 1
ATOM 3176 O O . ALA A 1 442 ? -16.068 -13.485 35.418 1.00 70.44 442 ALA A O 1
ATOM 3177 N N . ALA A 1 443 ? -17.507 -14.772 36.559 1.00 79.44 443 ALA A N 1
ATOM 3178 C CA . ALA A 1 443 ? -16.750 -14.754 37.804 1.00 79.44 443 ALA A CA 1
ATOM 3179 C C . ALA A 1 443 ? -15.360 -15.403 37.661 1.00 79.44 443 ALA A C 1
ATOM 3181 O O . ALA A 1 443 ? -14.355 -14.793 38.032 1.00 79.44 443 ALA A O 1
ATOM 3182 N N . GLU A 1 444 ? -15.289 -16.587 37.040 1.00 77.31 444 GLU A N 1
ATOM 3183 C CA . GLU A 1 444 ? -14.035 -17.316 36.800 1.00 77.31 444 GLU A CA 1
ATOM 3184 C C . GLU A 1 444 ? -13.039 -16.501 35.962 1.00 77.31 444 GLU A C 1
ATOM 3186 O O . GLU A 1 444 ? -11.833 -16.558 36.206 1.00 77.31 444 GLU A O 1
ATOM 3191 N N . ARG A 1 445 ? -13.525 -15.703 34.999 1.00 63.69 445 ARG A N 1
ATOM 3192 C CA . ARG A 1 445 ? -12.682 -14.844 34.149 1.00 63.69 445 ARG A CA 1
ATOM 3193 C C . ARG A 1 445 ? -11.871 -13.831 34.955 1.00 63.69 445 ARG A C 1
ATOM 3195 O O . ARG A 1 445 ? -10.744 -13.529 34.573 1.00 63.69 445 ARG A O 1
ATOM 3202 N N . PHE A 1 446 ? -12.429 -13.330 36.050 1.00 62.44 446 PHE A N 1
ATOM 3203 C CA . PHE A 1 446 ? -11.755 -12.388 36.942 1.00 62.44 446 PHE A CA 1
ATOM 3204 C C . PHE A 1 446 ? -11.001 -13.094 38.080 1.00 62.44 446 PHE A C 1
ATOM 3206 O O . PHE A 1 446 ? -10.535 -12.442 39.008 1.00 62.44 446 PHE A O 1
ATOM 3213 N N . GLY A 1 447 ? -10.877 -14.426 38.029 1.00 73.31 447 GLY A N 1
ATOM 3214 C CA . GLY A 1 447 ? -10.239 -15.220 39.080 1.00 73.31 447 GLY A CA 1
ATOM 3215 C C . GLY A 1 447 ? -11.100 -15.405 40.332 1.00 73.31 447 GLY A C 1
ATOM 3216 O O . GLY A 1 447 ? -10.573 -15.815 41.363 1.00 73.31 447 GLY A O 1
ATOM 3217 N N . GLY A 1 448 ? -12.398 -15.105 40.252 1.00 86.19 448 GLY A N 1
ATOM 3218 C CA . GLY A 1 448 ? -13.355 -15.262 41.343 1.00 86.19 448 GLY A CA 1
ATOM 3219 C C . GLY A 1 448 ? -14.376 -16.365 41.084 1.00 86.19 448 GLY A C 1
ATOM 3220 O O . GLY A 1 448 ? -14.248 -17.181 40.170 1.00 86.19 448 GLY A O 1
ATOM 3221 N N . TYR A 1 449 ? -15.425 -16.372 41.896 1.00 95.75 449 TYR A N 1
ATOM 3222 C CA . TYR A 1 449 ? -16.575 -17.268 41.771 1.00 95.75 449 TYR A CA 1
ATOM 3223 C C . TYR A 1 449 ? -17.865 -16.533 42.170 1.00 95.75 449 TYR A C 1
ATOM 3225 O O . TYR A 1 449 ? -17.795 -15.513 42.860 1.00 95.75 449 TYR A O 1
ATOM 3233 N N . PRO A 1 450 ? -19.057 -16.993 41.731 1.00 96.75 450 PRO A N 1
ATOM 3234 C CA . PRO A 1 450 ? -20.312 -16.446 42.233 1.00 96.75 450 PRO A CA 1
ATOM 3235 C C . PRO A 1 450 ? -20.327 -16.505 43.762 1.00 96.75 450 PRO A C 1
ATOM 3237 O O . PRO A 1 450 ? -20.111 -17.570 44.341 1.00 96.75 450 PRO A O 1
ATOM 3240 N N . ALA A 1 451 ? -20.551 -15.359 44.395 1.00 96.94 451 ALA A N 1
ATOM 3241 C CA . ALA A 1 451 ? -20.232 -15.147 45.798 1.00 96.94 451 ALA A CA 1
ATOM 3242 C C . ALA A 1 451 ? -20.983 -16.091 46.734 1.00 96.94 451 ALA A C 1
ATOM 3244 O O . ALA A 1 451 ? -22.172 -16.382 46.530 1.00 96.94 451 ALA A O 1
ATOM 3245 N N . THR A 1 452 ? -20.297 -16.517 47.787 1.00 97.56 452 THR A N 1
ATOM 3246 C CA . THR A 1 452 ? -20.893 -17.216 48.914 1.00 97.56 452 THR A CA 1
ATOM 3247 C C . THR A 1 452 ? -21.199 -16.225 50.030 1.00 97.56 452 THR A C 1
ATOM 3249 O O . THR A 1 452 ? -20.634 -15.138 50.126 1.00 97.56 452 THR A O 1
ATOM 3252 N N . ILE A 1 453 ? -22.225 -16.535 50.824 1.00 97.25 453 ILE A N 1
ATOM 3253 C CA . ILE A 1 453 ? -22.635 -15.680 51.941 1.00 97.25 453 ILE A CA 1
ATOM 3254 C C . ILE A 1 453 ? -22.945 -16.578 53.134 1.00 97.25 453 ILE A C 1
ATOM 3256 O O . ILE A 1 453 ? -24.049 -17.090 53.323 1.00 97.25 453 ILE A O 1
ATOM 3260 N N . THR A 1 454 ? -21.932 -16.803 53.949 1.00 96.31 454 THR A N 1
ATOM 3261 C CA . THR A 1 454 ? -21.890 -17.793 55.024 1.00 96.31 454 THR A CA 1
ATOM 3262 C C . THR A 1 454 ? -22.268 -17.226 56.394 1.00 96.31 454 THR A C 1
ATOM 3264 O O . THR A 1 454 ? -22.462 -17.997 57.340 1.00 96.31 454 THR A O 1
ATOM 3267 N N . SER A 1 455 ? -22.418 -15.901 56.524 1.00 96.12 455 SER A N 1
ATOM 3268 C CA . SER A 1 455 ? -22.771 -15.252 57.793 1.00 96.12 455 SER A CA 1
ATOM 3269 C C . SER A 1 455 ? -23.650 -13.997 57.646 1.00 96.12 455 SER A C 1
ATOM 3271 O O . SER A 1 455 ? -23.607 -13.315 56.619 1.00 96.12 455 SER A O 1
ATOM 3273 N N . PRO A 1 456 ? -24.419 -13.627 58.693 1.00 96.50 456 PRO A N 1
ATOM 3274 C CA . PRO A 1 456 ? -25.122 -12.344 58.734 1.00 96.50 456 PRO A CA 1
ATOM 3275 C C . PRO A 1 456 ? -24.197 -11.138 58.555 1.00 96.50 456 PRO A C 1
ATOM 3277 O O . PRO A 1 456 ? -24.586 -10.158 57.928 1.00 96.50 456 PRO A O 1
ATOM 3280 N N . GLU A 1 457 ? -22.990 -11.189 59.121 1.00 94.69 457 GLU A N 1
ATOM 3281 C CA . GLU A 1 457 ? -22.019 -10.096 59.074 1.00 94.69 457 GLU A CA 1
ATOM 3282 C C . GLU A 1 457 ? -21.480 -9.855 57.654 1.00 94.69 457 GLU A C 1
ATOM 3284 O O . GLU A 1 457 ? -21.282 -8.702 57.264 1.00 94.69 457 GLU A O 1
ATOM 3289 N N . GLU A 1 458 ? -21.310 -10.925 56.878 1.00 94.94 458 GLU A N 1
ATOM 3290 C CA . GLU A 1 458 ? -20.924 -10.897 55.462 1.00 94.94 458 GLU A CA 1
ATOM 3291 C C . GLU A 1 458 ? -22.020 -10.286 54.595 1.00 94.94 458 GLU A C 1
ATOM 3293 O O . GLU A 1 458 ? -21.778 -9.343 53.842 1.00 94.94 458 GLU A O 1
ATOM 3298 N N . GLN A 1 459 ? -23.264 -10.735 54.784 1.00 94.81 459 GLN A N 1
ATOM 3299 C CA . GLN A 1 459 ? -24.427 -10.151 54.118 1.00 94.81 459 GLN A CA 1
ATOM 3300 C C . GLN A 1 459 ? -24.546 -8.650 54.408 1.00 94.81 459 GLN A C 1
ATOM 3302 O O . GLN A 1 459 ? -24.837 -7.845 53.522 1.00 94.81 459 GLN A O 1
ATOM 3307 N N . ASP A 1 460 ? -24.312 -8.264 55.659 1.00 86.19 460 ASP A N 1
ATOM 3308 C CA . ASP A 1 460 ? -24.301 -6.879 56.111 1.00 86.19 460 ASP A CA 1
ATOM 3309 C C . ASP A 1 460 ? -23.184 -6.053 55.455 1.00 86.19 460 ASP A C 1
ATOM 3311 O O . ASP A 1 460 ? -23.373 -4.862 55.192 1.00 86.19 460 ASP A O 1
ATOM 3315 N N . PHE A 1 461 ? -22.013 -6.647 55.216 1.00 85.06 461 PHE A N 1
ATOM 3316 C CA . PHE A 1 461 ? -20.921 -6.020 54.472 1.00 85.06 461 PHE A CA 1
ATOM 3317 C C . PHE A 1 461 ? -21.295 -5.834 52.993 1.00 85.06 461 PHE A C 1
ATOM 3319 O O . PHE A 1 461 ? -21.181 -4.714 52.481 1.00 85.06 461 PHE A O 1
ATOM 3326 N N . ILE A 1 462 ? -21.825 -6.881 52.355 1.00 88.88 462 ILE A N 1
ATOM 3327 C CA . ILE A 1 462 ? -22.314 -6.890 50.967 1.00 88.88 462 ILE A CA 1
ATOM 3328 C C . ILE A 1 462 ? -23.347 -5.787 50.742 1.00 88.88 462 ILE A C 1
ATOM 3330 O O . ILE A 1 462 ? -23.148 -4.900 49.912 1.00 88.88 462 ILE A O 1
ATOM 3334 N N . ASN A 1 463 ? -24.384 -5.745 51.577 1.00 80.62 463 ASN A N 1
ATOM 3335 C CA . ASN A 1 463 ? -25.461 -4.758 51.484 1.00 80.62 463 ASN A CA 1
ATOM 3336 C C . ASN A 1 463 ? -24.981 -3.302 51.580 1.00 80.62 463 ASN A C 1
ATOM 3338 O O . ASN A 1 463 ? -25.649 -2.400 51.073 1.00 80.62 463 ASN A O 1
ATOM 3342 N N . ARG A 1 464 ? -23.866 -3.045 52.277 1.00 73.38 464 ARG A N 1
ATOM 3343 C CA . ARG A 1 464 ? -23.354 -1.685 52.503 1.00 73.38 464 ARG A CA 1
ATOM 3344 C C . ARG A 1 464 ? -22.446 -1.190 51.388 1.00 73.38 464 ARG A C 1
ATOM 3346 O O . ARG A 1 464 ? -22.498 0.003 51.106 1.00 73.38 464 ARG A O 1
ATOM 3353 N N . ASN A 1 465 ? -21.607 -2.055 50.816 1.00 65.81 465 ASN A N 1
ATOM 3354 C CA . ASN A 1 465 ? -20.556 -1.614 49.890 1.00 65.81 465 ASN A CA 1
ATOM 3355 C C . ASN A 1 465 ? -20.802 -2.035 48.432 1.00 65.81 465 ASN A C 1
ATOM 3357 O O . ASN A 1 465 ? -20.377 -1.316 47.537 1.00 65.81 465 ASN A O 1
ATOM 3361 N N . MET A 1 466 ? -21.535 -3.125 48.185 1.00 74.25 466 MET A N 1
ATOM 3362 C CA . MET A 1 466 ? -21.896 -3.594 46.839 1.00 74.25 466 MET A CA 1
ATOM 3363 C C . MET A 1 466 ? -23.297 -4.231 46.842 1.00 74.25 466 MET A C 1
ATOM 3365 O O . MET A 1 466 ? -23.442 -5.448 46.712 1.00 74.25 466 MET A O 1
ATOM 3369 N N . PRO A 1 467 ? -24.358 -3.425 47.044 1.00 71.50 467 PRO A N 1
ATOM 3370 C CA . PRO A 1 467 ? -25.722 -3.938 47.089 1.00 71.50 467 PRO A CA 1
ATOM 3371 C C . PRO A 1 467 ? -26.133 -4.561 45.748 1.00 71.50 467 PRO A C 1
ATOM 3373 O O . PRO A 1 467 ? -25.747 -4.074 44.685 1.00 71.50 467 PRO A O 1
ATOM 3376 N N . ALA A 1 468 ? -26.980 -5.594 45.796 1.00 75.81 468 ALA A N 1
ATOM 3377 C CA . ALA A 1 468 ? -27.549 -6.189 44.588 1.00 75.81 468 ALA A CA 1
ATOM 3378 C C . ALA A 1 468 ? -28.294 -5.153 43.734 1.00 75.81 468 ALA A C 1
ATOM 3380 O O . ALA A 1 468 ? -29.045 -4.310 44.242 1.00 75.81 468 ALA A O 1
ATOM 3381 N N . VAL A 1 469 ? -28.134 -5.280 42.420 1.00 70.88 469 VAL A N 1
ATOM 3382 C CA . VAL A 1 469 ? -28.756 -4.425 41.413 1.00 70.88 469 VAL A CA 1
ATOM 3383 C C . VAL A 1 469 ? -30.006 -5.114 40.872 1.00 70.88 469 VAL A C 1
ATOM 3385 O O . VAL A 1 469 ? -29.981 -6.283 40.495 1.00 70.88 469 VAL A O 1
ATOM 3388 N N . GLN A 1 470 ? -31.111 -4.367 40.835 1.00 63.88 470 GLN A N 1
ATOM 3389 C CA . GLN A 1 470 ? -32.390 -4.812 40.257 1.00 63.88 470 GLN A CA 1
ATOM 3390 C C . GLN A 1 470 ? -32.821 -3.998 39.033 1.00 63.88 470 GLN A C 1
ATOM 3392 O O . GLN A 1 470 ? -33.913 -4.181 38.491 1.00 63.88 470 GLN A O 1
ATOM 3397 N N . ASN A 1 471 ? -32.004 -3.033 38.615 1.00 52.88 471 ASN A N 1
ATOM 3398 C CA . ASN A 1 471 ? -32.335 -2.180 37.487 1.00 52.88 471 ASN A CA 1
ATOM 3399 C C . ASN A 1 471 ? -32.047 -2.933 36.182 1.00 52.88 471 ASN A C 1
ATOM 3401 O O . ASN A 1 471 ? -30.892 -3.118 35.831 1.00 52.88 471 ASN A O 1
ATOM 3405 N N . GLY A 1 472 ? -33.087 -3.387 35.479 1.00 52.50 472 GLY A N 1
ATOM 3406 C CA . GLY A 1 472 ? -32.949 -4.116 34.209 1.00 52.50 472 GLY A CA 1
ATOM 3407 C C . GLY A 1 472 ? -32.838 -5.644 34.324 1.00 52.50 472 GLY A C 1
ATOM 3408 O O . GLY A 1 472 ? -32.982 -6.318 33.304 1.00 52.50 472 GLY A O 1
ATOM 3409 N N . GLY A 1 473 ? -32.683 -6.186 35.538 1.00 67.81 473 GLY A N 1
ATOM 3410 C CA . GLY A 1 473 ? -32.731 -7.623 35.843 1.00 67.81 473 GLY A CA 1
ATOM 3411 C C . GLY A 1 473 ? -32.121 -7.964 37.208 1.00 67.81 473 GLY A C 1
ATOM 3412 O O . GLY A 1 473 ? -31.889 -7.061 38.006 1.00 67.81 473 GLY A O 1
ATOM 3413 N N . ASN A 1 474 ? -31.905 -9.252 37.499 1.00 84.50 474 ASN A N 1
ATOM 3414 C CA . ASN A 1 474 ? -31.565 -9.743 38.846 1.00 84.50 474 ASN A CA 1
ATOM 3415 C C . ASN A 1 474 ? -30.056 -9.970 39.062 1.00 84.50 474 ASN A C 1
ATOM 3417 O O . ASN A 1 474 ? -29.345 -10.301 38.113 1.00 84.50 474 ASN A O 1
ATOM 3421 N N . THR A 1 475 ? -29.587 -9.854 40.315 1.00 90.06 475 THR A N 1
ATOM 3422 C CA . THR A 1 475 ? -28.226 -10.249 40.735 1.00 90.06 475 THR A CA 1
ATOM 3423 C C . THR A 1 475 ? -28.214 -11.666 41.299 1.00 90.06 475 THR A C 1
ATOM 3425 O O . THR A 1 475 ? -28.884 -11.919 42.300 1.00 90.06 475 THR A O 1
ATOM 3428 N N . VAL A 1 476 ? -27.444 -12.564 40.686 1.00 97.00 476 VAL A N 1
ATOM 3429 C CA . VAL A 1 476 ? -27.269 -13.958 41.121 1.00 97.00 476 VAL A CA 1
ATOM 3430 C C . VAL A 1 476 ? -26.083 -14.121 42.078 1.00 97.00 476 VAL A C 1
ATOM 3432 O O . VAL A 1 476 ? -25.094 -13.390 41.973 1.00 97.00 476 VAL A O 1
ATOM 3435 N N . ILE A 1 477 ? -26.195 -15.073 43.009 1.00 97.94 477 ILE A N 1
ATOM 3436 C CA . ILE A 1 477 ? -25.145 -15.486 43.960 1.00 97.94 477 ILE A CA 1
ATOM 3437 C C . ILE A 1 477 ? -24.842 -16.986 43.816 1.00 97.94 477 ILE A C 1
ATOM 3439 O O . ILE A 1 477 ? -25.585 -17.714 43.165 1.00 97.94 477 ILE A O 1
ATOM 3443 N N . GLY A 1 478 ? -23.772 -17.474 44.441 1.00 97.88 478 GLY A N 1
ATOM 3444 C CA . GLY A 1 478 ? -23.265 -18.841 44.274 1.00 97.88 478 GLY A CA 1
ATOM 3445 C C . GLY A 1 478 ? -23.997 -19.949 45.030 1.00 97.88 478 GLY A C 1
ATOM 3446 O O . GLY A 1 478 ? -23.403 -21.007 45.244 1.00 97.88 478 GLY A O 1
ATOM 3447 N N . LEU A 1 479 ? -25.238 -19.731 45.474 1.00 97.88 479 LEU A N 1
ATOM 3448 C CA . LEU A 1 479 ? -26.047 -20.777 46.104 1.00 97.88 479 LEU A CA 1
ATOM 3449 C C . LEU A 1 479 ? -26.849 -21.503 45.019 1.00 97.88 479 LEU A C 1
ATOM 3451 O O . LEU A 1 479 ? -27.632 -20.873 44.308 1.00 97.88 479 LEU A O 1
ATOM 3455 N N . VAL A 1 480 ? -26.646 -22.814 44.895 1.00 97.38 480 VAL A N 1
ATOM 3456 C CA . VAL A 1 480 ? -27.284 -23.657 43.873 1.00 97.38 480 VAL A CA 1
ATOM 3457 C C . VAL A 1 480 ? -27.930 -24.881 44.511 1.00 97.38 480 VAL A C 1
ATOM 3459 O O . VAL A 1 480 ? -27.467 -25.355 45.555 1.00 97.38 480 VAL A O 1
ATOM 3462 N N . GLN A 1 481 ? -28.987 -25.401 43.900 1.00 96.62 481 GLN A N 1
ATOM 3463 C CA . GLN A 1 481 ? -29.677 -26.593 44.379 1.00 96.62 481 GLN A CA 1
ATOM 3464 C C . GLN A 1 481 ? -29.247 -27.846 43.606 1.00 96.62 481 GLN A C 1
ATOM 3466 O O . GLN A 1 481 ? -29.052 -27.824 42.391 1.00 96.62 481 GLN A O 1
ATOM 3471 N N . ASP A 1 482 ? -29.067 -28.966 44.312 1.00 93.38 482 ASP A N 1
ATOM 3472 C CA . ASP A 1 482 ? -28.872 -30.270 43.675 1.00 93.38 482 ASP A CA 1
ATOM 3473 C C . ASP A 1 482 ? -30.180 -30.705 42.986 1.00 93.38 482 ASP A C 1
ATOM 3475 O O . ASP A 1 482 ? -31.162 -30.968 43.686 1.00 93.38 482 ASP A O 1
ATOM 3479 N N . PRO A 1 483 ? -30.195 -30.902 41.652 1.00 88.81 483 PRO A N 1
ATOM 3480 C CA . PRO A 1 483 ? -31.406 -31.249 40.900 1.00 88.81 483 PRO A CA 1
ATOM 3481 C C . PRO A 1 483 ? -31.972 -32.640 41.245 1.00 88.81 483 PRO A C 1
ATOM 3483 O O . PRO A 1 483 ? -32.982 -33.079 40.689 1.00 88.81 483 PRO A O 1
ATOM 3486 N N . THR A 1 484 ? -31.288 -33.406 42.100 1.00 90.50 484 THR A N 1
ATOM 3487 C CA . THR A 1 484 ? -31.740 -34.707 42.610 1.00 90.50 484 THR A CA 1
ATOM 3488 C C . THR A 1 484 ? -32.289 -34.653 44.036 1.00 90.50 484 THR A C 1
ATOM 3490 O O . THR A 1 484 ? -32.800 -35.669 44.528 1.00 90.50 484 THR A O 1
ATOM 3493 N N . ALA A 1 485 ? -32.192 -33.502 44.702 1.00 92.25 485 ALA A N 1
ATOM 3494 C CA . ALA A 1 485 ? -32.704 -33.293 46.046 1.00 92.25 485 ALA A CA 1
ATOM 3495 C C . ALA A 1 485 ? -34.225 -33.065 46.060 1.00 92.25 485 ALA A C 1
ATOM 3497 O O . ALA A 1 485 ? -34.911 -33.115 45.041 1.00 92.25 485 ALA A O 1
ATOM 3498 N N . SER A 1 486 ? -34.788 -32.929 47.261 1.00 92.44 486 SER A N 1
ATOM 3499 C CA . SER A 1 486 ? -36.223 -32.681 47.426 1.00 92.44 486 SER A CA 1
ATOM 3500 C C . SER A 1 486 ? -36.526 -31.182 47.443 1.00 92.44 486 SER A C 1
ATOM 3502 O O . SER A 1 486 ? -36.178 -30.493 48.401 1.00 92.44 486 SER A O 1
ATOM 3504 N N . GLU A 1 487 ? -37.258 -30.715 46.435 1.00 92.12 487 GLU A N 1
ATOM 3505 C CA . GLU A 1 487 ? -37.747 -29.335 46.344 1.00 92.12 487 GLU A CA 1
ATOM 3506 C C . GLU A 1 487 ? -38.707 -28.929 47.482 1.00 92.12 487 GLU A C 1
ATOM 3508 O O . GLU A 1 487 ? -39.465 -29.775 47.986 1.00 92.12 487 GLU A O 1
ATOM 3513 N N . PRO A 1 488 ? -38.753 -27.639 47.882 1.00 89.69 488 PRO A N 1
ATOM 3514 C CA . PRO A 1 488 ? -37.854 -26.542 47.481 1.00 89.69 488 PRO A CA 1
ATOM 3515 C C . PRO A 1 488 ? -36.655 -26.356 48.432 1.00 89.69 488 PRO A C 1
ATOM 3517 O O . PRO A 1 488 ? -35.838 -25.457 48.281 1.00 89.69 488 PRO A O 1
ATOM 3520 N N . SER A 1 489 ? -36.600 -27.115 49.534 1.00 89.62 489 SER A N 1
ATOM 3521 C CA . SER A 1 489 ? -35.784 -26.742 50.705 1.00 89.62 489 SER A CA 1
ATOM 3522 C C . SER A 1 489 ? -34.567 -27.630 50.963 1.00 89.62 489 SER A C 1
ATOM 3524 O O . SER A 1 489 ? -33.788 -27.315 51.863 1.00 89.62 489 SER A O 1
ATOM 3526 N N . ASP A 1 490 ? -34.419 -28.751 50.258 1.00 91.81 490 ASP A N 1
ATOM 3527 C CA . ASP A 1 490 ? -33.300 -29.681 50.437 1.00 91.81 490 ASP A CA 1
ATOM 3528 C C . ASP A 1 490 ? -32.291 -29.554 49.286 1.00 91.81 490 ASP A C 1
ATOM 3530 O O . ASP A 1 490 ? -32.662 -29.208 48.168 1.00 91.81 490 ASP A O 1
ATOM 3534 N N . GLY A 1 491 ? -31.021 -29.871 49.548 1.00 94.06 491 GLY A N 1
ATOM 3535 C CA . GLY A 1 491 ? -29.977 -29.920 48.512 1.00 94.06 491 GLY A CA 1
ATOM 3536 C C . GLY A 1 491 ? -29.297 -28.602 48.132 1.00 94.06 491 GLY A C 1
ATOM 3537 O O . GLY A 1 491 ? -28.517 -28.603 47.187 1.00 94.06 491 GLY A O 1
ATOM 3538 N N . TRP A 1 492 ? -29.539 -27.506 48.852 1.00 97.38 492 TRP A N 1
ATOM 3539 C CA . TRP A 1 492 ? -28.825 -26.240 48.644 1.00 97.38 492 TRP A CA 1
ATOM 3540 C C . TRP A 1 492 ? -27.349 -26.329 49.062 1.00 97.38 492 TRP A C 1
ATOM 3542 O O . TRP A 1 492 ? -27.033 -26.784 50.168 1.00 97.38 492 TRP A O 1
ATOM 3552 N N . GLY A 1 493 ? -26.446 -25.853 48.203 1.00 97.38 493 GLY A N 1
ATOM 3553 C CA . GLY A 1 493 ? -25.006 -25.825 48.453 1.00 97.38 493 GLY A CA 1
ATOM 3554 C C . GLY A 1 493 ? -24.294 -24.685 47.726 1.00 97.38 493 GLY A C 1
ATOM 3555 O O . GLY A 1 493 ? -24.705 -24.260 46.649 1.00 97.38 493 GLY A O 1
ATOM 3556 N N . TRP A 1 494 ? -23.222 -24.177 48.334 1.00 98.06 494 TRP A N 1
ATOM 3557 C CA . TRP A 1 494 ? -22.371 -23.165 47.712 1.00 98.06 494 TRP A CA 1
ATOM 3558 C C . TRP A 1 494 ? -21.523 -23.777 46.595 1.00 98.06 494 TRP A C 1
ATOM 3560 O O . TRP A 1 494 ? -21.018 -24.893 46.746 1.00 98.06 494 TRP A O 1
ATOM 3570 N N . VAL A 1 495 ? -21.295 -23.029 45.512 1.00 97.38 495 VAL A N 1
ATOM 3571 C CA . VAL A 1 495 ? -20.416 -23.435 44.395 1.00 97.38 495 VAL A CA 1
ATOM 3572 C C . VAL A 1 495 ? -18.982 -23.768 44.826 1.00 97.38 495 VAL A C 1
ATOM 3574 O O . VAL A 1 495 ? -18.316 -24.573 44.179 1.00 97.38 495 VAL A O 1
ATOM 3577 N N . THR A 1 496 ? -18.524 -23.216 45.951 1.00 96.25 496 THR A N 1
ATOM 3578 C CA . THR A 1 496 ? -17.213 -23.492 46.566 1.00 96.25 496 THR A CA 1
ATOM 3579 C C . THR A 1 496 ? -17.173 -24.807 47.357 1.00 96.25 496 THR A C 1
ATOM 3581 O O . THR A 1 496 ? -16.099 -25.305 47.698 1.00 96.25 496 THR A O 1
ATOM 3584 N N . GLY A 1 497 ? -18.335 -25.393 47.673 1.00 95.88 497 GLY A N 1
ATOM 3585 C CA . GLY A 1 497 ? -18.471 -26.551 48.560 1.00 95.88 497 GLY A CA 1
ATOM 3586 C C . GLY A 1 497 ? -18.451 -26.214 50.057 1.00 95.88 497 GLY A C 1
ATOM 3587 O O . GLY A 1 497 ? -18.416 -27.126 50.890 1.00 95.88 497 GLY A O 1
ATOM 3588 N N . GLU A 1 498 ? -18.474 -24.931 50.420 1.00 95.31 498 GLU A N 1
ATOM 3589 C CA . GLU A 1 498 ? -18.577 -24.495 51.811 1.00 95.31 498 GLU A CA 1
ATOM 3590 C C . GLU A 1 498 ? -19.887 -24.961 52.479 1.00 95.31 498 GLU A C 1
ATOM 3592 O O . GLU A 1 498 ? -20.918 -25.114 51.815 1.00 95.31 498 GLU A O 1
ATOM 3597 N N . PRO A 1 499 ? -19.901 -25.184 53.809 1.00 95.00 499 PRO A N 1
ATOM 3598 C CA . PRO A 1 499 ? -21.113 -25.606 54.501 1.00 95.00 499 PRO A CA 1
ATOM 3599 C C . PRO A 1 499 ? -22.230 -24.552 54.438 1.00 95.00 499 PRO A C 1
ATOM 3601 O O . PRO A 1 499 ? -22.109 -23.464 55.004 1.00 95.00 499 PRO A O 1
ATOM 3604 N N . PHE A 1 500 ? -23.379 -24.918 53.864 1.00 95.62 500 PHE A N 1
ATOM 3605 C CA . PHE A 1 500 ? -24.599 -24.111 53.929 1.00 95.62 500 PHE A CA 1
ATOM 3606 C C . PHE A 1 500 ? -25.238 -24.197 55.329 1.00 95.62 500 PHE A C 1
ATOM 3608 O O . PHE A 1 500 ? -26.093 -25.038 55.606 1.00 95.62 500 PHE A O 1
ATOM 3615 N N . SER A 1 501 ? -24.748 -23.375 56.263 1.00 93.94 501 SER A N 1
ATOM 3616 C CA . SER A 1 501 ? -25.161 -23.387 57.682 1.00 93.94 501 SER A CA 1
ATOM 3617 C C . SER A 1 501 ? -26.005 -22.184 58.112 1.00 93.94 501 SER A C 1
ATOM 3619 O O . SER A 1 501 ? -26.581 -22.185 59.205 1.00 93.94 501 SER A O 1
ATOM 3621 N N . TRP A 1 502 ? -26.099 -21.176 57.248 1.00 96.50 502 TRP A N 1
ATOM 3622 C CA . TRP A 1 502 ? -26.853 -19.950 57.452 1.00 96.50 502 TRP A CA 1
ATOM 3623 C C . TRP A 1 502 ? -27.500 -19.517 56.134 1.00 96.50 502 TRP A C 1
ATOM 3625 O O . TRP A 1 502 ? -26.969 -19.797 55.064 1.00 96.50 502 TRP A O 1
ATOM 3635 N N . SER A 1 503 ? -28.648 -18.846 56.221 1.00 96.31 503 SER A N 1
ATOM 3636 C CA . SER A 1 503 ? -29.390 -18.368 55.057 1.00 96.31 503 SER A CA 1
ATOM 3637 C C . SER A 1 503 ? -30.061 -17.029 55.330 1.00 96.31 503 SER A C 1
ATOM 3639 O O . SER A 1 503 ? -30.588 -16.838 56.432 1.00 96.31 503 SER A O 1
ATOM 3641 N N . ASN A 1 504 ? -30.177 -16.187 54.303 1.00 97.38 504 ASN A N 1
ATOM 3642 C CA . ASN A 1 504 ? -30.976 -14.961 54.336 1.00 97.38 504 ASN A CA 1
ATOM 3643 C C . ASN A 1 504 ? -32.227 -15.033 53.447 1.00 97.38 504 ASN A C 1
ATOM 3645 O O . ASN A 1 504 ? -32.629 -14.038 52.835 1.00 97.38 504 ASN A O 1
ATOM 3649 N N . TRP A 1 505 ? -32.842 -16.217 53.364 1.00 97.69 505 TRP A N 1
ATOM 3650 C CA . TRP A 1 505 ? -34.091 -16.413 52.634 1.00 97.69 505 TRP A CA 1
ATOM 3651 C C . TRP A 1 505 ? -35.128 -15.368 53.023 1.00 97.69 505 TRP A C 1
ATOM 3653 O O . TRP A 1 505 ? -35.403 -15.126 54.207 1.00 97.69 505 TRP A O 1
ATOM 3663 N N . ARG A 1 506 ? -35.730 -14.748 52.010 1.00 96.81 506 ARG A N 1
ATOM 3664 C CA . ARG A 1 506 ? -36.864 -13.867 52.222 1.00 96.81 506 ARG A CA 1
ATOM 3665 C C . ARG A 1 506 ? -38.020 -14.681 52.800 1.00 96.81 506 ARG A C 1
ATOM 3667 O O . ARG A 1 506 ? -38.163 -15.873 52.559 1.00 96.81 506 ARG A O 1
ATOM 3674 N N . SER A 1 507 ? -38.863 -14.036 53.602 1.00 96.81 507 SER A N 1
ATOM 3675 C CA . SER A 1 507 ? -40.025 -14.701 54.199 1.00 96.81 507 SER A CA 1
ATOM 3676 C C . SER A 1 507 ? -40.922 -15.317 53.120 1.00 96.81 507 SER A C 1
ATOM 3678 O O . SER A 1 507 ? -41.669 -14.585 52.474 1.00 96.81 507 SER A O 1
ATOM 3680 N N . GLY A 1 508 ? -40.923 -16.645 53.018 1.00 94.81 508 GLY A N 1
ATOM 3681 C CA . GLY A 1 508 ? -41.678 -17.387 52.005 1.00 94.81 508 GLY A CA 1
ATOM 3682 C C . GLY A 1 508 ? -40.802 -18.244 51.094 1.00 94.81 508 GLY A C 1
ATOM 3683 O O . GLY A 1 508 ? -41.343 -19.179 50.518 1.00 94.81 508 GLY A O 1
ATOM 3684 N N . GLU A 1 509 ? -39.496 -17.972 51.056 1.00 96.12 509 GLU A N 1
ATOM 3685 C CA . GLU A 1 509 ? -38.515 -18.638 50.194 1.00 96.12 509 GLU A CA 1
ATOM 3686 C C . GLU A 1 509 ? -37.706 -19.712 50.948 1.00 96.12 509 GLU A C 1
ATOM 3688 O O . GLU A 1 509 ? -37.580 -19.629 52.182 1.00 96.12 509 GLU A O 1
ATOM 3693 N N . PRO A 1 510 ? -37.138 -20.706 50.240 1.00 96.00 510 PRO A N 1
ATOM 3694 C CA . PRO A 1 510 ? -37.342 -20.991 48.813 1.00 96.00 510 PRO A CA 1
ATOM 3695 C C . PRO A 1 510 ? -38.735 -21.581 48.531 1.00 96.00 510 PRO A C 1
ATOM 3697 O O . PRO A 1 510 ? -39.288 -22.287 49.389 1.00 96.00 510 PRO A O 1
ATOM 3700 N N . ASN A 1 511 ? -39.323 -21.274 47.373 1.00 95.69 511 ASN A N 1
ATOM 3701 C CA . ASN A 1 511 ? -40.707 -21.635 47.041 1.00 95.69 511 ASN A CA 1
ATOM 3702 C C . ASN A 1 511 ? -40.882 -22.497 45.773 1.00 95.69 511 ASN A C 1
ATOM 3704 O O . ASN A 1 511 ? -41.983 -23.030 45.584 1.00 95.69 511 ASN A O 1
ATOM 3708 N N . ASP A 1 512 ? -39.826 -22.666 44.977 1.00 93.69 512 ASP A N 1
ATOM 3709 C CA . ASP A 1 512 ? -39.769 -23.408 43.716 1.00 93.69 512 ASP A CA 1
ATOM 3710 C C . ASP A 1 512 ? -40.918 -23.048 42.754 1.00 93.69 512 ASP A C 1
ATOM 3712 O O . ASP A 1 512 ? -41.746 -23.872 42.330 1.00 93.69 512 ASP A O 1
ATOM 3716 N N . THR A 1 513 ? -41.035 -21.760 42.433 1.00 90.62 513 THR A N 1
ATOM 3717 C CA . THR A 1 513 ? -42.061 -21.265 41.521 1.00 90.62 513 THR A CA 1
ATOM 3718 C C . THR A 1 513 ? -41.873 -21.889 40.143 1.00 90.62 513 THR A C 1
ATOM 3720 O O . THR A 1 513 ? -40.867 -21.721 39.474 1.00 90.62 513 THR A O 1
ATOM 3723 N N . ALA A 1 514 ? -42.926 -22.561 39.672 1.00 84.25 514 ALA A N 1
ATOM 3724 C CA . ALA A 1 514 ? -42.961 -23.287 38.399 1.00 84.25 514 ALA A CA 1
ATOM 3725 C C . ALA A 1 514 ? -42.099 -24.565 38.321 1.00 84.25 514 ALA A C 1
ATOM 3727 O O . ALA A 1 514 ? -42.163 -25.241 37.288 1.00 84.25 514 ALA A O 1
ATOM 3728 N N . GLY A 1 515 ? -41.472 -24.994 39.423 1.00 88.81 515 GLY A N 1
ATOM 3729 C CA . GLY A 1 515 ? -40.798 -26.292 39.516 1.00 88.81 515 GLY A CA 1
ATOM 3730 C C . GLY A 1 515 ? -39.418 -26.325 38.861 1.00 88.81 515 GLY A C 1
ATOM 3731 O O . GLY A 1 515 ? -39.086 -27.341 38.242 1.00 88.81 515 GLY A O 1
ATOM 3732 N N . ASN A 1 516 ? -38.713 -25.192 38.840 1.00 89.44 516 ASN A N 1
ATOM 3733 C CA . ASN A 1 516 ? -37.443 -25.020 38.141 1.00 89.44 516 ASN A CA 1
ATOM 3734 C C . ASN A 1 516 ? -36.580 -23.874 38.700 1.00 89.44 516 ASN A C 1
ATOM 3736 O O . ASN A 1 516 ? -35.879 -23.237 37.915 1.00 89.44 516 ASN A O 1
ATOM 3740 N N . GLU A 1 517 ? -36.669 -23.555 39.993 1.00 93.81 517 GLU A N 1
ATOM 3741 C CA . GLU A 1 517 ? -35.895 -22.466 40.612 1.00 93.81 517 GLU A CA 1
ATOM 3742 C C . GLU A 1 517 ? -34.637 -22.974 41.335 1.00 93.81 517 GLU A C 1
ATOM 3744 O O . GLU A 1 517 ? -34.563 -22.995 42.556 1.00 93.81 517 GLU A O 1
ATOM 3749 N N . ASP A 1 518 ? -33.619 -23.352 40.558 1.00 95.38 518 ASP A N 1
ATOM 3750 C CA . ASP A 1 518 ? -32.424 -24.047 41.066 1.00 95.38 518 ASP A CA 1
ATOM 3751 C C . ASP A 1 518 ? -31.261 -23.115 41.501 1.00 95.38 518 ASP A C 1
ATOM 3753 O O . ASP A 1 518 ? -30.202 -23.586 41.935 1.00 95.38 518 ASP A O 1
ATOM 3757 N N . PHE A 1 519 ? -31.416 -21.790 41.378 1.00 97.12 519 PHE A N 1
ATOM 3758 C CA . PHE A 1 519 ? -30.373 -20.791 41.672 1.00 97.12 519 PHE A CA 1
ATOM 3759 C C . PHE A 1 519 ? -30.896 -19.668 42.559 1.00 97.12 519 PHE A C 1
ATOM 3761 O O . PHE A 1 519 ? -32.098 -19.491 42.699 1.00 97.12 519 PHE A O 1
ATOM 3768 N N . VAL A 1 520 ? -30.008 -18.850 43.128 1.00 97.50 520 VAL A N 1
ATOM 3769 C CA . VAL A 1 520 ? -30.421 -17.794 44.063 1.00 97.50 520 VAL A CA 1
ATOM 3770 C C . VAL A 1 520 ? -30.097 -16.403 43.557 1.00 97.50 520 VAL A C 1
ATOM 3772 O O . VAL A 1 520 ? -28.959 -16.091 43.210 1.00 97.50 520 VAL A O 1
ATOM 3775 N N . ILE A 1 521 ? -31.106 -15.534 43.598 1.00 95.94 521 ILE A N 1
ATOM 3776 C CA . ILE A 1 521 ? -30.939 -14.094 43.432 1.00 95.94 521 ILE A CA 1
ATOM 3777 C C . ILE A 1 521 ? -30.955 -13.386 44.783 1.00 95.94 521 ILE A C 1
ATOM 3779 O O . ILE A 1 521 ? -31.683 -13.760 45.708 1.00 95.94 521 ILE A O 1
ATOM 3783 N N . MET A 1 522 ? -30.179 -12.312 44.876 1.00 95.50 522 MET A N 1
ATOM 3784 C CA . MET A 1 522 ? -30.162 -11.420 46.028 1.00 95.50 522 MET A CA 1
ATOM 3785 C C . MET A 1 522 ? -30.905 -10.127 45.695 1.00 95.50 522 MET A C 1
ATOM 3787 O O . MET A 1 522 ? -30.709 -9.520 44.640 1.00 95.50 522 MET A O 1
ATOM 3791 N N . TYR A 1 523 ? -31.762 -9.677 46.608 1.00 88.62 523 TYR A N 1
ATOM 3792 C CA . TYR A 1 523 ? -32.428 -8.387 46.492 1.00 88.62 523 TYR A CA 1
ATOM 3793 C C . TYR A 1 523 ? -31.598 -7.250 47.097 1.00 88.62 523 TYR A C 1
ATOM 3795 O O . TYR A 1 523 ? -30.674 -7.471 47.871 1.00 88.62 523 TYR A O 1
ATOM 3803 N N . SER A 1 524 ? -31.947 -5.997 46.782 1.00 82.56 524 SER A N 1
ATOM 3804 C CA . SER A 1 524 ? -31.211 -4.821 47.270 1.00 82.56 524 SER A CA 1
ATOM 3805 C C . SER A 1 524 ? -31.282 -4.630 48.794 1.00 82.56 524 SER A C 1
ATOM 3807 O O . SER A 1 524 ? -30.520 -3.847 49.348 1.00 82.56 524 SER A O 1
ATOM 3809 N N . ASP A 1 525 ? -32.224 -5.296 49.476 1.00 86.56 525 ASP A N 1
ATOM 3810 C CA . ASP A 1 525 ? -32.308 -5.353 50.944 1.00 86.56 525 ASP A CA 1
ATOM 3811 C C . ASP A 1 525 ? -31.507 -6.523 51.554 1.00 86.56 525 ASP A C 1
ATOM 3813 O O . ASP A 1 525 ? -31.525 -6.723 52.769 1.00 86.56 525 ASP A O 1
ATOM 3817 N N . GLY A 1 526 ? -30.809 -7.286 50.709 1.00 91.19 526 GLY A N 1
ATOM 3818 C CA . GLY A 1 526 ? -29.987 -8.441 51.046 1.00 91.19 526 GLY A CA 1
ATOM 3819 C C . GLY A 1 526 ? -30.741 -9.756 51.174 1.00 91.19 526 GLY A C 1
ATOM 3820 O O . GLY A 1 526 ? -30.096 -10.785 51.344 1.00 91.19 526 GLY A O 1
ATOM 3821 N N . THR A 1 527 ? -32.077 -9.765 51.130 1.00 96.44 527 THR A N 1
ATOM 3822 C CA . THR A 1 527 ? -32.849 -11.014 51.241 1.00 96.44 527 THR A CA 1
ATOM 3823 C C . THR A 1 527 ? -32.814 -11.820 49.944 1.00 96.44 527 THR A C 1
ATOM 3825 O O . THR A 1 527 ? -32.632 -11.257 48.863 1.00 96.44 527 THR A O 1
ATOM 3828 N N . TRP A 1 528 ? -32.957 -13.142 50.054 1.00 97.38 528 TRP A N 1
ATOM 3829 C CA . TRP A 1 528 ? -32.767 -14.069 48.932 1.00 97.38 528 TRP A CA 1
ATOM 3830 C C . TRP A 1 528 ? -34.070 -14.672 48.424 1.00 97.38 528 TRP A C 1
ATOM 3832 O O . TRP A 1 528 ? -35.018 -14.845 49.196 1.00 97.38 528 TRP A O 1
ATOM 3842 N N . ASN A 1 529 ? -34.069 -15.024 47.141 1.00 96.12 529 ASN A N 1
ATOM 3843 C CA . ASN A 1 529 ? -35.142 -15.718 46.438 1.00 96.12 529 ASN A CA 1
ATOM 3844 C C . ASN A 1 529 ? -34.530 -16.758 45.495 1.00 96.12 529 ASN A C 1
ATOM 3846 O O . ASN A 1 529 ? -33.563 -16.447 44.798 1.00 96.12 529 ASN A O 1
ATOM 3850 N N . ASP A 1 530 ? -35.081 -17.962 45.480 1.00 95.44 530 ASP A N 1
ATOM 3851 C CA . ASP A 1 530 ? -34.779 -18.978 44.478 1.00 95.44 530 ASP A CA 1
ATOM 3852 C C . ASP A 1 530 ? -35.351 -18.546 43.121 1.00 95.44 530 ASP A C 1
ATOM 3854 O O . ASP A 1 530 ? -36.368 -17.867 43.050 1.00 95.44 530 ASP A O 1
ATOM 3858 N N . ASN A 1 531 ? -34.638 -18.807 42.033 1.00 94.06 531 ASN A N 1
ATOM 3859 C CA . ASN A 1 531 ? -35.015 -18.378 40.695 1.00 94.06 531 ASN A CA 1
ATOM 3860 C C . ASN A 1 531 ? -34.471 -19.351 39.642 1.00 94.06 531 ASN A C 1
ATOM 3862 O O . ASN A 1 531 ? -33.487 -20.055 39.859 1.00 94.06 531 ASN A O 1
ATOM 3866 N N . SER A 1 532 ? -35.123 -19.369 38.484 1.00 91.81 532 SER A N 1
ATOM 3867 C CA . SER A 1 532 ? -34.858 -20.332 37.416 1.00 91.81 532 SER A CA 1
ATOM 3868 C C . SER A 1 532 ? -33.645 -20.008 36.555 1.00 91.81 532 SER A C 1
ATOM 3870 O O . SER A 1 532 ? -32.751 -20.825 36.448 1.00 91.81 532 SER A O 1
ATOM 3872 N N . GLU A 1 533 ? -33.628 -18.843 35.919 1.00 89.94 533 GLU A N 1
ATOM 3873 C CA . GLU A 1 533 ? -32.520 -18.235 35.171 1.00 89.94 533 GLU A CA 1
ATOM 3874 C C . GLU A 1 533 ? -32.893 -16.734 35.019 1.00 89.94 533 GLU A C 1
ATOM 3876 O O . GLU A 1 533 ? -33.692 -16.207 35.801 1.00 89.94 533 GLU A O 1
ATOM 3881 N N . ASP A 1 534 ? -32.390 -16.038 33.993 1.00 87.94 534 ASP A N 1
ATOM 3882 C CA . ASP A 1 534 ? -32.696 -14.630 33.674 1.00 87.94 534 ASP A CA 1
ATOM 3883 C C . ASP A 1 534 ? -31.981 -13.624 34.596 1.00 87.94 534 ASP A C 1
ATOM 3885 O O . ASP A 1 534 ? -32.547 -12.635 35.076 1.00 87.94 534 ASP A O 1
ATOM 3889 N N . PHE A 1 535 ? -30.698 -13.880 34.858 1.00 87.25 535 PHE A N 1
ATOM 3890 C CA . PHE A 1 535 ? -29.846 -12.965 35.613 1.00 87.25 535 PHE A CA 1
ATOM 3891 C C . PHE A 1 535 ? -29.256 -11.885 34.702 1.00 87.25 535 PHE A C 1
ATOM 3893 O O . PHE A 1 535 ? -29.028 -12.082 33.513 1.00 87.25 535 PHE A O 1
ATOM 3900 N N . THR A 1 536 ? -29.039 -10.699 35.257 1.00 76.06 536 THR A N 1
ATOM 3901 C CA . THR A 1 536 ? -28.376 -9.578 34.563 1.00 76.06 536 THR A CA 1
ATOM 3902 C C . THR A 1 536 ? -27.102 -9.169 35.275 1.00 76.06 536 THR A C 1
ATOM 3904 O O . THR A 1 536 ? -26.239 -8.541 34.679 1.00 76.06 536 THR A O 1
ATOM 3907 N N . TYR A 1 537 ? -26.944 -9.577 36.531 1.00 80.94 537 TYR A N 1
ATOM 3908 C CA . TYR A 1 537 ? -25.749 -9.320 37.307 1.00 80.94 537 TYR A CA 1
ATOM 3909 C C . TYR A 1 537 ? -25.330 -10.574 38.067 1.00 80.94 537 TYR A C 1
ATOM 3911 O O . TYR A 1 537 ? -26.172 -11.403 38.410 1.00 80.94 537 TYR A O 1
ATOM 3919 N N . VAL A 1 538 ? -24.047 -10.673 38.382 1.00 87.88 538 VAL A N 1
ATOM 3920 C CA . VAL A 1 538 ? -23.473 -11.643 39.315 1.00 87.88 538 VAL A CA 1
ATOM 3921 C C . VAL A 1 538 ? -22.737 -10.885 40.413 1.00 87.88 538 VAL A C 1
ATOM 3923 O O . VAL A 1 538 ? -22.020 -9.925 40.134 1.00 87.88 538 VAL A O 1
ATOM 3926 N N . LEU A 1 539 ? -22.941 -11.286 41.668 1.00 91.44 539 LEU A N 1
ATOM 3927 C CA . LEU A 1 539 ? -22.046 -10.899 42.756 1.00 91.44 539 LEU A CA 1
ATOM 3928 C C . LEU A 1 539 ? -20.867 -11.874 42.736 1.00 91.44 539 LEU A C 1
ATOM 3930 O O . LEU A 1 539 ? -21.075 -13.080 42.845 1.00 91.44 539 LEU A O 1
ATOM 3934 N N . ILE A 1 540 ? -19.657 -11.358 42.571 1.00 89.25 540 ILE A N 1
ATOM 3935 C CA . ILE A 1 540 ? -18.415 -12.126 42.503 1.00 89.25 540 ILE A CA 1
ATOM 3936 C C . ILE A 1 540 ? -17.674 -11.968 43.826 1.00 89.25 540 ILE A C 1
ATOM 3938 O O . ILE A 1 540 ? -17.600 -10.862 44.363 1.00 89.25 540 ILE A O 1
ATOM 3942 N N . GLU A 1 541 ? -17.123 -13.071 44.316 1.00 94.50 541 GLU A N 1
ATOM 3943 C CA . GLU A 1 541 ? -16.204 -13.132 45.446 1.00 94.50 541 GLU A CA 1
ATOM 3944 C C . GLU A 1 541 ? -14.821 -13.604 44.981 1.00 94.50 541 GLU A C 1
ATOM 3946 O O . GLU A 1 541 ? -14.709 -14.437 44.076 1.00 94.50 541 GLU A O 1
ATOM 3951 N N . PHE A 1 542 ? -13.775 -13.066 45.607 1.00 91.31 542 PHE A N 1
ATOM 3952 C CA . PHE A 1 542 ? -12.377 -13.382 45.328 1.00 91.31 542 PHE A CA 1
ATOM 3953 C C . PHE A 1 542 ? -11.627 -13.682 46.632 1.00 91.31 542 PHE A C 1
ATOM 3955 O O . PHE A 1 542 ? -11.681 -12.885 47.570 1.00 91.31 542 PHE A O 1
ATOM 3962 N N . ASP A 1 543 ? -10.885 -14.793 46.672 1.00 92.56 543 ASP A N 1
ATOM 3963 C CA . ASP A 1 543 ? -10.085 -15.202 47.845 1.00 92.56 543 ASP A CA 1
ATOM 3964 C C . ASP A 1 543 ? -8.917 -14.236 48.138 1.00 92.56 543 ASP A C 1
ATOM 3966 O O . ASP A 1 543 ? -8.449 -14.122 49.273 1.00 92.56 543 ASP A O 1
ATOM 3970 N N . GLU A 1 544 ? -8.428 -13.552 47.104 1.00 85.12 544 GLU A N 1
ATOM 3971 C CA . GLU A 1 544 ? -7.357 -12.556 47.150 1.00 85.12 544 GLU A CA 1
ATOM 3972 C C . GLU A 1 544 ? -7.788 -11.315 46.352 1.00 85.12 544 GLU A C 1
ATOM 3974 O O . GLU A 1 544 ? -8.780 -11.364 45.625 1.00 85.12 544 GLU A O 1
ATOM 3979 N N . ASP A 1 545 ? -7.056 -10.203 46.483 1.00 75.81 545 ASP A N 1
ATOM 3980 C CA . ASP A 1 545 ? -7.300 -9.005 45.672 1.00 75.81 545 ASP A CA 1
ATOM 3981 C C . ASP A 1 545 ? -7.229 -9.396 44.190 1.00 75.81 545 ASP A C 1
ATOM 3983 O O . ASP A 1 545 ? -6.163 -9.838 43.741 1.00 75.81 545 ASP A O 1
ATOM 3987 N N . PRO A 1 546 ? -8.328 -9.278 43.422 1.00 60.25 546 PRO A N 1
ATOM 3988 C CA . PRO A 1 546 ? -8.318 -9.711 42.035 1.00 60.25 546 PRO A CA 1
ATOM 3989 C C . PRO A 1 546 ? -7.423 -8.831 41.165 1.00 60.25 546 PRO A C 1
ATOM 3991 O O . PRO A 1 546 ? -7.194 -9.177 40.008 1.00 60.25 546 PRO A O 1
ATOM 3994 N N . GLY A 1 547 ? -6.931 -7.699 41.691 1.00 53.09 547 GLY A N 1
ATOM 3995 C CA . GLY A 1 547 ? -6.167 -6.748 40.909 1.00 53.09 547 GLY A CA 1
ATOM 3996 C C . GLY A 1 547 ? -6.974 -6.350 39.686 1.00 53.09 547 GLY A C 1
ATOM 3997 O O . GLY A 1 547 ? -6.442 -6.331 38.596 1.00 53.09 547 GLY A O 1
ATOM 3998 N N . VAL A 1 548 ? -8.278 -6.089 39.825 1.00 47.84 548 VAL A N 1
ATOM 3999 C CA . VAL A 1 548 ? -9.085 -5.534 38.717 1.00 47.84 548 VAL A CA 1
ATOM 4000 C C . VAL A 1 548 ? -8.687 -4.092 38.388 1.00 47.84 548 VAL A C 1
ATOM 4002 O O . VAL A 1 548 ? -9.100 -3.564 37.365 1.00 47.84 548 VAL A O 1
ATOM 4005 N N . GLU A 1 549 ? -7.819 -3.493 39.208 1.00 43.91 549 GLU A N 1
ATOM 4006 C CA . GLU A 1 549 ? -6.997 -2.342 38.832 1.00 43.91 549 GLU A CA 1
ATOM 4007 C C . GLU A 1 549 ? -5.759 -2.733 37.994 1.00 43.91 549 GLU A C 1
ATOM 4009 O O . GLU A 1 549 ? -5.051 -1.837 37.595 1.00 43.91 549 GLU A O 1
ATOM 4014 N N . GLU A 1 550 ? -5.462 -4.014 37.735 1.00 38.72 550 GLU A N 1
ATOM 4015 C CA . GLU A 1 550 ? -4.345 -4.583 36.946 1.00 38.72 550 GLU A CA 1
ATOM 4016 C C . GLU A 1 550 ? -4.799 -5.812 36.107 1.00 38.72 550 GLU A C 1
ATOM 4018 O O . GLU A 1 550 ? -4.660 -6.967 36.519 1.00 38.72 550 GLU A O 1
ATOM 4023 N N . VAL A 1 551 ? -5.286 -5.629 34.875 1.00 41.22 551 VAL A N 1
ATOM 4024 C CA . VAL A 1 551 ? -5.640 -6.785 34.021 1.00 41.22 551 VAL A CA 1
ATOM 4025 C C . VAL A 1 551 ? -4.370 -7.527 33.586 1.00 41.22 551 VAL A C 1
ATOM 4027 O O . VAL A 1 551 ? -3.432 -6.914 33.082 1.00 41.22 551 VAL A O 1
ATOM 4030 N N . VAL A 1 552 ? -4.330 -8.859 33.715 1.00 40.50 552 VAL A N 1
ATOM 4031 C CA . VAL A 1 552 ? -3.286 -9.694 33.089 1.00 40.50 552 VAL A CA 1
ATOM 4032 C C . VAL A 1 552 ? -3.858 -10.383 31.865 1.00 40.50 552 VAL A C 1
ATOM 4034 O O . VAL A 1 552 ? -4.551 -11.395 31.961 1.00 40.50 552 VAL A O 1
ATOM 4037 N N . TRP A 1 553 ? -3.536 -9.851 30.691 1.00 46.84 553 TRP A N 1
ATOM 4038 C CA . TRP A 1 553 ? -3.972 -10.446 29.434 1.00 46.84 553 TRP A CA 1
ATOM 4039 C C . TRP A 1 553 ? -3.037 -11.594 29.050 1.00 46.84 553 TRP A C 1
ATOM 4041 O O . TRP A 1 553 ? -1.916 -11.386 28.578 1.00 46.84 553 TRP A O 1
ATOM 4051 N N . SER A 1 554 ? -3.473 -12.826 29.306 1.00 43.94 554 SER A N 1
ATOM 4052 C CA . SER A 1 554 ? -2.648 -14.012 29.092 1.00 43.94 554 SER A CA 1
ATOM 4053 C C . SER A 1 554 ? -2.407 -14.281 27.599 1.00 43.94 554 SER A C 1
ATOM 4055 O O . SER A 1 554 ? -3.272 -14.062 26.753 1.00 43.94 554 SER A O 1
ATOM 4057 N N . VAL A 1 555 ? -1.239 -14.843 27.268 1.00 37.28 555 VAL A N 1
ATOM 4058 C CA . VAL A 1 555 ? -0.887 -15.249 25.891 1.00 37.28 555 VAL A CA 1
ATOM 4059 C C . VAL A 1 555 ? -1.841 -16.310 25.331 1.00 37.28 555 VAL A C 1
ATOM 4061 O O . VAL A 1 555 ? -1.992 -16.437 24.118 1.00 37.28 555 VAL A O 1
ATOM 4064 N N . GLN A 1 556 ? -2.515 -17.071 26.198 1.00 38.47 556 GLN A N 1
ATOM 4065 C CA . GLN A 1 556 ? -3.511 -18.058 25.775 1.00 38.47 556 GLN A CA 1
ATOM 4066 C C . GLN A 1 556 ? -4.826 -17.415 25.318 1.00 38.47 556 GLN A C 1
ATOM 4068 O O . GLN A 1 556 ? -5.495 -17.992 24.464 1.00 38.47 556 GLN A O 1
ATOM 4073 N N . ASP A 1 557 ? -5.126 -16.206 25.795 1.00 39.81 557 ASP A N 1
ATOM 4074 C CA . ASP A 1 557 ? -6.325 -15.430 25.453 1.00 39.81 557 ASP A CA 1
ATOM 4075 C C . ASP A 1 557 ? -6.040 -14.364 24.377 1.00 39.81 557 ASP A C 1
ATOM 4077 O O . ASP A 1 557 ? -6.795 -13.406 24.209 1.00 39.81 557 ASP A O 1
ATOM 4081 N N . GLY A 1 558 ? -4.925 -14.520 23.654 1.00 36.16 558 GLY A N 1
ATOM 4082 C CA . GLY A 1 558 ? -4.478 -13.615 22.592 1.00 36.16 558 GLY A CA 1
ATOM 4083 C C . GLY A 1 558 ? -3.521 -12.510 23.041 1.00 36.16 558 GLY A C 1
ATOM 4084 O O . GLY A 1 558 ? -3.145 -11.699 22.202 1.00 36.16 558 GLY A O 1
ATOM 4085 N N . GLY A 1 559 ? -3.121 -12.484 24.319 1.00 43.91 559 GLY A N 1
ATOM 4086 C CA . GLY A 1 559 ? -2.422 -11.359 24.936 1.00 43.91 559 GLY A CA 1
ATOM 4087 C C . GLY A 1 559 ? -0.914 -11.354 25.007 1.00 43.91 559 GLY A C 1
ATOM 4088 O O . GLY A 1 559 ? -0.245 -12.333 24.704 1.00 43.91 559 GLY A O 1
ATOM 4089 N N . GLU A 1 560 ? -0.352 -10.224 25.436 1.00 41.38 560 GLU A N 1
ATOM 4090 C CA . GLU A 1 560 ? 1.102 -10.061 25.581 1.00 41.38 560 GLU A CA 1
ATOM 4091 C C . GLU A 1 560 ? 1.646 -10.517 26.952 1.00 41.38 560 GLU A C 1
ATOM 4093 O O . GLU A 1 560 ? 2.855 -10.480 27.183 1.00 41.38 560 GLU A O 1
ATOM 4098 N N . GLY A 1 561 ? 0.792 -10.958 27.883 1.00 41.59 561 GLY A N 1
ATOM 4099 C CA . GLY A 1 561 ? 1.198 -11.346 29.241 1.00 41.59 561 GLY A CA 1
ATOM 4100 C C . GLY A 1 561 ? 1.611 -10.170 30.134 1.00 41.59 561 GLY A C 1
ATOM 4101 O O . GLY A 1 561 ? 2.243 -10.387 31.170 1.00 41.59 561 GLY A O 1
ATOM 4102 N N . GLN A 1 562 ? 1.294 -8.940 29.722 1.00 36.91 562 GLN A N 1
ATOM 4103 C CA . GLN A 1 562 ? 1.538 -7.708 30.472 1.00 36.91 562 GLN A CA 1
ATOM 4104 C C . GLN A 1 562 ? 0.452 -7.484 31.532 1.00 36.91 562 GLN A C 1
ATOM 4106 O O . GLN A 1 562 ? -0.666 -7.988 31.405 1.00 36.91 562 GLN A O 1
ATOM 4111 N N . ARG A 1 563 ? 0.821 -6.734 32.575 1.00 39.19 563 ARG A N 1
ATOM 4112 C CA . ARG A 1 563 ? -0.083 -6.232 33.615 1.00 39.19 563 ARG A CA 1
ATOM 4113 C C . ARG A 1 563 ? -0.522 -4.828 33.218 1.00 39.19 563 ARG A C 1
ATOM 4115 O O . ARG A 1 563 ? 0.339 -4.006 32.904 1.00 39.19 563 ARG A O 1
ATOM 4122 N N . TYR A 1 564 ? -1.822 -4.583 33.184 1.00 38.34 564 TYR A N 1
ATOM 4123 C CA . TYR A 1 564 ? -2.397 -3.317 32.745 1.00 38.34 564 TYR A CA 1
ATOM 4124 C C . TYR A 1 564 ? -3.075 -2.636 33.918 1.00 38.34 564 TYR A C 1
ATOM 4126 O O . TYR A 1 564 ? -4.198 -3.008 34.243 1.00 38.34 564 TYR A O 1
ATOM 4134 N N . GLU A 1 565 ? -2.389 -1.667 34.528 1.00 31.31 565 GLU A N 1
ATOM 4135 C CA . GLU A 1 565 ? -2.989 -0.812 35.553 1.00 31.31 565 GLU A CA 1
ATOM 4136 C C . GLU A 1 565 ? -4.153 0.004 34.935 1.00 31.31 565 GLU A C 1
ATOM 4138 O O . GLU A 1 565 ? -3.987 0.560 33.842 1.00 31.31 565 GLU A O 1
ATOM 4143 N N . ALA A 1 566 ? -5.327 0.010 35.577 1.00 36.38 566 ALA A N 1
ATOM 4144 C CA . ALA A 1 566 ? -6.539 0.714 35.142 1.00 36.38 566 ALA A CA 1
ATOM 4145 C C . ALA A 1 566 ? -6.352 2.237 35.194 1.00 36.38 566 ALA A C 1
ATOM 4147 O O . ALA A 1 566 ? -5.986 2.748 36.279 1.00 36.38 566 ALA A O 1
#

Foldseek 3Di:
DDDDDDDDPPDDPPPPFDKWKWKKKWDPPFKKKKKWKWKFQDPVGIDIDIDIDIFDKIWIAIKIFPRLDPPTFKIKGAWTKIFTAKDKDWDWPPADDPPGTWIKIKTKHRWMKIFPHMWMFTADPQQKTKTFGKIWTWIKMWIDTPQDIDIDIDTAIDGWMWMWHWDDDPFKIKTAQIATGWGWDWPQDDRNTGTTITIHIGRRRIMMMTGTDDRQQPQEQPFDDQLDWTAAFYNPSVLRSVLCVVPVCSHPPTVHVVSNVSSCVPVVDAHQQLEQVSAAEDDAFKDKDWQRSRQDAADFADPVQDDPLQNRDFGGKGKHKYADQFFAKKKKWCFQFWPEFKKKFKALGRHGHTQWIWFADPPGPHRITMIMDGHHRGRMMMMMITGRPDITIGMMGMDGDDHPDDDWDQFDFPDVVVVDLRKTKTKFFQTPFFFPVSLQVVQVLLVWGFADDQDPVSLVVCLPPPFWDPVPFFEFGQWFADPPFDPDPPRIAGPVRDDPPDAQADVCPPDCVPVAQGTWTAHSVRHIYGHHTTGGMGMIMHSHNSCPLWDQCDVVNVDPRGTHGD

Radius of gyration: 45.86 Å; chains: 1; bounding box: 107×61×134 Å

Secondary structure (DSSP, 8-state):
----------------PPPEEEEEEEPTT-EEEEEEEEEEEETTEEEEEEEEEEEEEEEEEEEEEESSSSSP-EEEEEEEEEEEPPEEEEEEEEEEGGGEEEEEEEEEEEEEEEE-S-EEEE--TTSEEEEEEEEEEEEEEEEEESS-EEEEEEEEEEEEEEEEEEEEETTEEEEEEEEE--EEEEEEEETTEEEEEEEEEEEEE--EEEE-PPPPPTTTTSS--TTS-BSSS-S-HHHHHHHHHH-THHHHT-B-HHHHHHHHHHH-PPPTTSSGGGPEE--SEEEEEE-TT----SPPPPTTT--TTTTTPPEEEEEEEE--SSSEEEEEE-TTTBSS-EEEEEESSTTSPEEEEEE--TT-GGG--EEEEEEPTTPPEEEEEEESS---EEEEEEEE---SSS--PPPEE--GGGTS-S-EEEEEE--S--SHHHHHHHHHHTT-EEPP--SHHHHHHHHHHSPPP-SSSEEEEEEEE-TTS-TTTS-EEETT--------B-TT----GGG---EEEE-TTS-EEEE-S-EEEEEEEESS---TTEEE--GGGT----EEE-

pLDDT: mean 81.45, std 16.75, range [28.5, 98.25]